Protein AF-A0A938K992-F1 (afdb_monomer)

pLDDT: mean 74.46, std 17.28, range [28.3, 97.62]

Mean predicted aligned error: 18.52 Å

Radius of gyration: 52.51 Å; Cα contacts (8 Å, |Δi|>4): 405; chains: 1; bounding box: 93×56×184 Å

Sequence (382 aa):
MLLSLVAVLSLQTHAAESTQAPVVVSSQEKTLDQCLAEALQNNRRRPASRFAVAMAEAQHRQALAAHWPQITLRAAVERLDERPNFIFPARAFPVPAQNFTIPFGGSLPITIPGIGTIPLSTFQIPEQTITVPAQEVILQDRDSAYGSLGATWLLYDGGMRKGYREQGKGLVDLRKEEARRTDLEIADSVKRFYYGSVLAAQVHHVGKETLARMEATLNLTETMYKEGSGRVKKTDWLETKVVVESLRSMVALLEKNEAMAQAALANTIGLSWNAVVKPADKFLLKEGIALQIKDAFLSLNTAQKGHDATREAMNAAIESRDLNTRAYQNDLVDTEKVIRAQIMEALMSATHYKTRYDHLALQSQITLLVGTELIKRIEGRR

Secondary structure (DSSP, 8-state):
--------------------------EEEE-HHHHHHHHHHH-THHHHHHHHHHHHHHHHHHHHHTTSPEEEEEEEEEE-SS--EEEE--EEEEE--EEEEPSSS--EEEEETTTEEEEE-EEEEPPEEEEEPPEEEE-S-SEEEEEEEEEE-----TTHHHHHHHHHHHHHHHHHHHHHHHHHHHHHHHHHHHHHHHHHHHHHHHHHHHHHHHHHHHHHHHHHHHTT-S-S-HHHHHHHHHHHHHHHHHHHHHHHHHHHHHHHHHHHTT--TT-EEEE-------SSSHHHHHHHHHHHHHHHHHHHHHHHHHHHHHHHHHHHHHHHTTT-S-HHHHHHHHHHHHHHHHHHHHHHHHHHHHHHHHHHHHHHHHHHHHHT--

Solvent-accessible surface area (backbone atoms only — not comparable to full-atom values): 21201 Å² total; per-residue (Å²): 142,80,88,81,86,81,84,80,82,80,82,80,81,79,84,75,77,79,76,78,65,81,81,74,61,56,72,42,75,40,44,70,68,56,47,44,54,43,19,75,70,52,29,73,67,55,62,54,32,50,50,51,27,52,50,30,48,50,52,29,49,54,47,55,52,68,74,49,67,46,75,45,82,46,75,51,76,48,74,51,94,66,58,55,64,48,74,44,74,58,48,71,46,76,42,75,58,46,76,48,63,54,81,82,88,53,53,55,69,50,74,45,94,94,75,53,70,48,73,47,56,64,53,73,46,73,64,44,69,51,68,45,72,58,45,80,42,78,78,47,67,38,72,42,75,52,72,50,80,46,78,51,66,77,87,81,67,93,58,52,64,59,53,50,40,54,52,27,48,53,47,28,54,51,31,47,52,50,33,49,46,51,58,9,56,50,45,11,51,42,50,49,30,45,54,46,23,37,50,28,46,51,52,27,51,54,40,49,52,50,39,54,54,42,50,53,50,37,52,51,42,46,46,37,49,76,75,60,72,77,81,50,53,74,64,61,39,52,52,45,45,54,52,41,56,51,42,50,55,51,33,56,52,30,50,51,48,21,56,50,26,17,34,52,31,20,44,60,30,45,46,56,88,68,32,36,42,43,63,64,64,74,96,72,95,77,86,84,60,65,68,65,49,48,56,41,50,54,55,47,52,54,37,49,53,52,36,52,57,32,47,50,54,24,51,54,29,48,50,51,25,53,51,40,50,56,35,34,75,70,73,72,47,61,71,68,59,35,52,53,26,50,53,47,24,55,51,33,46,49,53,30,54,53,44,46,51,53,37,54,48,50,53,53,47,39,56,47,53,54,50,52,49,53,27,51,63,40,49,66,74,122

Nearest PDB structures (foldseek):
  5azs-assembly1_C  TM=5.149E-01  e=1.918E-07  Pseudomonas aeruginosa PAO1
  5azs-assembly1_A  TM=5.015E-01  e=1.492E-07  Pseudomonas aeruginosa PAO1
  4k7r-assembly1_A  TM=5.186E-01  e=1.918E-07  Escherichia coli K-12
  4mt4-assembly1_C  TM=5.179E-01  e=1.940E-06  Campylobacter jejuni
  4mt0-assembly1_A  TM=5.187E-01  e=4.438E-04  Neisseria gonorrhoeae

Foldseek 3Di:
DDDDDDDDDDDDDDPPPPPPDPLPQPEAADALVRLLVLLCVQPPVQVVLVVQLVVLVVQLVVLVCLQDKDKDKDKDKAAAPDFDKDKAAKDKDKDAKDKDFDPDPAFDFDQDPPPGTDGDGIDIDHIDIDIDHIDIGGPDDRIDIDMDMDIDHDPDDPCVSVVSNVVSVVSSVVSVLVSLLSSLLLSLLLVLLLVQLLVLVVVLVVLVVVLVVLVVVLVVLVCCDPVPPVPHDPVNSVVSVVVSVVSVVVSVVSVVSNQVSQLSNCVSSNHDSSYGYHYPDNDDDDDDLPPLLVVLVVVLVVLVVVLVVLVVQLVVLVVQLVVQVVCVVVVNHDPVSNVVSVVSNVVSVVVSVVSVVVSVVSVVVSVVSSSVRSSVVSSPDD

Structure (mmCIF, N/CA/C/O backbone):
data_AF-A0A938K992-F1
#
_entry.id   AF-A0A938K992-F1
#
loop_
_atom_site.group_PDB
_atom_site.id
_atom_site.type_symbol
_atom_site.label_atom_id
_atom_site.label_alt_id
_atom_site.label_comp_id
_atom_site.label_asym_id
_atom_site.label_entity_id
_atom_site.label_seq_id
_atom_site.pdbx_PDB_ins_code
_atom_site.Cartn_x
_atom_site.Cartn_y
_atom_site.Cartn_z
_atom_site.occupancy
_atom_site.B_iso_or_equiv
_atom_site.auth_seq_id
_atom_site.auth_comp_id
_atom_site.auth_asym_id
_atom_site.auth_atom_id
_atom_site.pdbx_PDB_model_num
ATOM 1 N N . MET A 1 1 ? -12.453 23.833 -55.248 1.00 39.72 1 MET A N 1
ATOM 2 C CA . MET A 1 1 ? -13.726 23.238 -54.789 1.00 39.72 1 MET A CA 1
ATOM 3 C C . MET A 1 1 ? -13.456 21.763 -54.495 1.00 39.72 1 MET A C 1
ATOM 5 O O . MET A 1 1 ? -13.453 20.956 -55.409 1.00 39.72 1 MET A O 1
ATOM 9 N N . LEU A 1 2 ? -13.078 21.434 -53.258 1.00 29.77 2 LEU A N 1
ATOM 10 C CA . LEU A 1 2 ? -12.704 20.082 -52.823 1.00 29.77 2 LEU A CA 1
ATOM 11 C C . LEU A 1 2 ? -13.512 19.785 -51.557 1.00 29.77 2 LEU A C 1
ATOM 13 O O . LEU A 1 2 ? -13.345 20.465 -50.547 1.00 29.77 2 LEU A O 1
ATOM 17 N N . LEU A 1 3 ? -14.453 18.845 -51.669 1.00 30.14 3 LEU A N 1
ATOM 18 C CA . LEU A 1 3 ? -15.331 18.400 -50.589 1.00 30.14 3 LEU A CA 1
ATOM 19 C C . LEU A 1 3 ? -14.521 17.602 -49.558 1.00 30.14 3 LEU A C 1
ATOM 21 O O . LEU A 1 3 ? -13.994 16.538 -49.876 1.00 30.14 3 LEU A O 1
ATOM 25 N N . SER A 1 4 ? -14.476 18.079 -48.315 1.00 31.36 4 SER A N 1
ATOM 26 C CA . SER A 1 4 ? -14.093 17.277 -47.155 1.00 31.36 4 SER A CA 1
ATOM 27 C C . SER A 1 4 ? -15.324 16.523 -46.642 1.00 31.36 4 SER A C 1
ATOM 29 O O . SER A 1 4 ? -16.291 17.115 -46.164 1.00 31.36 4 SER A O 1
ATOM 31 N N . LEU A 1 5 ? -15.316 15.195 -46.768 1.00 29.52 5 LEU A N 1
ATOM 32 C CA . LEU A 1 5 ? -16.360 14.343 -46.206 1.00 29.52 5 LEU A CA 1
ATOM 33 C C . LEU A 1 5 ? -16.033 14.075 -44.730 1.00 29.52 5 LEU A C 1
ATOM 35 O O . LEU A 1 5 ? -15.147 13.291 -44.398 1.00 29.52 5 LEU A O 1
ATOM 39 N N . VAL A 1 6 ? -16.745 14.770 -43.848 1.00 31.17 6 VAL A N 1
ATOM 40 C CA . VAL A 1 6 ? -16.754 14.549 -42.401 1.00 31.17 6 VAL A CA 1
ATOM 41 C C . VAL A 1 6 ? -17.680 13.367 -42.105 1.00 31.17 6 VAL A C 1
ATOM 43 O O . VAL A 1 6 ? -18.888 13.466 -42.299 1.00 31.17 6 VAL A O 1
ATOM 46 N N . ALA A 1 7 ? -17.129 12.253 -41.621 1.00 29.62 7 ALA A N 1
ATOM 47 C CA . ALA A 1 7 ? -17.902 11.140 -41.073 1.00 29.62 7 ALA A CA 1
ATOM 48 C C . ALA A 1 7 ? -17.853 11.204 -39.539 1.00 29.62 7 ALA A C 1
ATOM 50 O O . ALA A 1 7 ? -16.981 10.621 -38.899 1.00 29.62 7 ALA A O 1
ATOM 51 N N . VAL A 1 8 ? -18.781 11.959 -38.946 1.00 29.72 8 VAL A N 1
ATOM 52 C CA . VAL A 1 8 ? -19.057 11.918 -37.504 1.00 29.72 8 VAL A CA 1
ATOM 53 C C . VAL A 1 8 ? -20.044 10.781 -37.272 1.00 29.72 8 VAL A C 1
ATOM 55 O O . VAL A 1 8 ? -21.217 10.883 -37.621 1.00 29.72 8 VAL A O 1
ATOM 58 N N . LEU A 1 9 ? -19.557 9.673 -36.715 1.00 28.30 9 LEU A N 1
ATOM 59 C CA . LEU A 1 9 ? -20.397 8.558 -36.297 1.00 28.30 9 LEU A CA 1
ATOM 60 C C . LEU A 1 9 ? -21.000 8.899 -34.925 1.00 28.30 9 LEU A C 1
ATOM 62 O O . LEU A 1 9 ? -20.341 8.806 -33.891 1.00 28.30 9 LEU A O 1
ATOM 66 N N . SER A 1 10 ? -22.250 9.351 -34.926 1.00 31.84 10 SER A N 1
ATOM 67 C CA . SER A 1 10 ? -23.038 9.620 -33.725 1.00 31.84 10 SER A CA 1
ATOM 68 C C . SER A 1 10 ? -23.500 8.308 -33.080 1.00 31.84 10 SER A C 1
ATOM 70 O O . SER A 1 10 ? -24.458 7.694 -33.550 1.00 31.84 10 SER A O 1
ATOM 72 N N . LEU A 1 11 ? -22.856 7.880 -31.990 1.00 30.36 11 LEU A N 1
ATOM 73 C CA . LEU A 1 11 ? -23.422 6.859 -31.101 1.00 30.36 11 LEU A CA 1
ATOM 74 C C . LEU A 1 11 ? -24.432 7.518 -30.151 1.00 30.36 11 LEU A C 1
ATOM 76 O O . LEU A 1 11 ? -24.055 8.163 -29.173 1.00 30.36 11 LEU A O 1
ATOM 80 N N . GLN A 1 12 ? -25.723 7.340 -30.430 1.00 34.97 12 GLN A N 1
ATOM 81 C CA . GLN A 1 12 ? -26.788 7.605 -29.465 1.00 34.97 12 GLN A CA 1
ATOM 82 C C . GLN A 1 12 ? -26.917 6.428 -28.486 1.00 34.97 12 GLN A C 1
ATOM 84 O O . GLN A 1 12 ? -27.306 5.322 -28.848 1.00 34.97 12 GLN A O 1
ATOM 89 N N . THR A 1 13 ? -26.539 6.708 -27.239 1.00 35.41 13 THR A N 1
ATOM 90 C CA . THR A 1 13 ? -27.212 6.334 -25.982 1.00 35.41 13 THR A CA 1
ATOM 91 C C . THR A 1 13 ? -28.094 5.078 -25.963 1.00 35.41 13 THR A C 1
ATOM 93 O O . THR A 1 13 ? -29.211 5.076 -26.472 1.00 35.41 13 THR A O 1
ATOM 96 N N . HIS A 1 14 ? -27.672 4.086 -25.178 1.00 36.06 14 HIS A N 1
ATOM 97 C CA . HIS A 1 14 ? -28.581 3.338 -24.307 1.00 36.06 14 HIS A CA 1
ATOM 98 C C . HIS A 1 14 ? -28.148 3.602 -22.864 1.00 36.06 14 HIS A C 1
ATOM 100 O O . HIS A 1 14 ? -27.124 3.095 -22.406 1.00 36.06 14 HIS A O 1
ATOM 106 N N . ALA A 1 15 ? -28.904 4.448 -22.164 1.00 32.50 15 ALA A N 1
ATOM 107 C CA . ALA A 1 15 ? -28.843 4.512 -20.715 1.00 32.50 15 ALA A CA 1
ATOM 108 C C . ALA A 1 15 ? -29.429 3.194 -20.197 1.00 32.50 15 ALA A C 1
ATOM 110 O O . ALA A 1 15 ? -30.638 2.987 -20.241 1.00 32.50 15 ALA A O 1
ATOM 111 N N . ALA A 1 16 ? -28.556 2.272 -19.795 1.00 30.95 16 ALA A N 1
ATOM 112 C CA . ALA A 1 16 ? -28.962 1.073 -19.087 1.00 30.95 16 ALA A CA 1
ATOM 113 C C . ALA A 1 16 ? -29.502 1.509 -17.723 1.00 30.95 16 ALA A C 1
ATOM 115 O O . ALA A 1 16 ? -28.753 1.900 -16.827 1.00 30.95 16 ALA A O 1
ATOM 116 N N . GLU A 1 17 ? -30.822 1.491 -17.609 1.00 33.56 17 GLU A N 1
ATOM 117 C CA . GLU A 1 17 ? -31.558 1.640 -16.369 1.00 33.56 17 GLU A CA 1
ATOM 118 C C . GLU A 1 17 ? -31.078 0.536 -15.418 1.00 33.56 17 GLU A C 1
ATOM 120 O O . GLU A 1 17 ? -31.303 -0.654 -15.644 1.00 33.56 17 GLU A O 1
ATOM 125 N N . SER A 1 18 ? -30.307 0.907 -14.394 1.00 32.03 18 SER A N 1
ATOM 126 C CA . SER A 1 18 ? -29.787 -0.048 -13.424 1.00 32.03 18 SER A CA 1
ATOM 127 C C . SER A 1 18 ? -30.934 -0.485 -12.519 1.00 32.03 18 SER A C 1
ATOM 129 O O . SER A 1 18 ? -31.172 0.113 -11.468 1.00 32.03 18 SER A O 1
ATOM 131 N N . THR A 1 19 ? -31.656 -1.526 -12.924 1.00 34.34 19 THR A N 1
ATOM 132 C CA . THR A 1 19 ? -32.504 -2.299 -12.022 1.00 34.34 19 THR A CA 1
ATOM 133 C C . THR A 1 19 ? -31.613 -2.806 -10.887 1.00 34.34 19 THR A C 1
ATOM 135 O O . THR A 1 19 ? -30.807 -3.718 -11.071 1.00 34.34 19 THR A O 1
ATOM 138 N N . GLN A 1 20 ? -31.695 -2.168 -9.717 1.00 35.00 20 GLN A N 1
ATOM 139 C CA . GLN A 1 20 ? -31.036 -2.645 -8.508 1.00 35.00 20 GLN A CA 1
ATOM 140 C C . GLN A 1 20 ? -31.676 -3.983 -8.134 1.00 35.00 20 GLN A C 1
ATOM 142 O O . GLN A 1 20 ? -32.746 -4.036 -7.532 1.00 35.00 20 GLN A O 1
ATOM 147 N N . ALA A 1 21 ? -31.024 -5.072 -8.543 1.00 34.69 21 ALA A N 1
ATOM 148 C CA . ALA A 1 21 ? -31.283 -6.398 -8.013 1.00 34.69 21 ALA A CA 1
ATOM 149 C C . ALA A 1 21 ? -31.209 -6.338 -6.475 1.00 34.69 21 ALA A C 1
ATOM 151 O O . ALA A 1 21 ? -30.398 -5.568 -5.943 1.00 34.69 21 ALA A O 1
ATOM 152 N N . PRO A 1 22 ? -32.033 -7.120 -5.751 1.00 36.19 22 PRO A N 1
ATOM 153 C CA . PRO A 1 22 ? -31.994 -7.149 -4.296 1.00 36.19 22 PRO A CA 1
ATOM 154 C C . PRO A 1 22 ? -30.551 -7.386 -3.857 1.00 36.19 22 PRO A C 1
ATOM 156 O O . PRO A 1 22 ? -29.901 -8.323 -4.323 1.00 36.19 22 PRO A O 1
ATOM 159 N N . VAL A 1 23 ? -30.031 -6.489 -3.019 1.00 42.75 23 VAL A N 1
ATOM 160 C CA . VAL A 1 23 ? -28.662 -6.556 -2.509 1.00 42.75 23 VAL A CA 1
ATOM 161 C C . VAL A 1 23 ? -28.572 -7.794 -1.625 1.00 42.75 23 VAL A C 1
ATOM 163 O O . VAL A 1 23 ? -28.857 -7.753 -0.431 1.00 42.75 23 VAL A O 1
ATOM 166 N N . VAL A 1 24 ? -28.223 -8.928 -2.229 1.00 42.91 24 VAL A N 1
ATOM 167 C CA . VAL A 1 24 ? -27.872 -10.138 -1.500 1.00 42.91 24 VAL A CA 1
ATOM 168 C C . VAL A 1 24 ? -26.558 -9.824 -0.803 1.00 42.91 24 VAL A C 1
ATOM 170 O O . VAL A 1 24 ? -25.493 -9.835 -1.418 1.00 42.91 24 VAL A O 1
ATOM 173 N N . VAL A 1 25 ? -26.642 -9.474 0.478 1.00 51.53 25 VAL A N 1
ATOM 174 C CA . VAL A 1 25 ? -25.474 -9.320 1.342 1.00 51.53 25 VAL A CA 1
ATOM 175 C C . VAL A 1 25 ? -24.865 -10.710 1.493 1.00 51.53 25 VAL A C 1
ATOM 177 O O . VAL A 1 25 ? -25.307 -11.516 2.311 1.00 51.53 25 VAL A O 1
ATOM 180 N N . SER A 1 26 ? -23.882 -11.033 0.654 1.00 59.25 26 SER A N 1
ATOM 181 C CA . SER A 1 26 ? -23.150 -12.289 0.756 1.00 59.25 26 SER A CA 1
ATOM 182 C C . SER A 1 26 ? -22.265 -12.221 1.999 1.00 59.25 26 SER A C 1
ATOM 184 O O . SER A 1 26 ? -21.173 -11.651 1.965 1.00 59.25 26 SER A O 1
ATOM 186 N N . SER A 1 27 ? -22.761 -12.755 3.114 1.00 65.94 27 SER A N 1
ATOM 187 C CA . SER A 1 27 ? -21.971 -12.922 4.330 1.00 65.94 27 SER A CA 1
ATOM 188 C C . SER A 1 27 ? -21.081 -14.150 4.166 1.00 65.94 27 SER A C 1
ATOM 190 O O . SER A 1 27 ? -21.586 -15.259 4.003 1.00 65.94 27 SER A O 1
ATOM 192 N N . GLN A 1 28 ? -19.764 -13.949 4.168 1.00 79.12 28 GLN A N 1
ATOM 193 C CA . GLN A 1 28 ? -18.788 -15.038 4.090 1.00 79.12 28 GLN A CA 1
ATOM 194 C C . GLN A 1 28 ? -17.875 -15.001 5.310 1.00 79.12 28 GLN A C 1
ATOM 196 O O . GLN A 1 28 ? -17.337 -13.945 5.652 1.00 79.12 28 GLN A O 1
ATOM 201 N N . GLU A 1 29 ? -17.692 -16.154 5.949 1.00 84.88 29 GLU A N 1
ATOM 202 C CA . GLU A 1 29 ? -16.663 -16.333 6.970 1.00 84.88 29 GLU A CA 1
ATOM 203 C C . GLU A 1 29 ? -15.315 -16.587 6.295 1.00 84.88 29 GLU A C 1
ATOM 205 O O . GLU A 1 29 ? -15.204 -17.465 5.436 1.00 84.88 29 GLU A O 1
ATOM 210 N N . LYS A 1 30 ? -14.295 -15.799 6.648 1.00 84.62 30 LYS A N 1
ATOM 211 C CA . LYS A 1 30 ? -12.945 -15.915 6.077 1.00 84.62 30 LYS A CA 1
ATOM 212 C C . LYS A 1 30 ? -11.876 -15.845 7.162 1.00 84.62 30 LYS A C 1
ATOM 214 O O . LYS A 1 30 ? -12.009 -15.102 8.135 1.00 84.62 30 LYS A O 1
ATOM 219 N N . THR A 1 31 ? -10.803 -16.607 6.973 1.00 86.38 31 THR A N 1
ATOM 220 C CA . THR A 1 31 ? -9.592 -16.551 7.813 1.00 86.38 31 THR A CA 1
ATOM 221 C C . THR A 1 31 ? -8.647 -15.445 7.343 1.00 86.38 31 THR A C 1
ATOM 223 O O . THR A 1 31 ? -8.762 -14.950 6.216 1.00 86.38 31 THR A O 1
ATOM 226 N N . LEU A 1 32 ? -7.673 -15.068 8.178 1.00 77.94 32 LEU A N 1
ATOM 227 C CA . LEU A 1 32 ? -6.708 -14.025 7.826 1.00 77.94 32 LEU A CA 1
ATOM 228 C C . LEU A 1 32 ? -5.946 -14.336 6.527 1.00 77.94 32 LEU A C 1
ATOM 230 O O . LEU A 1 32 ? -5.789 -13.458 5.677 1.00 77.94 32 LEU A O 1
ATOM 234 N N . ASP A 1 33 ? -5.495 -15.579 6.358 1.00 79.31 33 ASP A N 1
ATOM 235 C CA . ASP A 1 33 ? -4.709 -15.982 5.189 1.00 79.31 33 ASP A CA 1
ATOM 236 C C . ASP A 1 33 ? -5.539 -15.944 3.898 1.00 79.31 33 ASP A C 1
ATOM 238 O O . ASP A 1 33 ? -5.036 -15.542 2.847 1.00 79.31 33 ASP A O 1
ATOM 242 N N . GLN A 1 34 ? -6.830 -16.284 3.977 1.00 86.06 34 GLN A N 1
ATOM 243 C CA . GLN A 1 34 ? -7.759 -16.164 2.849 1.00 86.06 34 GLN A CA 1
ATOM 244 C C . GLN A 1 34 ? -7.976 -14.698 2.461 1.00 86.06 34 GLN A C 1
ATOM 246 O O . GLN A 1 34 ? -7.875 -14.357 1.283 1.00 86.06 34 GLN A O 1
ATOM 251 N N . CYS A 1 35 ? -8.199 -13.823 3.446 1.00 83.69 35 CYS A N 1
ATOM 252 C CA . CYS A 1 35 ? -8.321 -12.381 3.226 1.00 83.69 35 CYS A CA 1
ATOM 253 C C . CYS A 1 35 ? -7.051 -11.795 2.591 1.00 83.69 35 CYS A C 1
ATOM 255 O O . CYS A 1 35 ? -7.132 -10.976 1.677 1.00 83.69 35 CYS A O 1
ATOM 257 N N . LEU A 1 36 ? -5.872 -12.234 3.039 1.00 84.50 36 LEU A N 1
ATOM 258 C CA . LEU A 1 36 ? -4.585 -11.806 2.497 1.00 84.50 36 LEU A CA 1
ATOM 259 C C . LEU A 1 36 ? -4.395 -12.253 1.040 1.00 84.50 36 LEU A C 1
ATOM 261 O O . LEU A 1 36 ? -3.972 -11.459 0.196 1.00 84.50 36 LEU A O 1
ATOM 265 N N . ALA A 1 37 ? -4.709 -13.514 0.737 1.00 87.38 37 ALA A N 1
ATOM 266 C CA . ALA A 1 37 ? -4.596 -14.057 -0.612 1.00 87.38 37 ALA A CA 1
ATOM 267 C C . ALA A 1 37 ? -5.532 -13.334 -1.592 1.00 87.38 37 ALA A C 1
ATOM 269 O O . ALA A 1 37 ? -5.104 -12.940 -2.677 1.00 87.38 37 ALA A O 1
ATOM 270 N N . GLU A 1 38 ? -6.783 -13.111 -1.191 1.00 88.94 38 GLU A N 1
ATOM 271 C CA . GLU A 1 38 ? -7.792 -12.434 -2.005 1.00 88.94 38 GLU A CA 1
ATOM 272 C C . GLU A 1 38 ? -7.457 -10.953 -2.210 1.00 88.94 38 GLU A C 1
ATOM 274 O O . GLU A 1 38 ? -7.517 -10.463 -3.338 1.00 88.94 38 GLU A O 1
ATOM 279 N N . ALA A 1 39 ? -6.965 -10.267 -1.172 1.00 87.38 39 ALA A N 1
ATOM 280 C CA . ALA A 1 39 ? -6.471 -8.898 -1.295 1.00 87.38 39 ALA A CA 1
ATOM 281 C C . ALA A 1 39 ? -5.322 -8.791 -2.303 1.00 87.38 39 ALA A C 1
ATOM 283 O O . ALA A 1 39 ? -5.318 -7.912 -3.159 1.00 87.38 39 ALA A O 1
ATOM 284 N N . LEU A 1 40 ? -4.347 -9.700 -2.260 1.00 87.00 40 LEU A N 1
ATOM 285 C CA . LEU A 1 40 ? -3.234 -9.681 -3.211 1.00 87.00 40 LEU A CA 1
ATOM 286 C C . LEU A 1 40 ? -3.655 -10.041 -4.646 1.00 87.00 40 LEU A C 1
ATOM 288 O O . LEU A 1 40 ? -2.892 -9.768 -5.577 1.00 87.00 40 LEU A O 1
ATOM 292 N N . GLN A 1 41 ? -4.824 -10.648 -4.854 1.00 88.00 41 GLN A N 1
ATOM 293 C CA . GLN A 1 41 ? -5.361 -10.937 -6.186 1.00 88.00 41 GLN A CA 1
ATOM 294 C C . GLN A 1 41 ? -6.233 -9.795 -6.719 1.00 88.00 41 GLN A C 1
ATOM 296 O O . GLN A 1 41 ? -6.045 -9.373 -7.859 1.00 88.00 41 GLN A O 1
ATOM 301 N N . ASN A 1 42 ? -7.129 -9.257 -5.890 1.00 87.06 42 ASN A N 1
ATOM 302 C CA . ASN A 1 42 ? -8.172 -8.322 -6.316 1.00 87.06 42 ASN A CA 1
ATOM 303 C C . ASN A 1 42 ? -7.816 -6.843 -6.093 1.00 87.06 42 ASN A C 1
ATOM 305 O O . ASN A 1 42 ? -8.476 -5.957 -6.643 1.00 87.06 42 ASN A O 1
ATOM 309 N N . ASN A 1 43 ? -6.781 -6.529 -5.305 1.00 86.56 43 ASN A N 1
ATOM 310 C CA . ASN A 1 43 ? -6.458 -5.138 -4.995 1.00 86.56 43 ASN A CA 1
ATOM 311 C C . ASN A 1 43 ? -5.879 -4.395 -6.209 1.00 86.56 43 ASN A C 1
ATOM 313 O O . ASN A 1 43 ? -4.843 -4.756 -6.770 1.00 86.56 43 ASN A O 1
ATOM 317 N N . ARG A 1 44 ? -6.524 -3.277 -6.560 1.00 85.56 44 ARG A N 1
ATOM 318 C CA . ARG A 1 44 ? -6.192 -2.425 -7.713 1.00 85.56 44 ARG A CA 1
ATOM 319 C C . ARG A 1 44 ? -4.802 -1.783 -7.641 1.00 85.56 44 ARG A C 1
ATOM 321 O O . ARG A 1 44 ? -4.235 -1.462 -8.683 1.00 85.56 44 ARG A O 1
ATOM 328 N N . ARG A 1 45 ? -4.226 -1.605 -6.444 1.00 87.25 45 ARG A N 1
ATOM 329 C CA . ARG A 1 45 ? -2.894 -0.990 -6.267 1.00 87.25 45 ARG A CA 1
ATOM 330 C C . ARG A 1 45 ? -1.763 -1.892 -6.771 1.00 87.25 45 ARG A C 1
ATOM 332 O O . ARG A 1 45 ? -0.738 -1.396 -7.230 1.00 87.25 45 ARG A O 1
ATOM 339 N N . ARG A 1 46 ? -1.959 -3.212 -6.741 1.00 89.12 46 ARG A N 1
ATOM 340 C CA . ARG A 1 46 ? -0.942 -4.198 -7.115 1.00 89.12 46 ARG A CA 1
ATOM 341 C C . ARG A 1 46 ? -0.632 -4.286 -8.618 1.00 89.12 46 ARG A C 1
ATOM 343 O O . ARG A 1 46 ? 0.546 -4.291 -8.969 1.00 89.12 46 ARG A O 1
ATOM 350 N N . PRO A 1 47 ? -1.610 -4.355 -9.543 1.00 90.94 47 PRO A N 1
ATOM 351 C CA . PRO A 1 47 ? -1.295 -4.289 -10.968 1.00 90.94 47 PRO A CA 1
ATOM 352 C C . PRO A 1 47 ? -0.673 -2.938 -11.338 1.00 90.94 47 PRO A C 1
ATOM 354 O O . PRO A 1 47 ? 0.272 -2.911 -12.119 1.00 90.94 47 PRO A O 1
ATOM 357 N N . ALA A 1 48 ? -1.121 -1.836 -10.725 1.00 92.56 48 ALA A N 1
ATOM 358 C CA . ALA A 1 48 ? -0.542 -0.512 -10.953 1.00 92.56 48 ALA A CA 1
ATOM 359 C C . ALA A 1 48 ? 0.956 -0.457 -10.596 1.00 92.56 48 ALA A C 1
ATOM 361 O O . ALA A 1 48 ? 1.757 0.036 -11.392 1.00 92.56 48 ALA A O 1
ATOM 362 N N . SER A 1 49 ? 1.359 -1.021 -9.451 1.00 92.25 49 SER A N 1
ATOM 363 C CA . SER A 1 49 ? 2.776 -1.075 -9.068 1.00 92.25 49 SER A CA 1
ATOM 364 C C . SER A 1 49 ? 3.607 -1.972 -9.995 1.00 92.25 49 SER A C 1
ATOM 366 O O . SER A 1 49 ? 4.733 -1.628 -10.346 1.00 92.25 49 SER A O 1
ATOM 368 N N . ARG A 1 50 ? 3.042 -3.081 -10.490 1.00 93.75 50 ARG A N 1
ATOM 369 C CA . ARG A 1 50 ? 3.702 -3.937 -11.493 1.00 93.75 50 ARG A CA 1
ATOM 370 C C . ARG A 1 50 ? 3.875 -3.246 -12.844 1.00 93.75 50 ARG A C 1
ATOM 372 O O . ARG A 1 50 ? 4.936 -3.373 -13.450 1.00 93.75 50 ARG A O 1
ATOM 379 N N . PHE A 1 51 ? 2.876 -2.496 -13.308 1.00 96.19 51 PHE A N 1
ATOM 380 C CA . PHE A 1 51 ? 3.004 -1.706 -14.534 1.00 96.19 51 PHE A CA 1
ATOM 381 C C . PHE A 1 51 ? 4.071 -0.622 -14.396 1.00 96.19 51 PHE A C 1
ATOM 383 O O . PHE A 1 51 ? 4.839 -0.416 -15.329 1.00 96.19 51 PHE A O 1
ATOM 390 N N . ALA A 1 52 ? 4.194 0.006 -13.225 1.00 94.75 52 ALA A N 1
ATOM 391 C CA . ALA A 1 52 ? 5.283 0.936 -12.942 1.00 94.75 52 ALA A CA 1
ATOM 392 C C . ALA A 1 52 ? 6.676 0.284 -13.065 1.00 94.75 52 ALA A C 1
ATOM 394 O O . ALA A 1 52 ? 7.581 0.897 -13.633 1.00 94.75 52 ALA A O 1
ATOM 395 N N . VAL A 1 53 ? 6.844 -0.962 -12.602 1.00 97.50 53 VAL A N 1
ATOM 396 C CA . VAL A 1 53 ? 8.086 -1.734 -12.810 1.00 97.50 53 VAL A CA 1
ATOM 397 C C . VAL A 1 53 ? 8.312 -2.009 -14.296 1.00 97.50 53 VAL A C 1
ATOM 399 O O . VAL A 1 53 ? 9.385 -1.711 -14.811 1.00 97.50 53 VAL A O 1
ATOM 402 N N . ALA A 1 54 ? 7.295 -2.500 -15.011 1.00 97.06 54 ALA A N 1
ATOM 403 C CA . ALA A 1 54 ? 7.401 -2.792 -16.441 1.00 97.06 54 ALA A CA 1
ATOM 404 C C . ALA A 1 54 ? 7.733 -1.540 -17.277 1.00 97.06 54 ALA A C 1
ATOM 406 O O . ALA A 1 54 ? 8.518 -1.611 -18.222 1.00 97.06 54 ALA A O 1
ATOM 407 N N . MET A 1 55 ? 7.182 -0.378 -16.911 1.00 97.38 55 MET A N 1
ATOM 408 C CA . MET A 1 55 ? 7.516 0.910 -17.525 1.00 97.38 55 MET A CA 1
ATOM 409 C C . MET A 1 55 ? 8.981 1.285 -17.291 1.00 97.38 55 MET A C 1
ATOM 411 O O . MET A 1 55 ? 9.662 1.674 -18.238 1.00 97.38 55 MET A O 1
ATOM 415 N N . ALA A 1 56 ? 9.484 1.143 -16.060 1.00 96.69 56 ALA A N 1
ATOM 416 C CA . ALA A 1 56 ? 10.890 1.405 -15.756 1.00 96.69 56 ALA A CA 1
ATOM 417 C C . ALA A 1 56 ? 11.821 0.443 -16.515 1.00 96.69 56 ALA A C 1
ATOM 419 O O . ALA A 1 56 ? 12.838 0.865 -17.064 1.00 96.69 56 ALA A O 1
ATOM 420 N N . GLU A 1 57 ? 11.452 -0.835 -16.626 1.00 97.19 57 GLU A N 1
ATOM 421 C CA . GLU A 1 57 ? 12.205 -1.827 -17.401 1.00 97.19 57 GLU A CA 1
ATOM 422 C C . GLU A 1 57 ? 12.209 -1.503 -18.902 1.00 97.19 57 GLU A C 1
ATOM 424 O O . GLU A 1 57 ? 13.246 -1.627 -19.560 1.00 97.19 57 GLU A O 1
ATOM 429 N N . ALA A 1 58 ? 11.080 -1.043 -19.449 1.00 96.75 58 ALA A N 1
ATOM 430 C CA . ALA A 1 58 ? 10.984 -0.596 -20.836 1.00 96.75 58 ALA A CA 1
ATOM 431 C C . ALA A 1 58 ? 11.855 0.644 -21.097 1.00 96.75 58 ALA A C 1
ATOM 433 O O . ALA A 1 58 ? 12.577 0.679 -22.093 1.00 96.75 58 ALA A O 1
ATOM 434 N N . GLN A 1 59 ? 11.860 1.619 -20.182 1.00 93.44 59 GLN A N 1
ATOM 435 C CA . GLN A 1 59 ? 12.736 2.794 -20.257 1.00 93.44 59 GLN A CA 1
ATOM 436 C C . GLN A 1 59 ? 14.217 2.408 -20.171 1.00 93.44 59 GLN A C 1
ATOM 438 O O . GLN A 1 59 ? 15.034 2.895 -20.954 1.00 93.44 59 GLN A O 1
ATOM 443 N N . HIS A 1 60 ? 14.574 1.481 -19.279 1.00 96.31 60 HIS A N 1
ATOM 444 C CA . HIS A 1 60 ? 15.935 0.954 -19.205 1.00 96.31 60 HIS A CA 1
ATOM 445 C C . HIS A 1 60 ? 16.339 0.262 -20.516 1.00 96.31 60 HIS A C 1
ATOM 447 O O . HIS A 1 60 ? 17.426 0.505 -21.042 1.00 96.31 60 HIS A O 1
ATOM 453 N N . ARG A 1 61 ? 15.444 -0.539 -21.110 1.00 93.81 61 ARG A N 1
ATOM 454 C CA . ARG A 1 61 ? 15.671 -1.178 -22.415 1.00 93.81 61 ARG A CA 1
ATOM 455 C C . ARG A 1 61 ? 15.826 -0.154 -23.542 1.00 93.81 61 ARG A C 1
ATOM 457 O O . ARG A 1 61 ? 16.688 -0.329 -24.399 1.00 93.81 61 ARG A O 1
ATOM 464 N N . GLN A 1 62 ? 15.049 0.926 -23.520 1.00 91.88 62 GLN A N 1
ATOM 465 C CA . GLN A 1 62 ? 15.187 2.033 -24.465 1.00 91.88 62 GLN A CA 1
ATOM 466 C C . GLN A 1 62 ? 16.560 2.714 -24.338 1.00 91.88 62 GLN A C 1
ATOM 468 O O . GLN A 1 62 ? 17.199 2.993 -25.350 1.00 91.88 62 GLN A O 1
ATOM 473 N N . ALA A 1 63 ? 17.069 2.898 -23.115 1.00 91.25 63 ALA A N 1
ATOM 474 C CA . ALA A 1 63 ? 18.423 3.407 -22.890 1.00 91.25 63 ALA A CA 1
ATOM 475 C C . ALA A 1 63 ? 19.512 2.434 -23.391 1.00 91.25 63 ALA A C 1
ATOM 477 O O . ALA A 1 63 ? 20.537 2.860 -23.926 1.00 91.25 63 ALA A O 1
ATOM 478 N N . LEU A 1 64 ? 19.293 1.119 -23.276 1.00 92.06 64 LEU A N 1
ATOM 479 C CA . LEU A 1 64 ? 20.198 0.111 -23.839 1.00 92.06 64 LEU A CA 1
ATOM 480 C C . LEU A 1 64 ? 20.206 0.131 -25.374 1.00 92.06 64 LEU A C 1
ATOM 482 O O . LEU A 1 64 ? 21.277 -0.005 -25.966 1.00 92.06 64 LEU A O 1
ATOM 486 N N . ALA A 1 65 ? 19.060 0.375 -26.017 1.00 90.88 65 ALA A N 1
ATOM 487 C CA . ALA A 1 65 ? 18.946 0.452 -27.475 1.00 90.88 65 ALA A CA 1
ATOM 488 C C . ALA A 1 65 ? 19.834 1.549 -28.095 1.00 90.88 65 ALA A C 1
ATOM 490 O O . ALA A 1 65 ? 20.304 1.384 -29.216 1.00 90.88 65 ALA A O 1
ATOM 491 N N . ALA A 1 66 ? 20.159 2.613 -27.351 1.00 88.31 66 ALA A N 1
ATOM 492 C CA . ALA A 1 66 ? 21.064 3.681 -27.797 1.00 88.31 66 ALA A CA 1
ATOM 493 C C . ALA A 1 66 ? 22.526 3.231 -28.047 1.00 88.31 66 ALA A C 1
ATOM 495 O O . ALA A 1 66 ? 23.347 4.018 -28.526 1.00 88.31 66 ALA A O 1
ATOM 496 N N . HIS A 1 67 ? 22.882 1.987 -27.706 1.00 89.56 67 HIS A N 1
ATOM 497 C CA . HIS A 1 67 ? 24.195 1.400 -28.011 1.00 89.56 67 HIS A CA 1
ATOM 498 C C . HIS A 1 67 ? 24.264 0.784 -29.413 1.00 89.56 67 HIS A C 1
ATOM 500 O O . HIS A 1 67 ? 25.358 0.553 -29.928 1.00 89.56 67 HIS A O 1
ATOM 506 N N . TRP A 1 68 ? 23.110 0.533 -30.028 1.00 92.19 68 TRP A N 1
ATOM 507 C CA . TRP A 1 68 ? 22.992 -0.113 -31.328 1.00 92.19 68 TRP A CA 1
ATOM 508 C C . TRP A 1 68 ? 22.814 0.920 -32.449 1.00 92.19 68 TRP A C 1
ATOM 510 O O . TRP A 1 68 ? 22.333 2.029 -32.190 1.00 92.19 68 TRP A O 1
ATOM 520 N N . PRO A 1 69 ? 23.199 0.588 -33.697 1.00 95.12 69 PRO A N 1
ATOM 521 C CA . PRO A 1 69 ? 22.913 1.438 -34.844 1.00 95.12 69 PRO A CA 1
ATOM 522 C C . PRO A 1 69 ? 21.400 1.583 -35.026 1.00 95.12 69 PRO A C 1
ATOM 524 O O . PRO A 1 69 ? 20.656 0.602 -34.999 1.00 95.12 69 PRO A O 1
ATOM 527 N N . GLN A 1 70 ? 20.944 2.813 -35.236 1.00 92.88 70 GLN A N 1
ATOM 528 C CA . GLN A 1 70 ? 19.551 3.092 -35.558 1.00 92.88 70 GLN A CA 1
ATOM 529 C C . GLN A 1 70 ? 19.367 3.035 -37.069 1.00 92.88 70 GLN A C 1
ATOM 531 O O . GLN A 1 70 ? 20.015 3.777 -37.808 1.00 92.88 70 GLN A O 1
ATOM 536 N N . ILE A 1 71 ? 18.482 2.149 -37.517 1.00 95.62 71 ILE A N 1
ATOM 537 C CA . ILE A 1 71 ? 18.142 1.970 -38.927 1.00 95.62 71 ILE A CA 1
ATOM 538 C C . ILE A 1 71 ? 16.792 2.637 -39.166 1.00 95.62 71 ILE A C 1
ATOM 540 O O . ILE A 1 71 ? 15.803 2.296 -38.521 1.00 95.62 71 ILE A O 1
ATOM 544 N N . THR A 1 72 ? 16.751 3.597 -40.086 1.00 95.75 72 THR A N 1
ATOM 545 C CA . THR A 1 72 ? 15.526 4.296 -40.479 1.00 95.75 72 THR A CA 1
ATOM 546 C C . THR A 1 72 ? 15.241 4.021 -41.945 1.00 95.75 72 THR A C 1
ATOM 548 O O . THR A 1 72 ? 16.043 4.369 -42.811 1.00 95.75 72 THR A O 1
ATOM 551 N N . LEU A 1 73 ? 14.083 3.428 -42.221 1.00 96.69 73 LEU A N 1
ATOM 552 C CA . LEU A 1 73 ? 13.540 3.294 -43.566 1.00 96.69 73 LEU A CA 1
ATOM 553 C C . LEU A 1 73 ? 12.522 4.414 -43.788 1.00 96.69 73 LEU A C 1
ATOM 555 O O . LEU A 1 73 ? 11.579 4.554 -43.011 1.00 96.69 73 LEU A O 1
ATOM 559 N N . ARG A 1 74 ? 12.706 5.205 -44.843 1.00 96.25 74 ARG A N 1
ATOM 560 C CA . ARG A 1 74 ? 11.719 6.190 -45.295 1.00 96.25 74 ARG A CA 1
ATOM 561 C C . ARG A 1 74 ? 11.276 5.828 -46.697 1.00 96.25 74 ARG A C 1
ATOM 563 O O . ARG A 1 74 ? 12.118 5.619 -47.562 1.00 96.25 74 ARG A O 1
ATOM 570 N N . ALA A 1 75 ? 9.972 5.791 -46.913 1.00 95.81 75 ALA A N 1
ATOM 571 C CA . ALA A 1 75 ? 9.367 5.652 -48.225 1.00 95.81 75 ALA A CA 1
ATOM 572 C C . ALA A 1 75 ? 8.307 6.740 -48.362 1.00 95.81 75 ALA A C 1
ATOM 574 O O . ALA A 1 75 ? 7.490 6.917 -47.458 1.00 95.81 75 ALA A O 1
ATOM 575 N N . ALA A 1 76 ? 8.349 7.478 -49.462 1.00 93.56 76 ALA A N 1
ATOM 576 C CA . ALA A 1 76 ? 7.401 8.537 -49.749 1.00 93.56 76 ALA A CA 1
ATOM 577 C C . ALA A 1 76 ? 6.986 8.467 -51.216 1.00 93.56 76 ALA A C 1
ATOM 579 O O . ALA A 1 76 ? 7.793 8.172 -52.100 1.00 93.56 76 ALA A O 1
ATOM 580 N N . VAL A 1 77 ? 5.707 8.736 -51.448 1.00 94.25 77 VAL A N 1
ATOM 581 C CA . VAL A 1 77 ? 5.127 8.916 -52.773 1.00 94.25 77 VAL A CA 1
ATOM 582 C C . VAL A 1 77 ? 4.530 10.309 -52.776 1.00 94.25 77 VAL A C 1
ATOM 584 O O . VAL A 1 77 ? 3.711 10.633 -51.917 1.00 94.25 77 VAL A O 1
ATOM 587 N N . GLU A 1 78 ? 4.971 11.134 -53.709 1.00 90.19 78 GLU A N 1
ATOM 588 C CA . GLU A 1 78 ? 4.559 12.521 -53.832 1.00 90.19 78 GLU A CA 1
ATOM 589 C C . GLU A 1 78 ? 3.974 12.752 -55.221 1.00 90.19 78 GLU A C 1
ATOM 591 O O . GLU A 1 78 ? 4.549 12.339 -56.232 1.00 90.19 78 GLU A O 1
ATOM 596 N N . ARG A 1 79 ? 2.815 13.414 -55.251 1.00 90.88 79 ARG A N 1
ATOM 597 C CA . ARG A 1 79 ? 2.169 13.889 -56.470 1.00 90.88 79 ARG A CA 1
ATOM 598 C C . ARG A 1 79 ? 2.118 15.409 -56.434 1.00 90.88 79 ARG A C 1
ATOM 600 O O . ARG A 1 79 ? 1.454 15.980 -55.573 1.00 90.88 79 ARG A O 1
ATOM 607 N N . LEU A 1 80 ? 2.787 16.037 -57.387 1.00 87.12 80 LEU A N 1
ATOM 608 C CA . LEU A 1 80 ? 2.769 17.476 -57.601 1.00 87.12 80 LEU A CA 1
ATOM 609 C C . LEU A 1 80 ? 1.581 17.859 -58.498 1.00 87.12 80 LEU A C 1
ATOM 611 O O . LEU A 1 80 ? 1.108 17.057 -59.312 1.00 87.12 80 LEU A O 1
ATOM 615 N N . ASP A 1 81 ? 1.066 19.077 -58.333 1.00 86.44 81 ASP A N 1
ATOM 616 C CA . ASP A 1 81 ? -0.014 19.585 -59.188 1.00 86.44 81 ASP A CA 1
ATOM 617 C C . ASP A 1 81 ? 0.524 19.870 -60.600 1.00 86.44 81 ASP A C 1
ATOM 619 O O . ASP A 1 81 ? 0.053 19.294 -61.585 1.00 86.44 81 ASP A O 1
ATOM 623 N N . GLU A 1 82 ? 1.625 20.625 -60.665 1.00 81.25 82 GLU A N 1
ATOM 624 C CA . GLU A 1 82 ? 2.391 20.916 -61.878 1.00 81.25 82 GLU A CA 1
ATOM 625 C C . GLU A 1 82 ? 3.824 20.380 -61.778 1.00 81.25 82 GLU A C 1
ATOM 627 O O . GLU A 1 82 ? 4.409 20.293 -60.696 1.00 81.25 82 GLU A O 1
ATOM 632 N N . ARG A 1 83 ? 4.398 20.000 -62.925 1.00 81.69 83 ARG A N 1
ATOM 633 C CA . ARG A 1 83 ? 5.783 19.521 -63.014 1.00 81.69 83 ARG A CA 1
ATOM 634 C C . ARG A 1 83 ? 6.733 20.717 -62.919 1.00 81.69 83 ARG A C 1
ATOM 636 O O . ARG A 1 83 ? 6.659 21.574 -63.798 1.00 81.69 83 ARG A O 1
ATOM 643 N N . PRO A 1 84 ? 7.645 20.778 -61.931 1.00 82.25 84 PRO A N 1
ATOM 644 C CA . PRO A 1 84 ? 8.642 21.836 -61.878 1.00 82.25 84 PRO A CA 1
ATOM 645 C C . PRO A 1 84 ? 9.508 21.786 -63.139 1.00 82.25 84 PRO A C 1
ATOM 647 O O . PRO A 1 84 ? 10.177 20.782 -63.407 1.00 82.25 84 PRO A O 1
ATOM 650 N N . ASN A 1 85 ? 9.486 22.862 -63.919 1.00 83.38 85 ASN A N 1
ATOM 651 C CA . ASN A 1 85 ? 10.271 23.020 -65.134 1.00 83.38 85 ASN A CA 1
ATOM 652 C C . ASN A 1 85 ? 11.190 24.249 -65.028 1.00 83.38 85 ASN A C 1
ATOM 654 O O . ASN A 1 85 ? 10.950 25.191 -64.273 1.00 83.38 85 ASN A O 1
ATOM 658 N N . PHE A 1 86 ? 12.288 24.220 -65.775 1.00 83.62 86 PHE A N 1
ATOM 659 C CA . PHE A 1 86 ? 13.160 25.362 -65.999 1.00 83.62 86 PHE A CA 1
ATOM 660 C C . PHE A 1 86 ? 13.163 25.668 -67.489 1.00 83.62 86 PHE A C 1
ATOM 662 O O . PHE A 1 86 ? 13.527 24.823 -68.307 1.00 83.62 86 PHE A O 1
ATOM 669 N N . ILE A 1 87 ? 12.744 26.878 -67.847 1.00 80.62 87 ILE A N 1
ATOM 670 C CA . ILE A 1 87 ? 12.654 27.311 -69.239 1.00 80.62 87 ILE A CA 1
ATOM 671 C C . ILE A 1 87 ? 13.922 28.094 -69.571 1.00 80.62 87 ILE A C 1
ATOM 673 O O . ILE A 1 87 ? 14.138 29.192 -69.059 1.00 80.62 87 ILE A O 1
ATOM 677 N N . PHE A 1 88 ? 14.757 27.550 -70.453 1.00 79.88 88 PHE A N 1
ATOM 678 C CA . PHE A 1 88 ? 15.828 28.304 -71.092 1.00 79.88 88 PHE A CA 1
ATOM 679 C C . PHE A 1 88 ? 15.213 29.149 -72.208 1.00 79.88 88 PHE A C 1
ATOM 681 O O . PHE A 1 88 ? 14.734 28.578 -73.186 1.00 79.88 88 PHE A O 1
ATOM 688 N N . PRO A 1 89 ? 15.184 30.488 -72.095 1.00 76.88 89 PRO A N 1
ATOM 689 C CA . PRO A 1 89 ? 14.581 31.330 -73.119 1.00 76.88 89 PRO A CA 1
ATOM 690 C C . PRO A 1 89 ? 15.378 31.255 -74.424 1.00 76.88 89 PRO A C 1
ATOM 692 O O . PRO A 1 89 ? 16.600 31.079 -74.406 1.00 76.88 89 PRO A O 1
ATOM 695 N N . ALA A 1 90 ? 14.685 31.429 -75.550 1.00 78.19 90 ALA A N 1
ATOM 696 C CA . ALA A 1 90 ? 15.312 31.444 -76.865 1.00 78.19 90 ALA A CA 1
ATOM 697 C C . ALA A 1 90 ? 16.371 32.552 -76.935 1.00 78.19 90 ALA A C 1
ATOM 699 O O . ALA A 1 90 ? 16.135 33.679 -76.490 1.00 78.19 90 ALA A O 1
ATOM 700 N N . ARG A 1 91 ? 17.539 32.239 -77.500 1.00 77.00 91 ARG A N 1
ATOM 701 C CA . ARG A 1 91 ? 18.625 33.206 -77.691 1.00 77.00 91 ARG A CA 1
ATOM 702 C C . ARG A 1 91 ? 19.079 33.189 -79.137 1.00 77.00 91 ARG A C 1
ATOM 704 O O . ARG A 1 91 ? 19.402 32.145 -79.694 1.00 77.00 91 ARG A O 1
ATOM 711 N N . ALA A 1 92 ? 19.087 34.374 -79.725 1.00 78.56 92 ALA A N 1
ATOM 712 C CA . ALA A 1 92 ? 19.565 34.626 -81.067 1.00 78.56 92 ALA A CA 1
ATOM 713 C C . ALA A 1 92 ? 21.046 35.015 -81.011 1.00 78.56 92 ALA A C 1
ATOM 715 O O . ALA A 1 92 ? 21.407 35.988 -80.351 1.00 78.56 92 ALA A O 1
ATOM 716 N N . PHE A 1 93 ? 21.895 34.247 -81.689 1.00 78.75 93 PHE A N 1
ATOM 717 C CA . PHE A 1 93 ? 23.316 34.536 -81.838 1.00 78.75 93 PHE A CA 1
ATOM 718 C C . PHE A 1 93 ? 23.551 35.177 -83.208 1.00 78.75 93 PHE A C 1
ATOM 720 O O . PHE A 1 93 ? 23.437 34.479 -84.219 1.00 78.75 93 PHE A O 1
ATOM 727 N N . PRO A 1 94 ? 23.848 36.486 -83.283 1.00 77.06 94 PRO A N 1
ATOM 728 C CA . PRO A 1 94 ? 24.245 37.105 -84.538 1.00 77.06 94 PRO A CA 1
ATOM 729 C C . PRO A 1 94 ? 25.660 36.642 -84.901 1.00 77.06 94 PRO A C 1
ATOM 731 O O . PRO A 1 94 ? 26.614 36.864 -84.155 1.00 77.06 94 PRO A O 1
ATOM 734 N N . VAL A 1 95 ? 25.792 35.974 -86.043 1.00 75.75 95 VAL A N 1
ATOM 735 C CA . VAL A 1 95 ? 27.071 35.684 -86.691 1.00 75.75 95 VAL A CA 1
ATOM 736 C C . VAL A 1 95 ? 27.345 36.853 -87.640 1.00 75.75 95 VAL A C 1
ATOM 738 O O . VAL A 1 95 ? 26.643 36.974 -88.647 1.00 75.75 95 VAL A O 1
ATOM 741 N N . PRO A 1 96 ? 28.304 37.743 -87.322 1.00 75.44 96 PRO A N 1
ATOM 742 C CA . PRO A 1 96 ? 28.563 38.930 -88.127 1.00 75.44 96 PRO A CA 1
ATOM 743 C C . PRO A 1 96 ? 29.060 38.541 -89.520 1.00 75.44 96 PRO A C 1
ATOM 745 O O . PRO A 1 96 ? 29.729 37.519 -89.687 1.00 75.44 96 PRO A O 1
ATOM 748 N N . ALA A 1 97 ? 28.755 39.375 -90.514 1.00 75.19 97 ALA A N 1
ATOM 749 C CA . ALA A 1 97 ? 29.215 39.162 -91.880 1.00 75.19 97 ALA A CA 1
ATOM 750 C C . ALA A 1 97 ? 30.750 39.075 -91.933 1.00 75.19 97 ALA A C 1
ATOM 752 O O . ALA A 1 97 ? 31.444 39.918 -91.360 1.00 75.19 97 ALA A O 1
ATOM 753 N N . GLN A 1 98 ? 31.281 38.074 -92.636 1.00 74.69 98 GLN A N 1
ATOM 754 C CA . GLN A 1 98 ? 32.723 37.887 -92.806 1.00 74.69 98 GLN A CA 1
ATOM 755 C C . GLN A 1 98 ? 33.106 37.993 -94.277 1.00 74.69 98 GLN A C 1
ATOM 757 O O . GLN A 1 98 ? 32.545 37.331 -95.149 1.00 74.69 98 GLN A O 1
ATOM 762 N N . ASN A 1 99 ? 34.085 38.840 -94.551 1.00 71.00 99 ASN A N 1
ATOM 763 C CA . ASN A 1 99 ? 34.705 39.032 -95.849 1.00 71.00 99 ASN A CA 1
ATOM 764 C C . ASN A 1 99 ? 35.932 38.120 -95.926 1.00 71.00 99 ASN A C 1
ATOM 766 O O . ASN A 1 99 ? 36.939 38.364 -95.264 1.00 71.00 99 ASN A O 1
ATOM 770 N N . PHE A 1 100 ? 35.852 37.072 -96.742 1.00 66.81 100 PHE A N 1
ATOM 771 C CA . PHE A 1 100 ? 36.986 36.200 -97.012 1.00 66.81 100 PHE A CA 1
ATOM 772 C C . PHE A 1 100 ? 37.762 36.727 -98.219 1.00 66.81 100 PHE A C 1
ATOM 774 O O . PHE A 1 100 ? 37.254 36.756 -99.341 1.00 66.81 100 PHE A O 1
ATOM 781 N N . THR A 1 101 ? 39.006 37.138 -97.977 1.00 65.81 101 THR A N 1
ATOM 782 C CA . THR A 1 101 ? 39.990 37.464 -99.017 1.00 65.81 101 THR A CA 1
ATOM 783 C C . THR A 1 101 ? 40.805 36.214 -99.319 1.00 65.81 101 THR A C 1
ATOM 785 O O . THR A 1 101 ? 41.326 35.584 -98.399 1.00 65.81 101 THR A O 1
ATOM 788 N N . ILE A 1 102 ? 40.921 35.840 -100.592 1.00 68.19 102 ILE A N 1
ATOM 789 C CA . ILE A 1 102 ? 41.633 34.624 -101.006 1.00 68.19 102 ILE A CA 1
ATOM 790 C C . ILE A 1 102 ? 43.145 34.826 -100.756 1.00 68.19 102 ILE A C 1
ATOM 792 O O . ILE A 1 102 ? 43.739 35.723 -101.363 1.00 68.19 102 ILE A O 1
ATOM 796 N N . PRO A 1 103 ? 43.800 34.047 -99.869 1.00 60.28 103 PRO A N 1
ATOM 797 C CA . PRO A 1 103 ? 45.232 34.193 -99.626 1.00 60.28 103 PRO A CA 1
ATOM 798 C C . PRO A 1 103 ? 46.040 33.603 -100.794 1.00 60.28 103 PRO A C 1
ATOM 800 O O . PRO A 1 103 ? 45.626 32.609 -101.381 1.00 60.28 103 PRO A O 1
ATOM 803 N N . PHE A 1 104 ? 47.208 34.195 -101.084 1.00 57.59 104 PHE A N 1
ATOM 804 C CA . PHE A 1 104 ? 48.117 33.914 -102.220 1.00 57.59 104 PHE A CA 1
ATOM 805 C C . PHE A 1 104 ? 47.757 34.521 -103.588 1.00 57.59 104 PHE A C 1
ATOM 807 O O . PHE A 1 104 ? 48.007 33.904 -104.616 1.00 57.59 104 PHE A O 1
ATOM 814 N N . GLY A 1 105 ? 47.229 35.751 -103.643 1.00 58.81 105 GLY A N 1
ATOM 815 C CA . GLY A 1 105 ? 47.195 36.546 -104.890 1.00 58.81 105 GLY A CA 1
ATOM 816 C C . GLY A 1 105 ? 46.428 35.917 -106.067 1.00 58.81 105 GLY A C 1
ATOM 817 O O . GLY A 1 105 ? 46.496 36.423 -107.185 1.00 58.81 105 GLY A O 1
ATOM 818 N N . GLY A 1 106 ? 45.705 34.823 -105.825 1.00 60.00 106 GLY A N 1
ATOM 819 C CA . GLY A 1 106 ? 44.891 34.123 -106.801 1.00 60.00 106 GLY A CA 1
ATOM 820 C C . GLY A 1 106 ? 43.507 34.748 -106.843 1.00 60.00 106 GLY A C 1
ATOM 821 O O . GLY A 1 106 ? 42.804 34.782 -105.837 1.00 60.00 106 GLY A O 1
ATOM 822 N N . SER A 1 107 ? 43.111 35.242 -108.012 1.00 61.50 107 SER A N 1
ATOM 823 C CA . SER A 1 107 ? 41.707 35.536 -108.288 1.00 61.50 107 SER A CA 1
ATOM 824 C C . SER A 1 107 ? 41.049 34.269 -108.818 1.00 61.50 107 SER A C 1
ATOM 826 O O . SER A 1 107 ? 41.636 33.567 -109.641 1.00 61.50 107 SER A O 1
ATOM 828 N N . LEU A 1 108 ? 39.846 33.949 -108.341 1.00 60.06 108 LEU A N 1
ATOM 829 C CA . LEU A 1 108 ? 39.043 32.903 -108.966 1.00 60.06 108 LEU A CA 1
ATOM 830 C C . LEU A 1 108 ? 38.344 33.532 -110.180 1.00 60.06 108 LEU A C 1
ATOM 832 O O . LEU A 1 108 ? 37.547 34.457 -109.995 1.00 60.06 108 LEU A O 1
ATOM 836 N N . PRO A 1 109 ? 38.646 33.098 -111.419 1.00 61.91 109 PRO A N 1
ATOM 837 C CA . PRO A 1 109 ? 37.997 33.640 -112.600 1.00 61.91 109 PRO A CA 1
ATOM 838 C C . PRO A 1 109 ? 36.584 33.067 -112.685 1.00 61.91 109 PRO A C 1
ATOM 840 O O . PRO A 1 109 ? 36.380 31.908 -113.043 1.00 61.91 109 PRO A O 1
ATOM 843 N N . ILE A 1 110 ? 35.589 33.883 -112.354 1.00 60.38 110 ILE A N 1
ATOM 844 C CA . ILE A 1 110 ? 34.191 33.508 -112.550 1.00 60.38 110 ILE A CA 1
ATOM 845 C C . ILE A 1 110 ? 33.823 33.911 -113.979 1.00 60.38 110 ILE A C 1
ATOM 847 O O . ILE A 1 110 ? 33.893 35.086 -114.340 1.00 60.38 110 ILE A O 1
ATOM 851 N N . THR A 1 111 ? 33.482 32.926 -114.814 1.00 59.38 111 THR A N 1
ATOM 852 C CA . THR A 1 111 ? 33.054 33.158 -116.201 1.00 59.38 111 THR A CA 1
ATOM 853 C C . THR A 1 111 ? 31.542 33.319 -116.228 1.00 59.38 111 THR A C 1
ATOM 855 O O . THR A 1 111 ? 30.816 32.347 -116.026 1.00 59.38 111 THR A O 1
ATOM 858 N N . ILE A 1 112 ? 31.068 34.539 -116.482 1.00 65.56 112 ILE A N 1
ATOM 859 C CA . ILE A 1 112 ? 29.640 34.818 -116.653 1.00 65.56 112 ILE A CA 1
ATOM 860 C C . ILE A 1 112 ? 29.340 34.841 -118.159 1.00 65.56 112 ILE A C 1
ATOM 862 O O . ILE A 1 112 ? 29.971 35.619 -118.888 1.00 65.56 112 ILE A O 1
ATOM 866 N N . PRO A 1 113 ? 28.405 34.011 -118.657 1.00 48.75 113 PRO A N 1
ATOM 867 C CA . PRO A 1 113 ? 28.036 34.002 -120.068 1.00 48.75 113 PRO A CA 1
ATOM 868 C C . PRO A 1 113 ? 27.603 35.402 -120.528 1.00 48.75 113 PRO A C 1
ATOM 870 O O . PRO A 1 113 ? 26.647 35.963 -120.002 1.00 48.75 113 PRO A O 1
ATOM 873 N N . GLY A 1 114 ? 28.333 35.974 -121.490 1.00 67.94 114 GLY A N 1
ATOM 874 C CA . GLY A 1 114 ? 28.056 37.293 -122.075 1.00 67.94 114 GLY A CA 1
ATOM 875 C C . GLY A 1 114 ? 28.852 38.480 -121.510 1.00 67.94 114 GLY A C 1
ATOM 876 O O . GLY A 1 114 ? 28.795 39.546 -122.112 1.00 67.94 114 GLY A O 1
ATOM 877 N N . ILE A 1 115 ? 29.615 38.323 -120.418 1.00 55.09 115 ILE A N 1
ATOM 878 C CA . ILE A 1 115 ? 30.326 39.448 -119.756 1.00 55.09 115 ILE A CA 1
ATOM 879 C C . ILE A 1 115 ? 31.839 39.198 -119.563 1.00 55.09 115 ILE A C 1
ATOM 881 O O . ILE A 1 115 ? 32.572 40.091 -119.151 1.00 55.09 115 ILE A O 1
ATOM 885 N N . GLY A 1 116 ? 32.340 38.008 -119.911 1.00 64.38 116 GLY A N 1
ATOM 886 C CA . GLY A 1 116 ? 33.758 37.649 -119.767 1.00 64.38 116 GLY A CA 1
ATOM 887 C C . GLY A 1 116 ? 34.152 37.249 -118.338 1.00 64.38 116 GLY A C 1
ATOM 888 O O . GLY A 1 116 ? 33.325 37.210 -117.427 1.00 64.38 116 GLY A O 1
ATOM 889 N N . THR A 1 117 ? 35.418 36.873 -118.147 1.00 63.78 117 THR A N 1
ATOM 890 C CA . THR A 1 117 ? 35.974 36.452 -116.850 1.00 63.78 117 THR A CA 1
ATOM 891 C C . THR A 1 117 ? 36.334 37.654 -115.987 1.00 63.78 117 THR A C 1
ATOM 893 O O . THR A 1 117 ? 37.192 38.447 -116.375 1.00 63.78 117 THR A O 1
ATOM 896 N N . ILE A 1 118 ? 35.735 37.753 -114.800 1.00 62.66 118 ILE A N 1
ATOM 897 C CA . ILE A 1 118 ? 36.005 38.829 -113.837 1.00 62.66 118 ILE A CA 1
ATOM 898 C C . ILE A 1 118 ? 36.766 38.234 -112.639 1.00 62.66 118 ILE A C 1
ATOM 900 O O . ILE A 1 118 ? 36.308 37.232 -112.080 1.00 62.66 118 ILE A O 1
ATOM 904 N N . PRO A 1 119 ? 37.925 38.796 -112.242 1.00 64.12 119 PRO A N 1
ATOM 905 C CA . PRO A 1 119 ? 38.680 38.298 -111.099 1.00 64.12 119 PRO A CA 1
ATOM 906 C C . PRO A 1 119 ? 37.977 38.680 -109.791 1.00 64.12 119 PRO A C 1
ATOM 908 O O . PRO A 1 119 ? 37.961 39.851 -109.411 1.00 64.12 119 PRO A O 1
ATOM 911 N N . LEU A 1 120 ? 37.412 37.700 -109.083 1.00 63.47 120 LEU A N 1
ATOM 912 C CA . LEU A 1 120 ? 36.855 37.923 -107.748 1.00 63.47 120 LEU A CA 1
ATOM 913 C C . LEU A 1 120 ? 37.952 37.684 -106.700 1.00 63.47 120 LEU A C 1
ATOM 915 O O . LEU A 1 120 ? 38.497 36.583 -106.609 1.00 63.47 120 LEU A O 1
ATOM 919 N N . SER A 1 121 ? 38.308 38.724 -105.942 1.00 65.19 121 SER A N 1
ATOM 920 C CA . SER A 1 121 ? 39.370 38.679 -104.922 1.00 65.19 121 SER A CA 1
ATOM 921 C C . SER A 1 121 ? 38.840 38.541 -103.491 1.00 65.19 121 SER A C 1
ATOM 923 O O . SER A 1 121 ? 39.568 38.080 -102.608 1.00 65.19 121 SER A O 1
ATOM 925 N N . THR A 1 122 ? 37.572 38.890 -103.260 1.00 64.12 122 THR A N 1
ATOM 926 C CA . THR A 1 122 ? 36.894 38.743 -101.969 1.00 64.12 122 THR A CA 1
ATOM 927 C C . THR A 1 122 ? 35.467 38.237 -102.167 1.00 64.12 122 THR A C 1
ATOM 929 O O . THR A 1 122 ? 34.795 38.607 -103.130 1.00 64.12 122 THR A O 1
ATOM 932 N N . PHE A 1 123 ? 34.988 37.388 -101.259 1.00 69.44 123 PHE A N 1
ATOM 933 C CA . PHE A 1 123 ? 33.572 37.025 -101.184 1.00 69.44 123 PHE A CA 1
ATOM 934 C C . PHE A 1 123 ? 33.054 37.252 -99.762 1.00 69.44 123 PHE A C 1
ATOM 936 O O . PHE A 1 123 ? 33.748 36.989 -98.778 1.00 69.44 123 PHE A O 1
ATOM 943 N N . GLN A 1 124 ? 31.848 37.807 -99.654 1.00 65.69 124 GLN A N 1
ATOM 944 C CA . GLN A 1 124 ? 31.222 38.145 -98.377 1.00 65.69 124 GLN A CA 1
ATOM 945 C C . GLN A 1 124 ? 30.214 37.066 -97.987 1.00 65.69 124 GLN A C 1
ATOM 947 O O . GLN A 1 124 ? 29.307 36.749 -98.754 1.00 65.69 124 GLN A O 1
ATOM 952 N N . ILE A 1 125 ? 30.359 36.535 -96.777 1.00 72.38 125 ILE A N 1
ATOM 953 C CA . ILE A 1 125 ? 29.336 35.729 -96.116 1.00 72.38 125 ILE A CA 1
ATOM 954 C C . ILE A 1 125 ? 28.433 36.720 -95.363 1.00 72.38 125 ILE A C 1
ATOM 956 O O . ILE A 1 125 ? 28.954 37.464 -94.529 1.00 72.38 125 ILE A O 1
ATOM 960 N N . PRO A 1 126 ? 27.125 36.801 -95.670 1.00 71.75 126 PRO A N 1
ATOM 961 C CA . PRO A 1 126 ? 26.220 37.758 -95.036 1.00 71.75 126 PRO A CA 1
ATOM 962 C C . PRO A 1 126 ? 26.046 37.469 -93.541 1.00 71.75 126 PRO A C 1
ATOM 964 O O . PRO A 1 126 ? 26.276 36.349 -93.088 1.00 71.75 126 PRO A O 1
ATOM 967 N N . GLU A 1 127 ? 25.625 38.481 -92.782 1.00 76.69 127 GLU A N 1
ATOM 968 C CA . GLU A 1 127 ? 25.278 38.328 -91.368 1.00 76.69 127 GLU A CA 1
ATOM 969 C C . GLU A 1 127 ? 24.112 37.339 -91.222 1.00 76.69 127 GLU A C 1
ATOM 971 O O . GLU A 1 127 ? 23.106 37.442 -91.927 1.00 76.69 127 GLU A O 1
ATOM 976 N N . GLN A 1 128 ? 24.254 36.360 -90.329 1.00 74.31 128 GLN A N 1
ATOM 977 C CA . GLN A 1 128 ? 23.241 35.331 -90.090 1.00 74.31 128 GLN A CA 1
ATOM 978 C C . GLN A 1 128 ? 22.956 35.226 -88.600 1.00 74.31 128 GLN A C 1
ATOM 980 O O . GLN A 1 128 ? 23.865 35.051 -87.796 1.00 74.31 128 GLN A O 1
ATOM 985 N N . THR A 1 129 ? 21.689 35.295 -88.209 1.00 72.75 129 THR A N 1
ATOM 986 C CA . THR A 1 129 ? 21.295 35.108 -86.813 1.00 72.75 129 THR A CA 1
ATOM 987 C C . THR A 1 129 ? 20.866 33.663 -86.579 1.00 72.75 129 THR A C 1
ATOM 989 O O . THR A 1 129 ? 19.855 33.214 -87.117 1.00 72.75 129 THR A O 1
ATOM 992 N N . ILE A 1 130 ? 21.621 32.925 -85.763 1.00 73.12 130 ILE A N 1
ATOM 993 C CA . ILE A 1 130 ? 21.274 31.561 -85.352 1.00 73.12 130 ILE A CA 1
ATOM 994 C C . ILE A 1 130 ? 20.395 31.651 -84.103 1.00 73.12 130 ILE A C 1
ATOM 996 O O . ILE A 1 130 ? 20.877 31.957 -83.012 1.00 73.12 130 ILE A O 1
ATOM 1000 N N . THR A 1 131 ? 19.096 31.397 -84.252 1.00 70.94 131 THR A N 1
ATOM 1001 C CA . THR A 1 131 ? 18.150 31.383 -83.127 1.00 70.94 131 THR A CA 1
ATOM 1002 C C . THR A 1 131 ? 18.113 30.001 -82.493 1.00 70.94 131 THR A C 1
ATOM 1004 O O . THR A 1 131 ? 17.571 29.061 -83.071 1.00 70.94 131 THR A O 1
ATOM 1007 N N . VAL A 1 132 ? 18.665 29.877 -81.286 1.00 74.88 132 VAL A N 1
ATOM 1008 C CA . VAL A 1 132 ? 18.491 28.678 -80.461 1.00 74.88 132 VAL A CA 1
ATOM 1009 C C . VAL A 1 132 ? 17.107 28.764 -79.812 1.00 74.88 132 VAL A C 1
ATOM 1011 O O . VAL A 1 132 ? 16.849 29.738 -79.095 1.00 74.88 132 VAL A O 1
ATOM 1014 N N . PRO A 1 133 ? 16.196 27.810 -80.082 1.00 75.31 133 PRO A N 1
ATOM 1015 C CA . PRO A 1 133 ? 14.837 27.852 -79.557 1.00 75.31 133 PRO A CA 1
ATOM 1016 C C . PRO A 1 133 ? 14.828 27.720 -78.031 1.00 75.31 133 PRO A C 1
ATOM 1018 O O . PRO A 1 133 ? 15.769 27.203 -77.429 1.00 75.31 133 PRO A O 1
ATOM 1021 N N . ALA A 1 134 ? 13.753 28.205 -77.407 1.00 77.19 134 ALA A N 1
ATOM 1022 C CA . ALA A 1 134 ? 13.577 28.061 -75.971 1.00 77.19 134 ALA A CA 1
ATOM 1023 C C . ALA A 1 134 ? 13.465 26.572 -75.620 1.00 77.19 134 ALA A C 1
ATOM 1025 O O . ALA A 1 134 ? 12.690 25.851 -76.248 1.00 77.19 134 ALA A O 1
ATOM 1026 N N . GLN A 1 135 ? 14.234 26.122 -74.633 1.00 76.50 135 GLN A N 1
ATOM 1027 C CA . GLN A 1 135 ? 14.245 24.730 -74.199 1.00 76.50 135 GLN A CA 1
ATOM 1028 C C . GLN A 1 135 ? 13.625 24.626 -72.810 1.00 76.50 135 GLN A C 1
ATOM 1030 O O . GLN A 1 135 ? 14.132 25.199 -71.849 1.00 76.50 135 GLN A O 1
ATOM 1035 N N . GLU A 1 136 ? 12.546 23.863 -72.696 1.00 77.62 136 GLU A N 1
ATOM 1036 C CA . GLU A 1 136 ? 11.966 23.490 -71.410 1.00 77.62 136 GLU A CA 1
ATOM 1037 C C . GLU A 1 136 ? 12.685 22.250 -70.867 1.00 77.62 136 GLU A C 1
ATOM 1039 O O . GLU A 1 136 ? 12.845 21.253 -71.579 1.00 77.62 136 GLU A O 1
ATOM 1044 N N . VAL A 1 137 ? 13.154 22.323 -69.621 1.00 79.50 137 VAL A N 1
ATOM 1045 C CA . VAL A 1 137 ? 13.822 21.224 -68.917 1.00 79.50 137 VAL A CA 1
ATOM 1046 C C . VAL A 1 137 ? 13.016 20.866 -67.677 1.00 79.50 137 VAL A C 1
ATOM 1048 O O . VAL A 1 137 ? 12.819 21.692 -66.792 1.00 79.50 137 VAL A O 1
ATOM 1051 N N . ILE A 1 138 ? 12.549 19.624 -67.607 1.00 77.94 138 ILE A N 1
ATOM 1052 C CA . ILE A 1 138 ? 11.770 19.100 -66.480 1.00 77.94 138 ILE A CA 1
ATOM 1053 C C . ILE A 1 138 ? 12.743 18.730 -65.349 1.00 77.94 138 ILE A C 1
ATOM 1055 O O . ILE A 1 138 ? 13.674 17.963 -65.588 1.00 77.94 138 ILE A O 1
ATOM 1059 N N . LEU A 1 139 ? 12.546 19.260 -64.132 1.00 81.12 139 LEU A N 1
ATOM 1060 C CA . LEU A 1 139 ? 13.410 18.949 -62.977 1.00 81.12 139 LEU A CA 1
ATOM 1061 C C . LEU A 1 139 ? 12.921 17.737 -62.182 1.00 81.12 139 LEU A C 1
ATOM 1063 O O . LEU A 1 139 ? 13.733 16.974 -61.664 1.00 81.12 139 LEU A O 1
ATOM 1067 N N . GLN A 1 140 ? 11.603 17.580 -62.055 1.00 81.25 140 GLN A N 1
ATOM 1068 C CA . GLN A 1 140 ? 10.982 16.505 -61.288 1.00 81.25 140 GLN A CA 1
ATOM 1069 C C . GLN A 1 140 ? 9.661 16.098 -61.942 1.00 81.25 140 GLN A C 1
ATOM 1071 O O . GLN A 1 140 ? 8.882 16.937 -62.400 1.00 81.25 140 GLN A O 1
ATOM 1076 N N . ASP A 1 141 ? 9.408 14.794 -61.997 1.00 83.00 141 ASP A N 1
ATOM 1077 C CA . ASP A 1 141 ? 8.151 14.271 -62.512 1.00 83.00 141 ASP A CA 1
ATOM 1078 C C . ASP A 1 141 ? 6.987 14.543 -61.551 1.00 83.00 141 ASP A C 1
ATOM 1080 O O . ASP A 1 141 ? 7.149 14.623 -60.335 1.00 83.00 141 ASP A O 1
ATOM 1084 N N . ARG A 1 142 ? 5.784 14.654 -62.127 1.00 86.19 142 ARG A N 1
ATOM 1085 C CA . ARG A 1 142 ? 4.533 14.912 -61.396 1.00 86.19 142 ARG A CA 1
ATOM 1086 C C . ARG A 1 142 ? 4.282 13.870 -60.311 1.00 86.19 142 ARG A C 1
ATOM 1088 O O . ARG A 1 142 ? 3.889 14.229 -59.214 1.00 86.19 142 ARG A O 1
ATOM 1095 N N . ASP A 1 143 ? 4.505 12.606 -60.648 1.00 91.25 143 ASP A N 1
ATOM 1096 C CA . ASP A 1 143 ? 4.412 11.486 -59.724 1.00 91.25 143 ASP A CA 1
ATOM 1097 C C . ASP A 1 143 ? 5.840 11.029 -59.440 1.00 91.25 143 ASP A C 1
ATOM 1099 O O . ASP A 1 143 ? 6.546 10.584 -60.345 1.00 91.25 143 ASP A O 1
ATOM 1103 N N . SER A 1 144 ? 6.272 11.159 -58.190 1.00 88.62 144 SER A N 1
ATOM 1104 C CA . SER A 1 144 ? 7.601 10.742 -57.759 1.00 88.62 144 SER A CA 1
ATOM 1105 C C . SER A 1 144 ? 7.495 9.814 -56.557 1.00 88.62 144 SER A C 1
ATOM 1107 O O . SER A 1 144 ? 6.696 10.021 -55.645 1.00 88.62 144 SER A O 1
ATOM 1109 N N . ALA A 1 145 ? 8.288 8.749 -56.573 1.00 91.94 145 ALA A N 1
ATOM 1110 C CA . ALA A 1 145 ? 8.397 7.812 -55.469 1.00 91.94 145 ALA A CA 1
ATOM 1111 C C . ALA A 1 145 ? 9.868 7.689 -55.096 1.00 91.94 145 ALA A C 1
ATOM 1113 O O . ALA A 1 145 ? 10.714 7.458 -55.961 1.00 91.94 145 ALA A O 1
ATOM 1114 N N . TYR A 1 146 ? 10.175 7.835 -53.812 1.00 91.38 146 TYR A N 1
ATOM 1115 C CA . TYR A 1 146 ? 11.529 7.646 -53.318 1.00 91.38 146 TYR A CA 1
ATOM 1116 C C . TYR A 1 146 ? 11.537 6.834 -52.028 1.00 91.38 146 TYR A C 1
ATOM 1118 O O . TYR A 1 146 ? 10.678 6.964 -51.153 1.00 91.38 146 TYR A O 1
ATOM 1126 N N . GLY A 1 147 ? 12.544 5.973 -51.928 1.00 95.25 147 GLY A N 1
ATOM 1127 C CA . GLY A 1 147 ? 12.861 5.201 -50.739 1.00 95.25 147 GLY A CA 1
ATOM 1128 C C . GLY A 1 147 ? 14.288 5.508 -50.310 1.00 95.25 147 GLY A C 1
ATOM 1129 O O . GLY A 1 147 ? 15.184 5.588 -51.146 1.00 95.25 147 GLY A O 1
ATOM 1130 N N . SER A 1 148 ? 14.515 5.678 -49.013 1.00 95.44 148 SER A N 1
ATOM 1131 C CA . SER A 1 148 ? 15.856 5.821 -48.447 1.00 95.44 148 SER A CA 1
ATOM 1132 C C . SER A 1 148 ? 16.007 4.945 -47.211 1.00 95.44 148 SER A C 1
ATOM 1134 O O . SER A 1 148 ? 15.108 4.856 -46.371 1.00 95.44 148 SER A O 1
ATOM 1136 N N . LEU A 1 149 ? 17.165 4.299 -47.106 1.00 96.38 149 LEU A N 1
ATOM 1137 C CA . LEU A 1 149 ? 17.589 3.555 -45.930 1.00 96.38 149 LEU A CA 1
ATOM 1138 C C . LEU A 1 149 ? 18.774 4.299 -45.313 1.00 96.38 149 LEU A C 1
ATOM 1140 O O . LEU A 1 149 ? 19.815 4.444 -45.948 1.00 96.38 149 LEU A O 1
ATOM 1144 N N . GLY A 1 150 ? 18.604 4.797 -44.092 1.00 95.00 150 GLY A N 1
ATOM 1145 C CA . GLY A 1 150 ? 19.653 5.479 -43.339 1.00 95.00 150 GLY A CA 1
ATOM 1146 C C . GLY A 1 150 ? 20.057 4.669 -42.115 1.00 95.00 150 GLY A C 1
ATOM 1147 O O . GLY A 1 150 ? 19.192 4.165 -41.401 1.00 95.00 150 GLY A O 1
ATOM 1148 N N . ALA A 1 151 ? 21.358 4.575 -41.851 1.00 95.69 151 ALA A N 1
ATOM 1149 C CA . ALA A 1 151 ? 21.891 4.009 -40.619 1.00 95.69 151 ALA A CA 1
ATOM 1150 C C . ALA A 1 151 ? 22.705 5.074 -39.879 1.00 95.69 151 ALA A C 1
ATOM 1152 O O . ALA A 1 151 ? 23.573 5.721 -40.462 1.00 95.69 151 ALA A O 1
ATOM 1153 N N . THR A 1 152 ? 22.430 5.262 -38.591 1.00 95.19 152 THR A N 1
ATOM 1154 C CA . THR A 1 152 ? 23.190 6.178 -37.733 1.00 95.19 152 THR A CA 1
ATOM 1155 C C . THR A 1 152 ? 23.701 5.419 -36.525 1.00 95.19 152 THR A C 1
ATOM 1157 O O . THR A 1 152 ? 22.920 4.824 -35.782 1.00 95.19 152 THR A O 1
ATOM 1160 N N . TRP A 1 153 ? 25.017 5.443 -36.316 1.00 94.75 153 TRP A N 1
ATOM 1161 C CA . TRP A 1 153 ? 25.640 4.799 -35.167 1.00 94.75 153 TRP A CA 1
ATOM 1162 C C . TRP A 1 153 ? 26.530 5.776 -34.413 1.00 94.75 153 TRP A C 1
ATOM 1164 O O . TRP A 1 153 ? 27.524 6.278 -34.936 1.00 94.75 153 TRP A O 1
ATOM 1174 N N . LEU A 1 154 ? 26.161 6.041 -33.162 1.00 92.25 154 LEU A N 1
ATOM 1175 C CA . LEU A 1 154 ? 26.962 6.858 -32.266 1.00 92.25 154 LEU A CA 1
ATOM 1176 C C . LEU A 1 154 ? 28.114 6.018 -31.710 1.00 92.25 154 LEU A C 1
ATOM 1178 O O . LEU A 1 154 ? 27.904 5.161 -30.852 1.00 92.25 154 LEU A O 1
ATOM 1182 N N . LEU A 1 155 ? 29.332 6.277 -32.179 1.00 91.81 155 LEU A N 1
ATOM 1183 C CA . LEU A 1 155 ? 30.511 5.535 -31.730 1.00 91.81 155 LEU A CA 1
ATOM 1184 C C . LEU A 1 155 ? 30.896 5.920 -30.295 1.00 91.81 155 LEU A C 1
ATOM 1186 O O . LEU A 1 155 ? 31.064 5.050 -29.442 1.00 91.81 155 LEU A O 1
ATOM 1190 N N . TYR A 1 156 ? 30.946 7.219 -29.992 1.00 93.44 156 TYR A N 1
ATOM 1191 C CA . TYR A 1 156 ? 31.368 7.720 -28.686 1.00 93.44 156 TYR A CA 1
ATOM 1192 C C . TYR A 1 156 ? 30.623 8.994 -28.286 1.00 93.44 156 TYR A C 1
ATOM 1194 O O . TYR A 1 156 ? 30.392 9.875 -29.105 1.00 93.44 156 TYR A O 1
ATOM 1202 N N . ASP A 1 157 ? 30.258 9.074 -27.011 1.00 92.12 157 ASP A N 1
ATOM 1203 C CA . ASP A 1 157 ? 29.402 10.115 -26.436 1.00 92.12 157 ASP A CA 1
ATOM 1204 C C . ASP A 1 157 ? 29.911 10.604 -25.070 1.00 92.12 157 ASP A C 1
ATOM 1206 O O . ASP A 1 157 ? 29.134 11.048 -24.228 1.00 92.12 157 ASP A O 1
ATOM 1210 N N . GLY A 1 158 ? 31.215 10.459 -24.800 1.00 94.06 158 GLY A N 1
ATOM 1211 C CA . GLY A 1 158 ? 31.822 10.943 -23.552 1.00 94.06 158 GLY A CA 1
ATOM 1212 C C . GLY A 1 158 ? 31.377 10.201 -22.285 1.00 94.06 158 GLY A C 1
ATOM 1213 O O . GLY A 1 158 ? 31.623 10.678 -21.184 1.00 94.06 158 GLY A O 1
ATOM 1214 N N . GLY A 1 159 ? 30.712 9.047 -22.418 1.00 93.19 159 GLY A N 1
ATOM 1215 C CA . GLY A 1 159 ? 30.203 8.258 -21.291 1.00 93.19 159 GLY A CA 1
ATOM 1216 C C . GLY A 1 159 ? 28.754 8.554 -20.885 1.00 93.19 159 GLY A C 1
ATOM 1217 O O . GLY A 1 159 ? 28.254 7.922 -19.952 1.00 93.19 159 GLY A O 1
ATOM 1218 N N . MET A 1 160 ? 28.045 9.437 -21.594 1.00 92.81 160 MET A N 1
ATOM 1219 C CA . MET A 1 160 ? 26.652 9.803 -21.290 1.00 92.81 160 MET A CA 1
ATOM 1220 C C . MET A 1 160 ? 25.699 8.593 -21.255 1.00 92.81 160 MET A C 1
ATOM 1222 O O . MET A 1 160 ? 24.941 8.419 -20.300 1.00 92.81 160 MET A O 1
ATOM 1226 N N . ARG A 1 161 ? 25.785 7.679 -22.230 1.00 93.25 161 ARG A N 1
ATOM 1227 C CA . ARG A 1 161 ? 25.001 6.430 -22.289 1.00 93.25 161 ARG A CA 1
ATOM 1228 C C . ARG A 1 161 ? 25.245 5.502 -21.108 1.00 93.25 161 ARG A C 1
ATOM 1230 O O . ARG A 1 161 ? 24.316 4.826 -20.667 1.00 93.25 161 ARG A O 1
ATOM 1237 N N . LYS A 1 162 ? 26.474 5.462 -20.579 1.00 92.31 162 LYS A N 1
ATOM 1238 C CA . LYS A 1 162 ? 26.778 4.698 -19.362 1.00 92.31 162 LYS A CA 1
ATOM 1239 C C . LYS A 1 162 ? 26.013 5.293 -18.179 1.00 92.31 162 LYS A C 1
ATOM 1241 O O . LYS A 1 162 ? 25.368 4.545 -17.454 1.00 92.31 162 LYS A O 1
ATOM 1246 N N . GLY A 1 163 ? 26.011 6.620 -18.043 1.00 93.62 163 GLY A N 1
ATOM 1247 C CA . GLY A 1 163 ? 25.239 7.326 -17.017 1.00 93.62 163 GLY A CA 1
ATOM 1248 C C . GLY A 1 163 ? 23.739 7.027 -17.092 1.00 93.62 163 GLY A C 1
ATOM 1249 O O . GLY A 1 163 ? 23.148 6.615 -16.096 1.00 93.62 163 GLY A O 1
ATOM 1250 N N . TYR A 1 164 ? 23.131 7.148 -18.276 1.00 92.75 164 TYR A N 1
ATOM 1251 C CA . TYR A 1 164 ? 21.704 6.847 -18.458 1.00 92.75 164 TYR A CA 1
ATOM 1252 C C . TYR A 1 164 ? 21.353 5.380 -18.201 1.00 92.75 164 TYR A C 1
ATOM 1254 O O . TYR A 1 164 ? 20.284 5.089 -17.665 1.00 92.75 164 TYR A O 1
ATOM 1262 N N . ARG A 1 165 ? 22.248 4.447 -18.541 1.00 94.38 165 ARG A N 1
ATOM 1263 C CA . ARG A 1 165 ? 22.059 3.026 -18.238 1.00 94.38 165 ARG A CA 1
ATOM 1264 C C . ARG A 1 165 ? 21.999 2.780 -16.732 1.00 94.38 165 ARG A C 1
ATOM 1266 O O . ARG A 1 165 ? 21.076 2.106 -16.282 1.00 94.38 165 ARG A O 1
ATOM 1273 N N . GLU A 1 166 ? 22.959 3.314 -15.980 1.00 94.06 166 GLU A N 1
ATOM 1274 C CA . GLU A 1 166 ? 23.008 3.149 -14.522 1.00 94.06 166 GLU A CA 1
ATOM 1275 C C . GLU A 1 166 ? 21.807 3.820 -13.843 1.00 94.06 166 GLU A C 1
ATOM 1277 O O . GLU A 1 166 ? 21.177 3.213 -12.981 1.00 94.06 166 GLU A O 1
ATOM 1282 N N . GLN A 1 167 ? 21.408 5.017 -14.291 1.00 94.19 167 GLN A N 1
ATOM 1283 C CA . GLN A 1 167 ? 20.192 5.681 -13.802 1.00 94.19 167 GLN A CA 1
ATOM 1284 C C . GLN A 1 167 ? 18.933 4.856 -14.088 1.00 94.19 167 GLN A C 1
ATOM 1286 O O . GLN A 1 167 ? 18.114 4.646 -13.197 1.00 94.19 167 GLN A O 1
ATOM 1291 N N . GLY A 1 168 ? 18.791 4.346 -15.316 1.00 94.25 168 GLY A N 1
ATOM 1292 C CA . GLY A 1 168 ? 17.662 3.497 -15.688 1.00 94.25 168 GLY A CA 1
ATOM 1293 C C . GLY A 1 168 ? 17.616 2.206 -14.871 1.00 94.25 168 GLY A C 1
ATOM 1294 O O . GLY A 1 168 ? 16.540 1.784 -14.460 1.00 94.25 168 GLY A O 1
ATOM 1295 N N . LYS A 1 169 ? 18.776 1.605 -14.581 1.00 96.19 169 LYS A N 1
ATOM 1296 C CA . LYS A 1 169 ? 18.873 0.417 -13.726 1.00 96.19 169 LYS A CA 1
ATOM 1297 C C . LYS A 1 169 ? 18.467 0.731 -12.284 1.00 96.19 169 LYS A C 1
ATOM 1299 O O . LYS A 1 169 ? 17.616 0.039 -11.738 1.00 96.19 169 LYS A O 1
ATOM 1304 N N . GLY A 1 170 ? 19.001 1.809 -11.707 1.00 97.31 170 GLY A N 1
ATOM 1305 C CA . GLY A 1 170 ? 18.624 2.256 -10.365 1.00 97.31 170 GLY A CA 1
ATOM 1306 C C . GLY A 1 170 ? 17.127 2.557 -10.245 1.00 97.31 170 GLY A C 1
ATOM 1307 O O . GLY A 1 170 ? 16.511 2.219 -9.238 1.00 97.31 170 GLY A O 1
ATOM 1308 N N . LEU A 1 171 ? 16.512 3.115 -11.294 1.00 96.81 171 LEU A N 1
ATOM 1309 C CA . LEU A 1 171 ? 15.069 3.348 -11.335 1.00 96.81 171 LEU A CA 1
ATOM 1310 C C . LEU A 1 171 ? 14.270 2.036 -11.344 1.00 96.81 171 LEU A C 1
ATOM 1312 O O . LEU A 1 171 ? 13.259 1.944 -10.655 1.00 96.81 171 LEU A O 1
ATOM 1316 N N . VAL A 1 172 ? 14.717 1.017 -12.087 1.00 97.62 172 VAL A N 1
ATOM 1317 C CA . VAL A 1 172 ? 14.094 -0.320 -12.070 1.00 97.62 172 VAL A CA 1
ATOM 1318 C C . VAL A 1 172 ? 14.149 -0.928 -10.671 1.00 97.62 172 VAL A C 1
ATOM 1320 O O . VAL A 1 172 ? 13.129 -1.414 -10.183 1.00 97.62 172 VAL A O 1
ATOM 1323 N N . ASP A 1 173 ? 15.310 -0.878 -10.020 1.00 97.06 173 ASP A N 1
ATOM 1324 C CA . ASP A 1 173 ? 15.494 -1.437 -8.678 1.00 97.06 173 ASP A CA 1
ATOM 1325 C C . ASP A 1 173 ? 14.625 -0.694 -7.646 1.00 97.06 173 ASP A C 1
ATOM 1327 O O . ASP A 1 173 ? 13.911 -1.328 -6.869 1.00 97.06 173 ASP A O 1
ATOM 1331 N N . LEU A 1 174 ? 14.558 0.640 -7.722 1.00 97.25 174 LEU A N 1
ATOM 1332 C CA . LEU A 1 174 ? 13.645 1.448 -6.909 1.00 97.25 174 LEU A CA 1
ATOM 1333 C C . LEU A 1 174 ? 12.179 1.046 -7.121 1.00 97.25 174 LEU A C 1
ATOM 1335 O O . LEU A 1 174 ? 11.465 0.802 -6.151 1.00 97.25 174 LEU A O 1
ATOM 1339 N N . ARG A 1 175 ? 11.713 0.950 -8.376 1.00 96.94 175 ARG A N 1
ATOM 1340 C CA . ARG A 1 175 ? 10.316 0.575 -8.656 1.00 96.94 175 ARG A CA 1
ATOM 1341 C C . ARG A 1 175 ? 9.996 -0.834 -8.164 1.00 96.94 175 ARG A C 1
ATOM 1343 O O . ARG A 1 175 ? 8.866 -1.078 -7.747 1.00 96.94 175 ARG A O 1
ATOM 1350 N N . LYS A 1 176 ? 10.959 -1.762 -8.191 1.00 96.00 176 LYS A N 1
ATOM 1351 C CA . LYS A 1 176 ? 10.791 -3.104 -7.612 1.00 96.00 176 LYS A CA 1
ATOM 1352 C C . LYS A 1 176 ? 10.582 -3.034 -6.103 1.00 96.00 176 LYS A C 1
ATOM 1354 O O . LYS A 1 176 ? 9.655 -3.676 -5.609 1.00 96.00 176 LYS A O 1
ATOM 1359 N N . GLU A 1 177 ? 11.361 -2.219 -5.395 1.00 96.75 177 GLU A N 1
ATOM 1360 C CA . GLU A 1 177 ? 11.182 -1.998 -3.956 1.00 96.75 177 GLU A CA 1
ATOM 1361 C C . GLU A 1 177 ? 9.885 -1.239 -3.627 1.00 96.75 177 GLU A C 1
ATOM 1363 O O . GLU A 1 177 ? 9.209 -1.559 -2.654 1.00 96.75 177 GLU A O 1
ATOM 1368 N N . GLU A 1 178 ? 9.442 -0.299 -4.461 1.00 93.81 178 GLU A N 1
ATOM 1369 C CA . GLU A 1 178 ? 8.127 0.344 -4.307 1.00 93.81 178 GLU A CA 1
ATOM 1370 C C . GLU A 1 178 ? 6.969 -0.638 -4.544 1.00 93.81 178 GLU A C 1
ATOM 1372 O O . GLU A 1 178 ? 5.960 -0.616 -3.831 1.00 93.81 178 GLU A O 1
ATOM 1377 N N . ALA A 1 179 ? 7.099 -1.530 -5.531 1.00 92.62 179 ALA A N 1
ATOM 1378 C CA . ALA A 1 179 ? 6.107 -2.568 -5.798 1.00 92.62 179 ALA A CA 1
ATOM 1379 C C . ALA A 1 179 ? 6.058 -3.600 -4.675 1.00 92.62 179 ALA A C 1
ATOM 1381 O O . ALA A 1 179 ? 4.977 -4.052 -4.293 1.00 92.62 179 ALA A O 1
ATOM 1382 N N . ARG A 1 180 ? 7.228 -3.931 -4.123 1.00 92.31 180 ARG A N 1
ATOM 1383 C CA . ARG A 1 180 ? 7.362 -4.673 -2.883 1.00 92.31 180 ARG A CA 1
ATOM 1384 C C . ARG A 1 180 ? 6.597 -3.939 -1.788 1.00 92.31 180 ARG A C 1
ATOM 1386 O O . ARG A 1 180 ? 5.595 -4.480 -1.349 1.00 92.31 180 ARG A O 1
ATOM 1393 N N . ARG A 1 181 ? 6.981 -2.715 -1.411 1.00 90.25 181 ARG A N 1
ATOM 1394 C CA . ARG A 1 181 ? 6.325 -1.902 -0.368 1.00 90.25 181 ARG A CA 1
ATOM 1395 C C . ARG A 1 181 ? 4.802 -1.855 -0.530 1.00 90.25 181 ARG A C 1
ATOM 1397 O O . ARG A 1 181 ? 4.072 -2.087 0.420 1.00 90.25 181 ARG A O 1
ATOM 1404 N N . THR A 1 182 ? 4.308 -1.679 -1.752 1.00 89.56 182 THR A N 1
ATOM 1405 C CA . THR A 1 182 ? 2.865 -1.682 -2.040 1.00 89.56 182 THR A CA 1
ATOM 1406 C C . THR A 1 182 ? 2.175 -2.992 -1.647 1.00 89.56 182 THR A C 1
ATOM 1408 O O . THR A 1 182 ? 1.121 -2.947 -1.019 1.00 89.56 182 THR A O 1
ATOM 1411 N N . ASP A 1 183 ? 2.747 -4.158 -1.982 1.00 87.38 183 ASP A N 1
ATOM 1412 C CA . ASP A 1 183 ? 2.173 -5.471 -1.611 1.00 87.38 183 ASP A CA 1
ATOM 1413 C C . ASP A 1 183 ? 1.996 -5.605 -0.098 1.00 87.38 183 ASP A C 1
ATOM 1415 O O . ASP A 1 183 ? 1.130 -6.321 0.404 1.00 87.38 183 ASP A O 1
ATOM 1419 N N . LEU A 1 184 ? 2.832 -4.893 0.627 1.00 85.50 184 LEU A N 1
ATOM 1420 C CA . LEU A 1 184 ? 2.989 -5.056 2.033 1.00 85.50 184 LEU A CA 1
ATOM 1421 C C . LEU A 1 184 ? 2.160 -4.038 2.835 1.00 85.50 184 LEU A C 1
ATOM 1423 O O . LEU A 1 184 ? 1.530 -4.422 3.814 1.00 85.50 184 LEU A O 1
ATOM 1427 N N . GLU A 1 185 ? 2.045 -2.794 2.356 1.00 85.69 185 GLU A N 1
ATOM 1428 C CA . GLU A 1 185 ? 1.021 -1.832 2.796 1.00 85.69 185 GLU A CA 1
ATOM 1429 C C . GLU A 1 185 ? -0.397 -2.408 2.615 1.00 85.69 185 GLU A C 1
ATOM 1431 O O . GLU A 1 185 ? -1.286 -2.191 3.443 1.00 85.69 185 GLU A O 1
ATOM 1436 N N . ILE A 1 186 ? -0.628 -3.155 1.524 1.00 87.00 186 ILE A N 1
ATOM 1437 C CA . ILE A 1 186 ? -1.904 -3.848 1.286 1.00 87.00 186 ILE A CA 1
ATOM 1438 C C . ILE A 1 186 ? -2.131 -4.885 2.376 1.00 87.00 186 ILE A C 1
ATOM 1440 O O . ILE A 1 186 ? -3.166 -4.884 3.040 1.00 87.00 186 ILE A O 1
ATOM 1444 N N . ALA A 1 187 ? -1.166 -5.781 2.542 1.00 82.62 187 ALA A N 1
ATOM 1445 C CA . ALA A 1 187 ? -1.305 -6.896 3.450 1.00 82.62 187 ALA A CA 1
ATOM 1446 C C . ALA A 1 187 ? -1.399 -6.426 4.911 1.00 82.62 187 ALA A C 1
ATOM 1448 O O . ALA A 1 187 ? -2.082 -7.055 5.720 1.00 82.62 187 ALA A O 1
ATOM 1449 N N . ASP A 1 188 ? -0.828 -5.266 5.223 1.00 81.12 188 ASP A N 1
ATOM 1450 C CA . ASP A 1 188 ? -1.076 -4.599 6.485 1.00 81.12 188 ASP A CA 1
ATOM 1451 C C . ASP A 1 188 ? -2.511 -4.200 6.689 1.00 81.12 188 ASP A C 1
ATOM 1453 O O . ASP A 1 188 ? -3.120 -4.562 7.695 1.00 81.12 188 ASP A O 1
ATOM 1457 N N . SER A 1 189 ? -3.005 -3.399 5.752 1.00 81.56 189 SER A N 1
ATOM 1458 C CA . SER A 1 189 ? -4.318 -2.809 5.877 1.00 81.56 189 SER A CA 1
ATOM 1459 C C . SER A 1 189 ? -5.308 -3.943 6.140 1.00 81.56 189 SER A C 1
ATOM 1461 O O . SER A 1 189 ? -6.097 -3.872 7.078 1.00 81.56 189 SER A O 1
ATOM 1463 N N . VAL A 1 190 ? -5.143 -5.064 5.425 1.00 85.19 190 VAL A N 1
ATOM 1464 C CA . VAL A 1 190 ? -5.879 -6.310 5.660 1.00 85.19 190 VAL A CA 1
ATOM 1465 C C . VAL A 1 190 ? -5.730 -6.822 7.095 1.00 85.19 190 VAL A C 1
ATOM 1467 O O . VAL A 1 190 ? -6.749 -7.051 7.736 1.00 85.19 190 VAL A O 1
ATOM 1470 N N . LYS A 1 191 ? -4.516 -6.984 7.644 1.00 80.00 191 LYS A N 1
ATOM 1471 C CA . LYS A 1 191 ? -4.337 -7.432 9.041 1.00 80.00 191 LYS A CA 1
ATOM 1472 C C . LYS A 1 191 ? -4.977 -6.485 10.051 1.00 80.00 191 LYS A C 1
ATOM 1474 O O . LYS A 1 191 ? -5.660 -6.947 10.965 1.00 80.00 191 LYS A O 1
ATOM 1479 N N . ARG A 1 192 ? -4.780 -5.176 9.898 1.00 79.44 192 ARG A N 1
ATOM 1480 C CA . ARG A 1 192 ? -5.328 -4.166 10.807 1.00 79.44 192 ARG A CA 1
ATOM 1481 C C . ARG A 1 192 ? -6.858 -4.157 10.780 1.00 79.44 192 ARG A C 1
ATOM 1483 O O . ARG A 1 192 ? -7.472 -4.154 11.846 1.00 79.44 192 ARG A O 1
ATOM 1490 N N . PHE A 1 193 ? -7.477 -4.208 9.599 1.00 79.31 193 PHE A N 1
ATOM 1491 C CA . PHE A 1 193 ? -8.938 -4.276 9.471 1.00 79.31 193 PHE A CA 1
ATOM 1492 C C . PHE A 1 193 ? -9.501 -5.637 9.886 1.00 79.31 193 PHE A C 1
ATOM 1494 O O . PHE A 1 193 ? -10.558 -5.682 10.511 1.00 79.31 193 PHE A O 1
ATOM 1501 N N . TYR A 1 194 ? -8.780 -6.732 9.636 1.00 82.06 194 TYR A N 1
ATOM 1502 C CA . TYR A 1 194 ? -9.174 -8.069 10.075 1.00 82.06 194 TYR A CA 1
ATOM 1503 C C . TYR A 1 194 ? -9.245 -8.145 11.600 1.00 82.06 194 TYR A C 1
ATOM 1505 O O . TYR A 1 194 ? -10.315 -8.397 12.153 1.00 82.06 194 TYR A O 1
ATOM 1513 N N . TYR A 1 195 ? -8.152 -7.824 12.299 1.00 79.81 195 TYR A N 1
ATOM 1514 C CA . TYR A 1 195 ? -8.151 -7.825 13.764 1.00 79.81 195 TYR A CA 1
ATOM 1515 C C . TYR A 1 195 ? -9.053 -6.734 14.357 1.00 79.81 195 TYR A C 1
ATOM 1517 O O . TYR A 1 195 ? -9.644 -6.948 15.414 1.00 79.81 195 TYR A O 1
ATOM 1525 N N . GLY A 1 196 ? -9.238 -5.608 13.660 1.00 78.31 196 GLY A N 1
ATOM 1526 C CA . GLY A 1 196 ? -10.244 -4.605 14.009 1.00 78.31 196 GLY A CA 1
ATOM 1527 C C . GLY A 1 196 ? -11.674 -5.157 13.968 1.00 78.31 196 GLY A C 1
ATOM 1528 O O . GLY A 1 196 ? -12.450 -4.896 14.885 1.00 78.31 196 GLY A O 1
ATOM 1529 N N . SER A 1 197 ? -12.011 -5.970 12.960 1.00 81.12 197 SER A N 1
ATOM 1530 C CA . SER A 1 197 ? -13.325 -6.621 12.842 1.00 81.12 197 SER A CA 1
ATOM 1531 C C . SER A 1 197 ? -13.545 -7.717 13.889 1.00 81.12 197 SER A C 1
ATOM 1533 O O . SER A 1 197 ? -14.630 -7.791 14.462 1.00 81.12 197 SER A O 1
ATOM 1535 N N . VAL A 1 198 ? -12.503 -8.494 14.221 1.00 82.44 198 VAL A N 1
ATOM 1536 C CA . VAL A 1 198 ? -12.537 -9.483 15.316 1.00 82.44 198 VAL A CA 1
ATOM 1537 C C . VAL A 1 198 ? -12.803 -8.788 16.651 1.00 82.44 198 VAL A C 1
ATOM 1539 O O . VAL A 1 198 ? -13.671 -9.211 17.414 1.00 82.44 198 VAL A O 1
ATOM 1542 N N . LEU A 1 199 ? -12.081 -7.696 16.929 1.00 78.00 199 LEU A N 1
ATOM 1543 C CA . LEU A 1 199 ? -12.260 -6.919 18.153 1.00 78.00 199 LEU A CA 1
ATOM 1544 C C . LEU A 1 199 ? -13.666 -6.311 18.230 1.00 78.00 199 LEU A C 1
ATOM 1546 O O . LEU A 1 199 ? -14.309 -6.410 19.271 1.00 78.00 199 LEU A O 1
ATOM 1550 N N . ALA A 1 200 ? -14.155 -5.713 17.141 1.00 73.44 200 ALA A N 1
ATOM 1551 C CA . ALA A 1 200 ? -15.478 -5.097 17.107 1.00 73.44 200 ALA A CA 1
ATOM 1552 C C . ALA A 1 200 ? -16.596 -6.119 17.371 1.00 73.44 200 ALA A C 1
ATOM 1554 O O . ALA A 1 200 ? -17.471 -5.857 18.198 1.00 73.44 200 ALA A O 1
ATOM 1555 N N . ALA A 1 201 ? -16.516 -7.305 16.758 1.00 81.06 201 ALA A N 1
ATOM 1556 C CA . ALA A 1 201 ? -17.452 -8.399 17.011 1.00 81.06 201 ALA A CA 1
ATOM 1557 C C . ALA A 1 201 ? -17.413 -8.861 18.480 1.00 81.06 201 ALA A C 1
ATOM 1559 O O . ALA A 1 201 ? -18.458 -9.056 19.104 1.00 81.06 201 ALA A O 1
ATOM 1560 N N . GLN A 1 202 ? -16.219 -8.973 19.074 1.00 77.94 202 GLN A N 1
ATOM 1561 C CA . GLN A 1 202 ? -16.076 -9.382 20.473 1.00 77.94 202 GLN A CA 1
ATOM 1562 C C . GLN A 1 202 ? -16.641 -8.337 21.446 1.00 77.94 202 GLN A C 1
ATOM 1564 O O . GLN A 1 202 ? -17.326 -8.692 22.404 1.00 77.94 202 GLN A O 1
ATOM 1569 N N . VAL A 1 203 ? -16.382 -7.048 21.209 1.00 74.62 203 VAL A N 1
ATOM 1570 C CA . VAL A 1 203 ? -16.899 -5.966 22.059 1.00 74.62 203 VAL A CA 1
ATOM 1571 C C . VAL A 1 203 ? -18.420 -5.865 21.937 1.00 74.62 203 VAL A C 1
ATOM 1573 O O . VAL A 1 203 ? -19.095 -5.735 22.957 1.00 74.62 203 VAL A O 1
ATOM 1576 N N . HIS A 1 204 ? -18.976 -5.993 20.727 1.00 82.69 204 HIS A N 1
ATOM 1577 C CA . HIS A 1 204 ? -20.426 -6.048 20.537 1.00 82.69 204 HIS A CA 1
ATOM 1578 C C . HIS A 1 204 ? -21.046 -7.242 21.276 1.00 82.69 204 HIS A C 1
ATOM 1580 O O . HIS A 1 204 ? -22.041 -7.069 21.983 1.00 82.69 204 HIS A O 1
ATOM 1586 N N . HIS A 1 205 ? -20.424 -8.423 21.214 1.00 78.00 205 HIS A N 1
ATOM 1587 C CA . HIS A 1 205 ? -20.883 -9.600 21.952 1.00 78.00 205 HIS A CA 1
ATOM 1588 C C . HIS A 1 205 ? -20.915 -9.370 23.473 1.00 78.00 205 HIS A C 1
ATOM 1590 O O . HIS A 1 205 ? -21.935 -9.633 24.110 1.00 78.00 205 HIS A O 1
ATOM 1596 N N . VAL A 1 206 ? -19.844 -8.807 24.046 1.00 77.06 206 VAL A N 1
ATOM 1597 C CA . VAL A 1 206 ? -19.771 -8.469 25.482 1.00 77.06 206 VAL A CA 1
ATOM 1598 C C . VAL A 1 206 ? -20.814 -7.414 25.865 1.00 77.06 206 VAL A C 1
ATOM 1600 O O . VAL A 1 206 ? -21.460 -7.525 26.910 1.00 77.06 206 VAL A O 1
ATOM 1603 N N . GLY A 1 207 ? -21.021 -6.403 25.017 1.00 70.75 207 GLY A N 1
ATOM 1604 C CA . GLY A 1 207 ? -22.058 -5.390 25.211 1.00 70.75 207 GLY A CA 1
ATOM 1605 C C . GLY A 1 207 ? -23.461 -6.000 25.236 1.00 70.75 207 GLY A C 1
ATOM 1606 O O . GLY A 1 207 ? -24.242 -5.709 26.140 1.00 70.75 207 GLY A O 1
ATOM 1607 N N . LYS A 1 208 ? -23.758 -6.903 24.294 1.00 85.81 208 LYS A N 1
ATOM 1608 C CA . LYS A 1 208 ? -25.037 -7.618 24.208 1.00 85.81 208 LYS A CA 1
ATOM 1609 C C . LYS A 1 208 ? -25.288 -8.503 25.431 1.00 85.81 208 LYS A C 1
ATOM 1611 O O . LYS A 1 208 ? -26.396 -8.508 25.961 1.00 85.81 208 LYS A O 1
ATOM 1616 N N . GLU A 1 209 ? -24.268 -9.213 25.911 1.00 69.06 209 GLU A N 1
ATOM 1617 C CA . GLU A 1 209 ? -24.366 -10.019 27.134 1.00 69.06 209 GLU A CA 1
ATOM 1618 C C . GLU A 1 209 ? -24.605 -9.145 28.375 1.00 69.06 209 GLU A C 1
ATOM 1620 O O . GLU A 1 209 ? -25.448 -9.459 29.217 1.00 69.06 209 GLU A O 1
ATOM 1625 N N . THR A 1 210 ? -23.899 -8.018 28.472 1.00 70.94 210 THR A N 1
ATOM 1626 C CA . THR A 1 210 ? -24.061 -7.064 29.577 1.00 70.94 210 THR A CA 1
ATOM 1627 C C . THR A 1 210 ? -25.458 -6.453 29.578 1.00 70.94 210 THR A C 1
ATOM 1629 O O . THR A 1 210 ? -26.087 -6.379 30.634 1.00 70.94 210 THR A O 1
ATOM 1632 N N . LEU A 1 211 ? -25.974 -6.070 28.406 1.00 77.81 211 LEU A N 1
ATOM 1633 C CA . LEU A 1 211 ? -27.341 -5.580 28.257 1.00 77.81 211 LEU A CA 1
ATOM 1634 C C . LEU A 1 211 ? -28.351 -6.637 28.706 1.00 77.81 211 LEU A C 1
ATOM 1636 O O . LEU A 1 211 ? -29.195 -6.321 29.533 1.00 77.81 211 LEU A O 1
ATOM 1640 N N . ALA A 1 212 ? -28.214 -7.891 28.269 1.00 82.50 212 ALA A N 1
ATOM 1641 C CA . ALA A 1 212 ? -29.115 -8.969 28.681 1.00 82.50 212 ALA A CA 1
ATOM 1642 C C . ALA A 1 212 ? -29.124 -9.179 30.211 1.00 82.50 212 ALA A C 1
ATOM 1644 O O . ALA A 1 212 ? -30.183 -9.347 30.819 1.00 82.50 212 ALA A O 1
ATOM 1645 N N . ARG A 1 213 ? -27.953 -9.117 30.866 1.00 68.81 213 ARG A N 1
ATOM 1646 C CA . ARG A 1 213 ? -27.839 -9.205 32.337 1.00 68.81 213 ARG A CA 1
ATOM 1647 C C . ARG A 1 213 ? -28.494 -8.012 33.045 1.00 68.81 213 ARG A C 1
ATOM 1649 O O . ARG A 1 213 ? -29.139 -8.179 34.081 1.00 68.81 213 ARG A O 1
ATOM 1656 N N . MET A 1 214 ? -28.339 -6.810 32.496 1.00 71.56 214 MET A N 1
ATOM 1657 C CA . MET A 1 214 ? -28.918 -5.589 33.062 1.00 71.56 214 MET A CA 1
ATOM 1658 C C . MET A 1 214 ? -30.426 -5.507 32.819 1.00 71.56 214 MET A C 1
ATOM 1660 O O . MET A 1 214 ? -31.154 -5.103 33.718 1.00 71.56 214 MET A O 1
ATOM 1664 N N . GLU A 1 215 ? -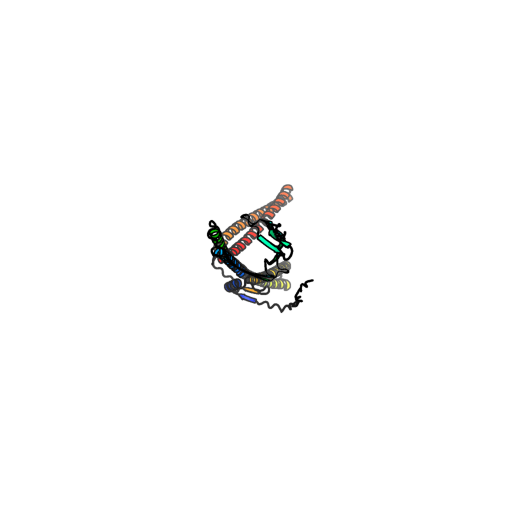30.919 -5.984 31.676 1.00 87.38 215 GLU A N 1
ATOM 1665 C CA . GLU A 1 215 ? -32.350 -6.147 31.397 1.00 87.38 215 GLU A CA 1
ATOM 1666 C C . GLU A 1 215 ? -32.998 -7.142 32.371 1.00 87.38 215 GLU A C 1
ATOM 1668 O O . GLU A 1 215 ? -34.071 -6.866 32.907 1.00 87.38 215 GLU A O 1
ATOM 1673 N N . ALA A 1 216 ? -32.325 -8.251 32.697 1.00 79.75 216 ALA A N 1
ATOM 1674 C CA . ALA A 1 216 ? -32.793 -9.174 33.734 1.00 79.75 216 ALA A CA 1
ATOM 1675 C C . ALA A 1 216 ? -32.838 -8.516 35.130 1.00 79.75 216 ALA A C 1
ATOM 1677 O O . ALA A 1 216 ? -33.788 -8.722 35.887 1.00 79.75 216 ALA A O 1
ATOM 1678 N N . THR A 1 217 ? -31.846 -7.682 35.456 1.00 78.62 217 THR A N 1
ATOM 1679 C CA . THR A 1 217 ? -31.796 -6.926 36.722 1.00 78.62 217 THR A CA 1
ATOM 1680 C C . THR A 1 217 ? -32.892 -5.856 36.786 1.00 78.62 217 THR A C 1
ATOM 1682 O O . THR A 1 217 ? -33.526 -5.668 37.827 1.00 78.62 217 THR A O 1
ATOM 1685 N N . LEU A 1 218 ? -33.171 -5.190 35.663 1.00 80.81 218 LEU A N 1
ATOM 1686 C CA . LEU A 1 218 ? -34.278 -4.248 35.521 1.00 80.81 218 LEU A CA 1
ATOM 1687 C C . LEU A 1 218 ? -35.624 -4.944 35.724 1.00 80.81 218 LEU A C 1
ATOM 1689 O O . LEU A 1 218 ? -36.461 -4.441 36.464 1.00 80.81 218 LEU A O 1
ATOM 1693 N N . ASN A 1 219 ? -35.813 -6.117 35.122 1.00 87.06 219 ASN A N 1
ATOM 1694 C CA . ASN A 1 219 ? -37.048 -6.880 35.269 1.00 87.06 219 ASN A CA 1
ATOM 1695 C C . ASN A 1 219 ? -37.269 -7.316 36.732 1.00 87.06 219 ASN A C 1
ATOM 1697 O O . ASN A 1 219 ? 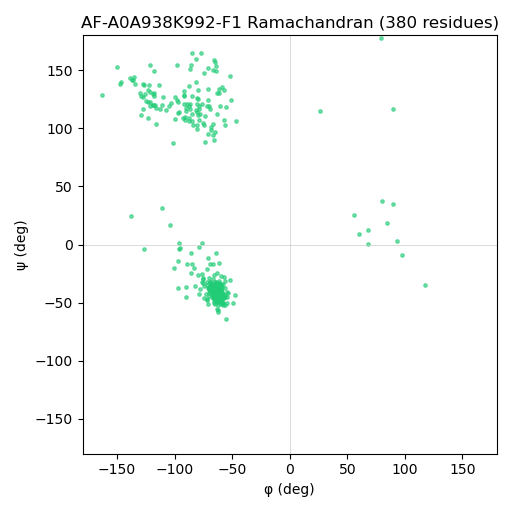-38.359 -7.159 37.284 1.00 87.06 219 ASN A O 1
ATOM 1701 N N . LEU A 1 220 ? -36.213 -7.778 37.412 1.00 81.88 220 LEU A N 1
ATOM 1702 C CA . LEU A 1 220 ? -36.272 -8.132 38.834 1.00 81.88 220 LEU A CA 1
ATOM 1703 C C . LEU A 1 220 ? -36.585 -6.919 39.729 1.00 81.88 220 LEU A C 1
ATOM 1705 O O . LEU A 1 220 ? -37.415 -7.019 40.631 1.00 81.88 220 LEU A O 1
ATOM 1709 N N . THR A 1 221 ? -35.943 -5.773 39.492 1.00 81.12 221 THR A N 1
ATOM 1710 C CA . THR A 1 221 ? -36.188 -4.541 40.268 1.00 81.12 221 THR A CA 1
ATOM 1711 C C . THR A 1 221 ? -37.571 -3.953 39.997 1.00 81.12 221 THR A C 1
ATOM 1713 O O . THR A 1 221 ? -38.220 -3.483 40.930 1.00 81.12 221 THR A O 1
ATOM 1716 N N . GLU A 1 222 ? -38.063 -4.038 38.760 1.00 85.50 222 GLU A N 1
ATOM 1717 C CA . GLU A 1 222 ? -39.431 -3.670 38.390 1.00 85.50 222 GLU A CA 1
ATOM 1718 C C . GLU A 1 222 ? -40.461 -4.544 39.111 1.00 85.50 222 GLU A C 1
ATOM 1720 O O . GLU A 1 222 ? -41.413 -4.015 39.686 1.00 85.50 222 GLU A O 1
ATOM 1725 N N . THR A 1 223 ? -40.236 -5.860 39.141 1.00 85.62 223 THR A N 1
ATOM 1726 C CA . THR A 1 223 ? -41.086 -6.822 39.858 1.00 85.62 223 THR A CA 1
ATOM 1727 C C . THR A 1 223 ? -41.090 -6.518 41.359 1.00 85.62 223 THR A C 1
ATOM 1729 O O . THR A 1 223 ? -42.147 -6.337 41.951 1.00 85.62 223 THR A O 1
ATOM 1732 N N . MET A 1 224 ? -39.918 -6.333 41.980 1.00 81.00 224 MET A N 1
ATOM 1733 C CA . MET A 1 224 ? -39.792 -5.994 43.407 1.00 81.00 224 MET A CA 1
ATOM 1734 C C . MET A 1 224 ? -40.456 -4.657 43.783 1.00 81.00 224 MET A C 1
ATOM 1736 O O . MET A 1 224 ? -40.961 -4.520 44.900 1.00 81.00 224 MET A O 1
ATOM 1740 N N . TYR A 1 225 ? -40.454 -3.683 42.866 1.00 82.12 225 TYR A N 1
ATOM 1741 C CA . TYR A 1 225 ? -41.121 -2.391 43.032 1.00 82.12 225 TYR A CA 1
ATOM 1742 C C . TYR A 1 225 ? -42.649 -2.498 42.889 1.00 82.12 225 TYR A C 1
ATOM 1744 O O . TYR A 1 225 ? -43.373 -1.944 43.715 1.00 82.12 225 TYR A O 1
ATOM 1752 N N . LYS A 1 226 ? -43.144 -3.205 41.861 1.00 83.19 226 LYS A N 1
ATOM 1753 C CA . LYS A 1 226 ? -44.582 -3.336 41.563 1.00 83.19 226 LYS A CA 1
ATOM 1754 C C . LYS A 1 226 ? -45.304 -4.335 42.472 1.00 83.19 226 LYS A C 1
ATOM 1756 O O . LYS A 1 226 ? -46.438 -4.075 42.859 1.00 83.19 226 LYS A O 1
ATOM 1761 N N . GLU A 1 227 ? -44.660 -5.449 42.815 1.00 80.44 227 GLU A N 1
ATOM 1762 C CA . GLU A 1 227 ? -45.249 -6.571 43.569 1.00 80.44 227 GLU A CA 1
ATOM 1763 C C . GLU A 1 227 ? -44.955 -6.516 45.081 1.00 80.44 227 GLU A C 1
ATOM 1765 O O . GLU A 1 227 ? -45.425 -7.359 45.839 1.00 80.44 227 GLU A O 1
ATOM 1770 N N . GLY A 1 228 ? -44.253 -5.479 45.556 1.00 57.81 228 GLY A N 1
ATOM 1771 C CA . GLY A 1 228 ? -44.388 -5.032 46.945 1.00 57.81 228 GLY A CA 1
ATOM 1772 C C . GLY A 1 228 ? -43.468 -5.673 47.987 1.00 57.81 228 GLY A C 1
ATOM 1773 O O . GLY A 1 228 ? -43.867 -5.783 49.143 1.00 57.81 228 GLY A O 1
ATOM 1774 N N . SER A 1 229 ? -42.212 -6.011 47.665 1.00 59.94 229 SER A N 1
ATOM 1775 C CA . SER A 1 229 ? -41.261 -6.423 48.722 1.00 59.94 229 SER A CA 1
ATOM 1776 C C . SER A 1 229 ? -40.814 -5.262 49.627 1.00 59.94 229 SER A C 1
ATOM 1778 O O . SER A 1 229 ? -40.179 -5.489 50.655 1.00 59.94 229 SER A O 1
ATOM 1780 N N . GLY A 1 230 ? -41.108 -4.008 49.250 1.00 60.34 230 GLY A N 1
ATOM 1781 C CA . GLY A 1 230 ? -40.760 -2.797 50.009 1.00 60.34 230 GLY A CA 1
ATOM 1782 C C . GLY A 1 230 ? -39.258 -2.493 50.080 1.00 60.34 230 GLY A C 1
ATOM 1783 O O . GLY A 1 230 ? -38.860 -1.507 50.695 1.00 60.34 230 GLY A O 1
ATOM 1784 N N . ARG A 1 231 ? -38.410 -3.319 49.452 1.00 64.31 231 ARG A N 1
ATOM 1785 C CA . ARG A 1 231 ? -36.944 -3.209 49.526 1.00 64.31 231 ARG A CA 1
ATOM 1786 C C . ARG A 1 231 ? -36.329 -2.316 48.448 1.00 64.31 231 ARG A C 1
ATOM 1788 O O . ARG A 1 231 ? -35.178 -1.928 48.604 1.00 64.31 231 ARG A O 1
ATOM 1795 N N . VAL A 1 232 ? -37.063 -2.001 47.379 1.00 68.19 232 VAL A N 1
ATOM 1796 C CA . VAL A 1 232 ? -36.560 -1.234 46.225 1.00 68.19 232 VAL A CA 1
ATOM 1797 C C . VAL A 1 232 ? -37.430 0.002 46.019 1.00 68.19 232 VAL A C 1
ATOM 1799 O O . VAL A 1 232 ? -38.648 -0.109 45.864 1.00 68.19 232 VAL A O 1
ATOM 1802 N N . LYS A 1 233 ? -36.820 1.191 46.041 1.00 81.81 233 LYS A N 1
ATOM 1803 C CA . LYS A 1 233 ? -37.540 2.457 45.852 1.00 81.81 233 LYS A CA 1
ATOM 1804 C C . LYS A 1 233 ? -37.779 2.725 44.363 1.00 81.81 233 LYS A C 1
ATOM 1806 O O . LYS A 1 233 ? -37.057 2.234 43.498 1.00 81.81 233 LYS A O 1
ATOM 1811 N N . LYS A 1 234 ? -38.761 3.585 44.051 1.00 78.19 234 LYS A N 1
ATOM 1812 C CA . LYS A 1 234 ? -39.010 4.058 42.672 1.00 78.19 234 LYS A CA 1
ATOM 1813 C C . LYS A 1 234 ? -37.779 4.748 42.071 1.00 78.19 234 LYS A C 1
ATOM 1815 O O . LYS A 1 234 ? -37.562 4.648 40.869 1.00 78.19 234 LYS A O 1
ATOM 1820 N N . THR A 1 235 ? -36.998 5.437 42.904 1.00 80.94 235 THR A N 1
ATOM 1821 C CA . THR A 1 235 ? -35.721 6.059 42.525 1.00 80.94 235 THR A CA 1
ATOM 1822 C C . THR A 1 235 ? -34.748 5.013 41.998 1.00 80.94 235 THR A C 1
ATOM 1824 O O . THR A 1 235 ? -34.282 5.138 40.874 1.00 80.94 235 THR A O 1
ATOM 1827 N N . ASP A 1 236 ? -34.565 3.924 42.739 1.00 78.12 236 ASP A N 1
ATOM 1828 C CA . ASP A 1 236 ? -33.589 2.875 42.437 1.00 78.12 236 ASP A CA 1
ATOM 1829 C C . ASP A 1 236 ? -33.983 2.094 41.164 1.00 78.12 236 ASP A C 1
ATOM 1831 O O . ASP A 1 236 ? -33.138 1.739 40.339 1.00 78.12 236 ASP A O 1
ATOM 1835 N N . TRP A 1 237 ? -35.289 1.875 40.947 1.00 83.81 237 TRP A N 1
ATOM 1836 C CA . TRP A 1 237 ? -35.806 1.298 39.698 1.00 83.81 237 TRP A CA 1
ATOM 1837 C C . TRP A 1 237 ? -35.613 2.233 38.496 1.00 83.81 237 TRP A C 1
ATOM 1839 O O . TRP A 1 237 ? -35.157 1.789 37.442 1.00 83.81 237 TRP A O 1
ATOM 1849 N N . LEU A 1 238 ? -35.940 3.525 38.632 1.00 80.50 238 LEU A N 1
ATOM 1850 C CA . LEU A 1 238 ? -35.750 4.502 37.554 1.00 80.50 238 LEU A CA 1
ATOM 1851 C C . LEU A 1 238 ? -34.269 4.666 37.200 1.00 80.50 238 LEU A C 1
ATOM 1853 O O . LEU A 1 238 ? -33.942 4.734 36.018 1.00 80.50 238 LEU A O 1
ATOM 1857 N N . GLU A 1 239 ? -33.381 4.668 38.193 1.00 75.69 239 GLU A N 1
ATOM 1858 C CA . GLU A 1 239 ? -31.930 4.670 37.986 1.00 75.69 239 GLU A CA 1
ATOM 1859 C C . GLU A 1 239 ? -31.480 3.430 37.207 1.00 75.69 239 GLU A C 1
ATOM 1861 O O . GLU A 1 239 ? -30.803 3.556 36.186 1.00 75.69 239 GLU A O 1
ATOM 1866 N N . THR A 1 240 ? -31.938 2.241 37.613 1.00 73.69 240 THR A N 1
ATOM 1867 C CA . THR A 1 240 ? -31.650 0.986 36.897 1.00 73.69 240 THR A CA 1
ATOM 1868 C C . THR A 1 240 ? -32.154 1.048 35.452 1.00 73.69 240 THR A C 1
ATOM 1870 O O . THR A 1 240 ? -31.438 0.674 34.523 1.00 73.69 240 THR A O 1
ATOM 1873 N N . LYS A 1 241 ? -33.358 1.590 35.231 1.00 84.00 241 LYS A N 1
ATOM 1874 C CA . LYS A 1 241 ? -33.938 1.765 33.895 1.00 84.00 241 LYS A CA 1
ATOM 1875 C C . LYS A 1 241 ? -33.101 2.699 33.023 1.00 84.00 241 LYS A C 1
ATOM 1877 O O . LYS A 1 241 ? -32.835 2.369 31.872 1.00 84.00 241 LYS A O 1
ATOM 1882 N N . VAL A 1 242 ? -32.660 3.836 33.558 1.00 86.88 242 VAL A N 1
ATOM 1883 C CA . VAL A 1 242 ? -31.794 4.781 32.834 1.00 86.88 242 VAL A CA 1
ATOM 1884 C C . VAL A 1 242 ? -30.477 4.112 32.431 1.00 86.88 242 VAL A C 1
ATOM 1886 O O . VAL A 1 242 ? -30.029 4.284 31.297 1.00 86.88 242 VAL A O 1
ATOM 1889 N N . VAL A 1 243 ? -29.884 3.302 33.314 1.00 75.62 243 VAL A N 1
ATOM 1890 C CA . VAL A 1 243 ? -28.659 2.543 33.011 1.00 75.62 243 VAL A CA 1
ATOM 1891 C C . VAL A 1 243 ? -28.888 1.535 31.881 1.00 75.62 243 VAL A C 1
ATOM 1893 O O . VAL A 1 243 ? -28.073 1.466 30.962 1.00 75.62 243 VAL A O 1
ATOM 1896 N N . VAL A 1 244 ? -29.998 0.790 31.901 1.00 78.31 244 VAL A N 1
ATOM 1897 C CA . VAL A 1 244 ? -30.334 -0.181 30.843 1.00 78.31 244 VAL A CA 1
ATOM 1898 C C . VAL A 1 244 ? -30.566 0.502 29.497 1.00 78.31 244 VAL A C 1
ATOM 1900 O O . VAL A 1 244 ? -30.023 0.053 28.490 1.00 78.31 244 VAL A O 1
ATOM 1903 N N . GLU A 1 245 ? -31.312 1.607 29.458 1.00 82.81 245 GLU A N 1
ATOM 1904 C CA . GLU A 1 245 ? -31.546 2.337 28.204 1.00 82.81 245 GLU A CA 1
ATOM 1905 C C . GLU A 1 245 ? -30.253 2.977 27.662 1.00 82.81 245 GLU A C 1
ATOM 1907 O O . GLU A 1 245 ? -30.011 2.972 26.453 1.00 82.81 245 GLU A O 1
ATOM 1912 N N . SER A 1 246 ? -29.360 3.442 28.545 1.00 73.81 246 SER A N 1
ATOM 1913 C CA . SER A 1 246 ? -28.016 3.897 28.162 1.00 73.81 246 SER A CA 1
ATOM 1914 C C . SER A 1 246 ? -27.170 2.755 27.578 1.00 73.81 246 SER A C 1
ATOM 1916 O O . SER A 1 246 ? -26.555 2.906 26.519 1.00 73.81 246 SER A O 1
ATOM 1918 N N . LEU A 1 247 ? -27.196 1.571 28.204 1.00 73.06 247 LEU A N 1
ATOM 1919 C CA . LEU A 1 247 ? -26.534 0.367 27.688 1.00 73.06 247 LEU A CA 1
ATOM 1920 C C . LEU A 1 247 ? -27.086 -0.057 26.330 1.00 73.06 247 LEU A C 1
ATOM 1922 O O . LEU A 1 247 ? -26.302 -0.380 25.441 1.00 73.06 247 LEU A O 1
ATOM 1926 N N . ARG A 1 248 ? -28.406 -0.002 26.133 1.00 85.25 248 ARG A N 1
ATOM 1927 C CA . ARG A 1 248 ? -29.039 -0.308 24.845 1.00 85.25 248 ARG A CA 1
ATOM 1928 C C . ARG A 1 248 ? -28.529 0.624 23.746 1.00 85.25 248 ARG A C 1
ATOM 1930 O O . ARG A 1 248 ? -28.159 0.152 22.672 1.00 85.25 248 ARG A O 1
ATOM 1937 N N . SER A 1 249 ? -28.425 1.924 24.031 1.00 82.62 249 SER A N 1
ATOM 1938 C CA . SER A 1 249 ? -27.838 2.892 23.097 1.00 82.62 249 SER A CA 1
ATOM 1939 C C . SER A 1 249 ? -26.364 2.597 22.796 1.00 82.62 249 SER A C 1
ATOM 1941 O O . SER A 1 249 ? -25.937 2.735 21.649 1.00 82.62 249 SER A O 1
ATOM 1943 N N . MET A 1 250 ? -25.574 2.195 23.797 1.00 75.06 250 MET A N 1
ATOM 1944 C CA . MET A 1 250 ? -24.174 1.816 23.583 1.00 75.06 250 MET A CA 1
ATOM 1945 C C . MET A 1 250 ? -24.053 0.548 22.731 1.00 75.06 250 MET A C 1
ATOM 1947 O O . MET A 1 250 ? -23.233 0.516 21.818 1.00 75.06 250 MET A O 1
ATOM 1951 N N . VAL A 1 251 ? -24.888 -0.470 22.963 1.00 79.88 251 VAL A N 1
ATOM 1952 C CA . VAL A 1 251 ? -24.897 -1.708 22.163 1.00 79.88 251 VAL A CA 1
ATOM 1953 C C . VAL A 1 251 ? -25.238 -1.428 20.701 1.00 79.88 251 VAL A C 1
ATOM 1955 O O . VAL A 1 251 ? -24.548 -1.943 19.827 1.00 79.88 251 VAL A O 1
ATOM 1958 N N . ALA A 1 252 ? -26.204 -0.550 20.419 1.00 80.94 252 ALA A N 1
ATOM 1959 C CA . ALA A 1 252 ? -26.517 -0.144 19.045 1.00 80.94 252 ALA A CA 1
ATOM 1960 C C . ALA A 1 252 ? -25.314 0.512 18.331 1.00 80.94 252 ALA A C 1
ATOM 1962 O O . ALA A 1 252 ? -25.080 0.288 17.141 1.00 80.94 252 ALA A O 1
ATOM 1963 N N . LEU A 1 253 ? -24.502 1.295 19.056 1.00 77.94 253 LEU A N 1
ATOM 1964 C CA . LEU A 1 253 ? -23.256 1.847 18.515 1.00 77.94 253 LEU A CA 1
ATOM 1965 C C . LEU A 1 253 ? -22.212 0.750 18.248 1.00 77.94 253 LEU A C 1
ATOM 1967 O O . LEU A 1 253 ? -21.505 0.815 17.242 1.00 77.94 253 LEU A O 1
ATOM 1971 N N . LEU A 1 254 ? -22.111 -0.255 19.122 1.00 75.56 254 LEU A N 1
ATOM 1972 C CA . LEU A 1 254 ? -21.200 -1.388 18.940 1.00 75.56 254 LEU A CA 1
ATOM 1973 C C . LEU A 1 254 ? -21.588 -2.255 17.736 1.00 75.56 254 LEU A C 1
ATOM 1975 O O . LEU A 1 254 ? -20.706 -2.624 16.964 1.00 75.56 254 LEU A O 1
ATOM 1979 N N . GLU A 1 255 ? -22.882 -2.506 17.529 1.00 88.44 255 GLU A N 1
ATOM 1980 C CA . GLU A 1 255 ? -23.407 -3.208 16.351 1.00 88.44 255 GLU A CA 1
ATOM 1981 C C . GLU A 1 255 ? -23.032 -2.476 15.056 1.00 88.44 255 GLU A C 1
ATOM 1983 O O . GLU A 1 255 ? -22.480 -3.067 14.124 1.00 88.44 255 GLU A O 1
ATOM 1988 N N . LYS A 1 256 ? -23.245 -1.153 15.023 1.00 85.19 256 LYS A N 1
ATOM 1989 C CA . LYS A 1 256 ? -22.811 -0.310 13.904 1.00 85.19 256 LYS A CA 1
ATOM 1990 C C . LYS A 1 256 ? -21.301 -0.423 13.670 1.00 85.19 256 LYS A C 1
ATOM 1992 O O . LYS A 1 256 ? -20.870 -0.555 12.525 1.00 85.19 256 LYS A O 1
ATOM 1997 N N . ASN A 1 257 ? -20.495 -0.354 14.730 1.00 80.81 257 ASN A N 1
ATOM 1998 C CA . ASN A 1 257 ? -19.037 -0.426 14.624 1.00 80.81 257 ASN A CA 1
ATOM 1999 C C . ASN A 1 257 ? -18.558 -1.796 14.112 1.00 80.81 257 ASN A C 1
ATOM 2001 O O . ASN A 1 257 ? -17.611 -1.840 13.327 1.00 80.81 257 ASN A O 1
ATOM 2005 N N . GLU A 1 258 ? -19.218 -2.897 14.492 1.00 85.19 258 GLU A N 1
ATOM 2006 C CA . GLU A 1 258 ? -18.952 -4.233 13.940 1.00 85.19 258 GLU A CA 1
ATOM 2007 C C . GLU A 1 258 ? -19.231 -4.274 12.434 1.00 85.19 258 GLU A C 1
ATOM 2009 O O . GLU A 1 258 ? -18.349 -4.648 11.656 1.00 85.19 258 GLU A O 1
ATOM 2014 N N . ALA A 1 259 ? -20.417 -3.828 12.010 1.00 87.69 259 ALA A N 1
ATOM 2015 C CA . ALA A 1 259 ? -20.789 -3.798 10.597 1.00 87.69 259 ALA A CA 1
ATOM 2016 C C . ALA A 1 259 ? -19.821 -2.932 9.769 1.00 87.69 259 ALA A C 1
ATOM 2018 O O . ALA A 1 259 ? -19.385 -3.332 8.688 1.00 87.69 259 ALA A O 1
ATOM 2019 N N . MET A 1 260 ? -19.416 -1.771 10.298 1.00 85.44 260 MET A N 1
ATOM 2020 C CA . MET A 1 260 ? -18.422 -0.901 9.662 1.00 85.44 260 MET A CA 1
ATOM 2021 C C . MET A 1 260 ? -17.047 -1.566 9.550 1.00 85.44 260 MET A C 1
ATOM 2023 O O . MET A 1 260 ? -16.395 -1.433 8.515 1.00 85.44 260 MET A O 1
ATOM 2027 N N . ALA A 1 261 ? -16.599 -2.291 10.578 1.00 83.94 261 ALA A N 1
ATOM 2028 C CA . ALA A 1 261 ? -15.313 -2.982 10.548 1.00 83.94 261 ALA A CA 1
ATOM 2029 C C . ALA A 1 261 ? -15.301 -4.132 9.522 1.00 83.94 261 ALA A C 1
ATOM 2031 O O . ALA A 1 261 ? -14.324 -4.285 8.788 1.00 83.94 261 ALA A O 1
ATOM 2032 N N . GLN A 1 262 ? -16.400 -4.889 9.412 1.00 88.38 262 GLN A N 1
ATOM 2033 C CA . GLN A 1 262 ? -16.563 -5.953 8.410 1.00 88.38 262 GLN A CA 1
ATOM 2034 C C . GLN A 1 262 ? -16.638 -5.394 6.978 1.00 88.38 262 GLN A C 1
ATOM 2036 O O . GLN A 1 262 ? -16.041 -5.959 6.059 1.00 88.38 262 GLN A O 1
ATOM 2041 N N . ALA A 1 263 ? -17.309 -4.253 6.783 1.00 87.12 263 ALA A N 1
ATOM 2042 C CA . ALA A 1 263 ? -17.361 -3.563 5.493 1.00 87.12 263 ALA A CA 1
ATOM 2043 C C . ALA A 1 263 ? -16.002 -2.948 5.100 1.00 87.12 263 ALA A C 1
ATOM 2045 O O . ALA A 1 263 ? -15.595 -3.022 3.940 1.00 87.12 263 ALA A O 1
ATOM 2046 N N . ALA A 1 264 ? -15.261 -2.379 6.059 1.00 86.69 264 ALA A N 1
ATOM 2047 C CA . ALA A 1 264 ? -13.908 -1.874 5.825 1.00 86.69 264 ALA A CA 1
ATOM 2048 C C . ALA A 1 264 ? -12.957 -3.004 5.405 1.00 86.69 264 ALA A C 1
ATOM 2050 O O . ALA A 1 264 ? -12.208 -2.846 4.437 1.00 86.69 264 ALA A O 1
ATOM 2051 N N . LEU A 1 265 ? -13.042 -4.166 6.065 1.00 86.94 265 LEU A N 1
ATOM 2052 C CA . LEU A 1 265 ? -12.310 -5.365 5.662 1.00 86.94 265 LEU A CA 1
ATOM 2053 C C . LEU A 1 265 ? -12.669 -5.770 4.226 1.00 86.94 265 LEU A C 1
ATOM 2055 O O . LEU A 1 265 ? -11.762 -5.884 3.404 1.00 86.94 265 LEU A O 1
ATOM 2059 N N . ALA A 1 266 ? -13.961 -5.900 3.901 1.00 88.88 266 ALA A N 1
ATOM 2060 C CA . ALA A 1 266 ? -14.428 -6.259 2.559 1.00 88.88 266 ALA A CA 1
ATOM 2061 C C . ALA A 1 266 ? -13.882 -5.312 1.473 1.00 88.88 266 ALA A C 1
ATOM 2063 O O . ALA A 1 266 ? -13.354 -5.764 0.455 1.00 88.88 266 ALA A O 1
ATOM 2064 N N . ASN A 1 267 ? -13.914 -4.002 1.724 1.00 88.19 267 ASN A N 1
ATOM 2065 C CA . ASN A 1 267 ? -13.360 -3.007 0.809 1.00 88.19 267 ASN A CA 1
ATOM 2066 C C . ASN A 1 267 ? -11.836 -3.162 0.629 1.00 88.19 267 ASN A C 1
ATOM 2068 O O . ASN A 1 267 ? -11.327 -3.087 -0.488 1.00 88.19 267 ASN A O 1
ATOM 2072 N N . THR A 1 268 ? -11.086 -3.413 1.709 1.00 87.06 268 THR A N 1
ATOM 2073 C CA . THR A 1 268 ? -9.616 -3.540 1.624 1.00 87.06 268 THR A CA 1
ATOM 2074 C C . THR A 1 268 ? -9.129 -4.790 0.900 1.00 87.06 268 THR A C 1
ATOM 2076 O O . THR A 1 268 ? -8.109 -4.726 0.207 1.00 87.06 268 THR A O 1
ATOM 2079 N N . ILE A 1 269 ? -9.871 -5.898 0.986 1.00 88.25 269 ILE A N 1
ATOM 2080 C CA . ILE A 1 269 ? -9.586 -7.114 0.211 1.00 88.25 269 ILE A CA 1
ATOM 2081 C C . ILE A 1 269 ? -10.077 -7.022 -1.247 1.00 88.25 269 ILE A C 1
ATOM 2083 O O . ILE A 1 269 ? -9.836 -7.928 -2.040 1.00 88.25 269 ILE A O 1
ATOM 2087 N N . GLY A 1 270 ? -10.722 -5.912 -1.623 1.00 86.19 270 GLY A N 1
ATOM 2088 C CA . GLY A 1 270 ? -11.173 -5.641 -2.987 1.00 86.19 270 GLY A CA 1
ATOM 2089 C C . GLY A 1 270 ? -12.528 -6.256 -3.345 1.00 86.19 270 GLY A C 1
ATOM 2090 O O . GLY A 1 270 ? -12.828 -6.372 -4.533 1.00 86.19 270 GLY A O 1
ATOM 2091 N N . LEU A 1 271 ? -13.340 -6.640 -2.354 1.00 85.94 271 LEU A N 1
ATOM 2092 C CA . LEU A 1 271 ? -14.738 -7.012 -2.576 1.00 85.94 271 LEU A CA 1
ATOM 2093 C C . LEU A 1 271 ? -15.614 -5.766 -2.774 1.00 85.94 271 LEU A C 1
ATOM 2095 O O . LEU A 1 271 ? -15.221 -4.634 -2.487 1.00 85.94 271 LEU A O 1
ATOM 2099 N N . SER A 1 272 ? -16.819 -5.976 -3.296 1.00 80.38 272 SER A N 1
ATOM 2100 C CA . SER A 1 2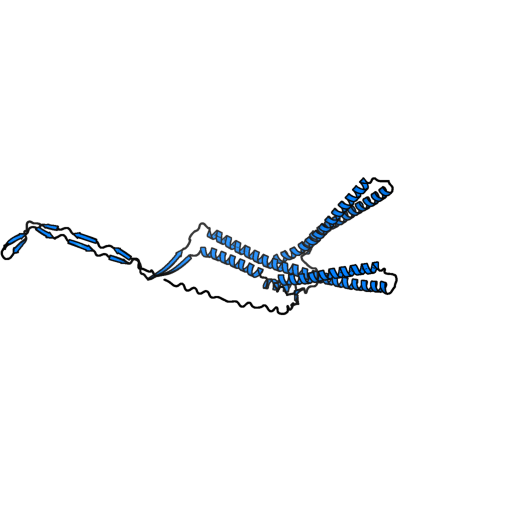72 ? -17.798 -4.911 -3.500 1.00 80.38 272 SER A CA 1
ATOM 2101 C C . SER A 1 272 ? -18.260 -4.293 -2.175 1.00 80.38 272 SER A C 1
ATOM 2103 O O . SER A 1 272 ? -18.264 -4.935 -1.128 1.00 80.38 272 SER A O 1
ATOM 2105 N N . TRP A 1 273 ? -18.697 -3.032 -2.226 1.00 71.00 273 TRP A N 1
ATOM 2106 C CA . TRP A 1 273 ? -19.107 -2.243 -1.053 1.00 71.00 273 TRP A CA 1
ATOM 2107 C C . TRP A 1 273 ? -20.299 -2.825 -0.270 1.00 71.00 273 TRP A C 1
ATOM 2109 O O . TRP A 1 273 ? -20.551 -2.419 0.859 1.00 71.00 273 TRP A O 1
ATOM 2119 N N . ASN A 1 274 ? -21.036 -3.758 -0.872 1.00 74.19 274 ASN A N 1
ATOM 2120 C CA . ASN A 1 274 ? -22.167 -4.472 -0.282 1.00 74.19 274 ASN A CA 1
ATOM 2121 C C . ASN A 1 274 ? -21.790 -5.845 0.311 1.00 74.19 274 ASN A C 1
ATOM 2123 O O . ASN A 1 274 ? -22.655 -6.524 0.866 1.00 74.19 274 ASN A O 1
ATOM 2127 N N . ALA A 1 275 ? -20.534 -6.278 0.174 1.00 80.31 275 ALA A N 1
ATOM 2128 C CA . ALA A 1 275 ? -20.058 -7.527 0.746 1.00 80.31 275 ALA A CA 1
ATOM 2129 C C . ALA A 1 275 ? -19.715 -7.341 2.229 1.00 80.31 275 ALA A C 1
ATOM 2131 O O . ALA A 1 275 ? -19.129 -6.335 2.630 1.00 80.31 275 ALA A O 1
ATOM 2132 N N . VAL A 1 276 ? -20.056 -8.339 3.043 1.00 81.06 276 VAL A N 1
ATOM 2133 C CA . VAL A 1 276 ? -19.760 -8.354 4.478 1.00 81.06 276 VAL A CA 1
ATOM 2134 C C . VAL A 1 276 ? -18.919 -9.585 4.775 1.00 81.06 276 VAL A C 1
ATOM 2136 O O . VAL A 1 276 ? -19.352 -10.717 4.551 1.00 81.06 276 VAL A O 1
ATOM 2139 N N . VAL A 1 277 ? -17.710 -9.366 5.287 1.00 83.94 277 VAL A N 1
ATOM 2140 C CA . VAL A 1 277 ? -16.786 -10.447 5.638 1.00 83.94 277 VAL A CA 1
ATOM 2141 C C . VAL A 1 277 ? -16.751 -10.601 7.144 1.00 83.94 277 VAL A C 1
ATOM 2143 O O . VAL A 1 277 ? -16.362 -9.676 7.856 1.00 83.94 277 VAL A O 1
ATOM 2146 N N . LYS A 1 278 ? -17.142 -11.781 7.621 1.00 86.62 278 LYS A N 1
ATOM 2147 C CA . LYS A 1 278 ? -17.043 -12.138 9.034 1.00 86.62 278 LYS A CA 1
ATOM 2148 C C . LYS A 1 278 ? -15.700 -12.832 9.275 1.00 86.62 278 LYS A C 1
ATOM 2150 O O . LYS A 1 278 ? -15.372 -13.769 8.545 1.00 86.62 278 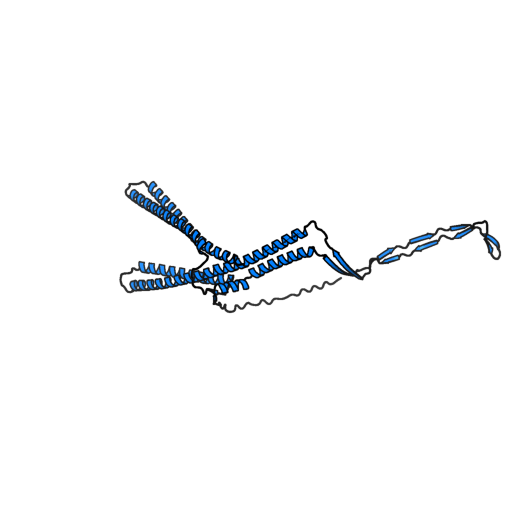LYS A O 1
ATOM 2155 N N . PRO A 1 279 ? -14.894 -12.393 10.251 1.00 81.56 279 PRO A N 1
ATOM 2156 C CA . PRO A 1 279 ? -13.651 -13.079 10.564 1.00 81.56 279 PRO A CA 1
ATOM 2157 C C . PRO A 1 279 ? -13.946 -14.428 11.232 1.00 81.56 279 PRO A C 1
ATOM 2159 O O . PRO A 1 279 ? -14.765 -14.506 12.147 1.00 81.56 279 PRO A O 1
ATOM 2162 N N . ALA A 1 280 ? -13.273 -15.486 10.779 1.00 79.81 280 ALA A N 1
ATOM 2163 C CA . ALA A 1 280 ? -13.418 -16.826 11.354 1.00 79.81 280 ALA A CA 1
ATOM 2164 C C . ALA A 1 280 ? -12.676 -16.978 12.698 1.00 79.81 280 ALA A C 1
ATOM 2166 O O . ALA A 1 280 ? -13.041 -17.814 13.528 1.00 79.81 280 ALA A O 1
ATOM 2167 N N . ASP A 1 281 ? -11.636 -16.168 12.929 1.00 68.06 281 ASP A N 1
ATOM 2168 C CA . ASP A 1 281 ? -10.805 -16.282 14.126 1.00 68.06 281 ASP A CA 1
ATOM 2169 C C . ASP A 1 281 ? -11.465 -15.640 15.349 1.00 68.06 281 ASP A C 1
ATOM 2171 O O . ASP A 1 281 ? -11.887 -14.482 15.337 1.00 68.06 281 ASP A O 1
ATOM 2175 N N . LYS A 1 282 ? -11.452 -16.378 16.460 1.00 61.94 282 LYS A N 1
ATOM 2176 C CA . LYS A 1 282 ? -11.704 -15.837 17.799 1.00 61.94 282 LYS A CA 1
ATOM 2177 C C . LYS A 1 282 ? -10.362 -15.437 18.405 1.00 61.94 282 LYS A C 1
ATOM 2179 O O . LYS A 1 282 ? -9.401 -16.197 18.335 1.00 61.94 282 LYS A O 1
ATOM 2184 N N . PHE A 1 283 ? -10.289 -14.235 18.968 1.00 53.78 283 PHE A N 1
ATOM 2185 C CA . PHE A 1 283 ? -9.065 -13.608 19.475 1.00 53.78 283 PHE A CA 1
ATOM 2186 C C . PHE A 1 283 ? -8.217 -14.556 20.356 1.00 53.78 283 PHE A C 1
ATOM 2188 O O . PHE A 1 283 ? -8.564 -14.822 21.505 1.00 53.78 283 PHE A O 1
ATOM 2195 N N . LEU A 1 284 ? -7.087 -15.044 19.830 1.00 47.16 284 LEU A N 1
ATOM 2196 C CA . LEU A 1 284 ? -6.053 -15.765 20.580 1.00 47.16 284 LEU A CA 1
ATOM 2197 C C . LEU A 1 284 ? -4.711 -15.044 20.397 1.00 47.16 284 LEU A C 1
ATOM 2199 O O . LEU A 1 284 ? -4.121 -15.037 19.319 1.00 47.16 284 LEU A O 1
ATOM 2203 N N . LEU A 1 285 ? -4.247 -14.402 21.473 1.00 49.91 285 LEU A N 1
ATOM 2204 C CA . LEU A 1 285 ? -2.962 -13.706 21.563 1.00 49.91 285 LEU A CA 1
ATOM 2205 C C . LEU A 1 285 ? -1.794 -14.690 21.398 1.00 49.91 285 LEU A C 1
ATOM 2207 O O . LEU A 1 285 ? -1.551 -15.464 22.322 1.00 49.91 285 LEU A O 1
ATOM 2211 N N . LYS A 1 286 ? -1.015 -14.609 20.310 1.00 45.66 286 LYS A N 1
ATOM 2212 C CA . LYS A 1 286 ? 0.410 -14.999 20.302 1.00 45.66 286 LYS A CA 1
ATOM 2213 C C . LYS A 1 286 ? 1.166 -14.439 19.082 1.00 45.66 286 LYS A C 1
ATOM 2215 O O . LYS A 1 286 ? 0.766 -14.640 17.947 1.00 45.66 286 LYS A O 1
ATOM 2220 N N . GLU A 1 287 ? 2.291 -13.786 19.400 1.00 52.56 287 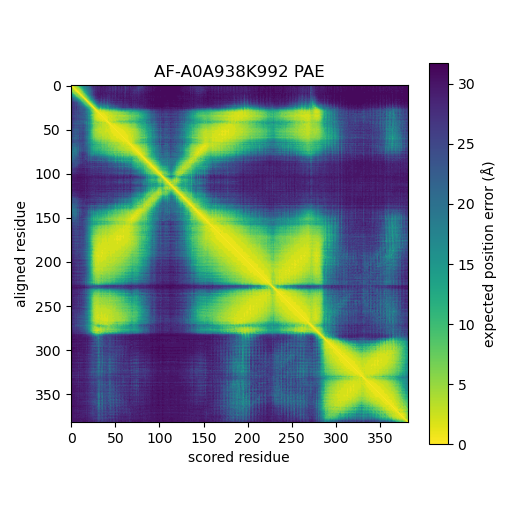GLU A N 1
ATOM 2221 C CA . GLU A 1 287 ? 3.471 -13.476 18.568 1.00 52.56 287 GLU A CA 1
ATOM 2222 C C . GLU A 1 287 ? 3.531 -12.161 17.758 1.00 52.56 287 GLU A C 1
ATOM 2224 O O . GLU A 1 287 ? 2.812 -11.907 16.800 1.00 52.56 287 GLU A O 1
ATOM 2229 N N . GLY A 1 288 ? 4.512 -11.323 18.129 1.00 48.25 288 GLY A N 1
ATOM 2230 C CA . GLY A 1 288 ? 5.082 -10.269 17.283 1.00 48.25 288 GLY A CA 1
ATOM 2231 C C . GLY A 1 288 ? 4.901 -8.830 17.774 1.00 48.25 288 GLY A C 1
ATOM 2232 O O . GLY A 1 288 ? 5.816 -8.022 17.647 1.00 48.25 288 GLY A O 1
ATOM 2233 N N . ILE A 1 289 ? 3.780 -8.529 18.417 1.00 49.44 289 ILE A N 1
ATOM 2234 C CA . ILE A 1 289 ? 3.383 -7.177 18.850 1.00 49.44 289 ILE A CA 1
ATOM 2235 C C . ILE A 1 289 ? 3.987 -6.808 20.237 1.00 49.44 289 ILE A C 1
ATOM 2237 O O . ILE A 1 289 ? 3.945 -5.670 20.699 1.00 49.44 289 ILE A O 1
ATOM 2241 N N . ALA A 1 290 ? 4.630 -7.769 20.903 1.00 49.44 290 ALA A N 1
ATOM 2242 C CA . ALA A 1 290 ? 4.963 -7.700 22.327 1.00 49.44 290 ALA A CA 1
ATOM 2243 C C . ALA A 1 290 ? 5.969 -6.602 22.750 1.00 49.44 290 ALA A C 1
ATOM 2245 O O . ALA A 1 290 ? 5.854 -6.091 23.861 1.00 49.44 290 ALA A O 1
ATOM 2246 N N . LEU A 1 291 ? 6.943 -6.214 21.914 1.00 53.06 291 LEU A N 1
ATOM 2247 C CA . LEU A 1 291 ? 7.979 -5.234 22.300 1.00 53.06 291 LEU A CA 1
ATOM 2248 C C . LEU A 1 291 ? 7.508 -3.778 22.159 1.00 53.06 291 LEU A C 1
ATOM 2250 O O . LEU A 1 291 ? 7.831 -2.949 23.002 1.00 53.06 291 LEU A O 1
ATOM 2254 N N . GLN A 1 292 ? 6.692 -3.477 21.149 1.00 51.97 292 GLN A N 1
ATOM 2255 C CA . GLN A 1 292 ? 6.120 -2.140 20.978 1.00 51.97 292 GLN A CA 1
ATOM 2256 C C . GLN A 1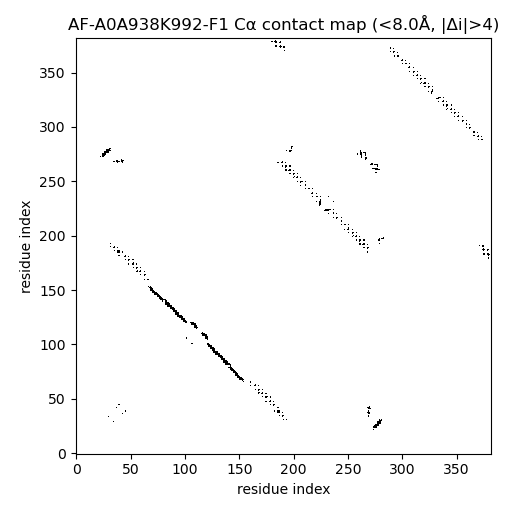 292 ? 4.913 -1.883 21.883 1.00 51.97 292 GLN A C 1
ATOM 2258 O O . GLN A 1 292 ? 4.710 -0.755 22.320 1.00 51.97 292 GLN A O 1
ATOM 2263 N N . ILE A 1 293 ? 4.192 -2.939 22.278 1.00 52.47 293 ILE A N 1
ATOM 2264 C CA . ILE A 1 293 ? 3.259 -2.891 23.413 1.00 52.47 293 ILE A CA 1
ATOM 2265 C C . ILE A 1 293 ? 3.994 -2.508 24.700 1.00 52.47 293 ILE A C 1
ATOM 2267 O O . ILE A 1 293 ? 3.414 -1.819 25.526 1.00 52.47 293 ILE A O 1
ATOM 2271 N N . LYS A 1 294 ? 5.259 -2.907 24.891 1.00 59.41 294 LYS A N 1
ATOM 2272 C CA . LYS A 1 294 ? 5.966 -2.693 26.163 1.00 59.41 294 LYS A CA 1
ATOM 2273 C C . LYS A 1 294 ? 6.310 -1.221 26.434 1.00 59.41 294 LYS A C 1
ATOM 2275 O O . LYS A 1 294 ? 6.101 -0.763 27.550 1.00 59.41 294 LYS A O 1
ATOM 2280 N N . ASP A 1 295 ? 6.804 -0.486 25.442 1.00 58.09 295 ASP A N 1
ATOM 2281 C CA . ASP A 1 295 ? 7.165 0.938 25.580 1.00 58.09 295 ASP A CA 1
ATOM 2282 C C . ASP A 1 295 ? 5.927 1.848 25.684 1.00 58.09 295 ASP A C 1
ATOM 2284 O O . ASP A 1 295 ? 5.795 2.690 26.577 1.00 58.09 295 ASP A O 1
ATOM 2288 N N . ALA A 1 296 ? 4.930 1.556 24.852 1.00 60.09 296 ALA A N 1
ATOM 2289 C CA . ALA A 1 296 ? 3.577 2.056 24.998 1.00 60.09 296 ALA A CA 1
ATOM 2290 C C . ALA A 1 296 ? 3.026 1.859 26.426 1.00 60.09 296 ALA A C 1
ATOM 2292 O O . ALA A 1 296 ? 2.559 2.786 27.082 1.00 60.09 296 ALA A O 1
ATOM 2293 N N . PHE A 1 297 ? 3.132 0.650 26.963 1.00 59.47 297 PHE A N 1
ATOM 2294 C CA . PHE A 1 297 ? 2.627 0.333 28.294 1.00 59.47 297 PHE A CA 1
ATOM 2295 C C . PHE A 1 297 ? 3.347 1.111 29.414 1.00 59.47 297 PHE A C 1
ATOM 2297 O O . PHE A 1 297 ? 2.718 1.483 30.406 1.00 59.47 297 PHE A O 1
ATOM 2304 N N . LEU A 1 298 ? 4.641 1.418 29.256 1.00 64.31 298 LEU A N 1
ATOM 2305 C CA . LEU A 1 298 ? 5.403 2.226 30.217 1.00 64.31 298 LEU A CA 1
ATOM 2306 C C . LEU A 1 298 ? 4.988 3.708 30.204 1.00 64.31 298 LEU A C 1
ATOM 2308 O O . LEU A 1 298 ? 4.891 4.306 31.276 1.00 64.31 298 LEU A O 1
ATOM 2312 N N . SER A 1 299 ? 4.668 4.276 29.037 1.00 67.38 299 SER A N 1
ATOM 2313 C CA . SER A 1 299 ? 4.158 5.655 28.920 1.00 67.38 299 SER A CA 1
ATOM 2314 C C . SER A 1 299 ? 2.689 5.799 29.345 1.00 67.38 299 SER A C 1
ATOM 2316 O O . SER A 1 299 ? 2.308 6.820 29.919 1.00 67.38 299 SER A O 1
ATOM 2318 N N . LEU A 1 300 ? 1.869 4.751 29.188 1.00 67.69 300 LEU A N 1
ATOM 2319 C CA . LEU A 1 300 ? 0.537 4.709 29.798 1.00 67.69 300 LEU A CA 1
ATOM 2320 C C . LEU A 1 300 ? 0.616 4.769 31.326 1.00 67.69 300 LEU A C 1
ATOM 2322 O O . LEU A 1 300 ? -0.163 5.462 31.981 1.00 67.69 300 LEU A O 1
ATOM 2326 N N . ASN A 1 301 ? 1.569 4.040 31.898 1.00 75.06 301 ASN A N 1
ATOM 2327 C CA . ASN A 1 301 ? 1.723 3.961 33.341 1.00 75.06 301 ASN A CA 1
ATOM 2328 C C . ASN A 1 301 ? 2.180 5.302 33.952 1.00 75.06 301 ASN A C 1
ATOM 2330 O O . ASN A 1 301 ? 1.714 5.682 35.024 1.00 75.06 301 ASN A O 1
ATOM 2334 N N . THR A 1 302 ? 3.048 6.066 33.277 1.00 72.81 302 THR A N 1
ATOM 2335 C CA . THR A 1 302 ? 3.450 7.410 33.738 1.00 72.81 302 THR A CA 1
ATOM 2336 C C . THR A 1 302 ? 2.310 8.423 33.630 1.00 72.81 302 THR A C 1
ATOM 2338 O O . THR A 1 302 ? 2.100 9.201 34.562 1.00 72.81 302 THR A O 1
ATOM 2341 N N . ALA A 1 303 ? 1.521 8.374 32.554 1.00 74.69 303 ALA A N 1
ATOM 2342 C CA . ALA A 1 303 ? 0.347 9.227 32.396 1.00 74.69 303 ALA A CA 1
ATOM 2343 C C . ALA A 1 303 ? -0.785 8.861 33.389 1.00 74.69 303 ALA A C 1
ATOM 2345 O O . ALA A 1 303 ? -1.459 9.756 33.898 1.00 74.69 303 ALA A O 1
ATOM 2346 N N . GLN A 1 304 ? -0.935 7.579 33.756 1.00 76.44 304 GLN A N 1
ATOM 2347 C CA . GLN A 1 304 ? -1.859 7.129 34.809 1.00 76.44 304 GLN A CA 1
ATOM 2348 C C . GLN A 1 304 ? -1.478 7.722 36.173 1.00 76.44 304 GLN A C 1
ATOM 2350 O O . GLN A 1 304 ? -2.323 8.285 36.864 1.00 76.44 304 GLN A O 1
ATOM 2355 N N . LYS A 1 305 ? -0.189 7.683 36.535 1.00 79.81 305 LYS A N 1
ATOM 2356 C CA . LYS A 1 305 ? 0.297 8.271 37.795 1.00 79.81 305 LYS A CA 1
ATOM 2357 C C . LYS A 1 305 ? 0.111 9.793 37.849 1.00 79.81 305 LYS A C 1
ATOM 2359 O O . LYS A 1 305 ? -0.191 10.332 38.909 1.00 79.81 305 LYS A O 1
ATOM 2364 N N . GLY A 1 306 ? 0.245 10.483 36.713 1.00 77.62 306 GLY A N 1
ATOM 2365 C CA . GLY A 1 306 ? -0.048 11.919 36.604 1.00 77.62 306 GLY A CA 1
ATOM 2366 C C . GLY A 1 306 ? -1.538 12.254 36.765 1.00 77.62 306 GLY A C 1
ATOM 2367 O O . GLY A 1 306 ? -1.890 13.243 37.412 1.00 77.62 306 GLY A O 1
ATOM 2368 N N . HIS A 1 307 ? -2.432 11.414 36.237 1.00 81.94 307 HIS A N 1
ATOM 2369 C CA . HIS A 1 307 ? -3.871 11.546 36.473 1.00 81.94 307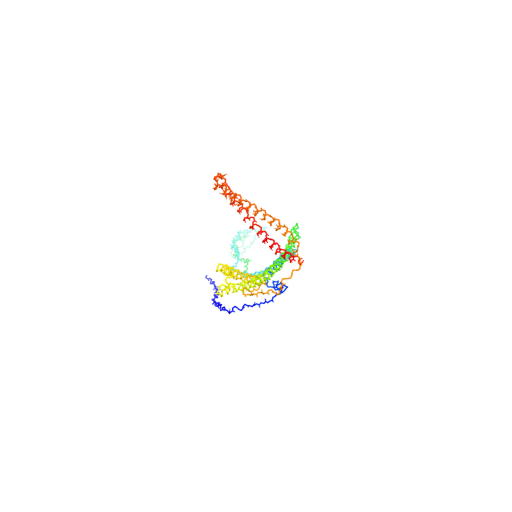 HIS A CA 1
ATOM 2370 C C . HIS A 1 307 ? -4.224 11.376 37.959 1.00 81.94 307 HIS A C 1
ATOM 2372 O O . HIS A 1 307 ? -5.029 12.142 38.491 1.00 81.94 307 HIS A O 1
ATOM 2378 N N . ASP A 1 308 ? -3.590 10.425 38.641 1.00 82.44 308 ASP A N 1
ATOM 2379 C CA . ASP A 1 308 ? -3.884 10.156 40.048 1.00 82.44 308 ASP A CA 1
ATOM 2380 C C . ASP A 1 308 ? -3.381 11.301 40.960 1.00 82.44 308 ASP A C 1
ATOM 2382 O O . ASP A 1 308 ? -4.143 11.798 41.787 1.00 82.44 308 ASP A O 1
ATOM 2386 N N . ALA A 1 309 ? -2.181 11.848 40.716 1.00 76.50 309 ALA A N 1
ATOM 2387 C CA . ALA A 1 309 ? -1.652 13.005 41.458 1.00 76.50 309 ALA A CA 1
ATOM 2388 C C . ALA A 1 309 ? -2.463 14.304 41.244 1.00 76.50 309 ALA A C 1
ATOM 2390 O O . ALA A 1 309 ? -2.641 15.100 42.168 1.00 76.50 309 ALA A O 1
ATOM 2391 N N . THR A 1 310 ? -2.992 14.529 40.034 1.00 78.62 310 THR A N 1
ATOM 2392 C CA . THR A 1 310 ? -3.850 15.701 39.755 1.00 78.62 310 THR A CA 1
ATOM 2393 C C . THR A 1 310 ? -5.258 15.552 40.329 1.00 78.62 310 THR A C 1
ATOM 2395 O O . THR A 1 310 ? -5.866 16.554 40.703 1.00 78.62 310 THR A O 1
ATOM 2398 N N . ARG A 1 311 ? -5.767 14.319 40.465 1.00 79.25 311 ARG A N 1
ATOM 2399 C CA . ARG A 1 311 ? -7.028 14.037 41.165 1.00 79.25 311 ARG A CA 1
ATOM 2400 C C . ARG A 1 311 ? -6.923 14.363 42.654 1.00 79.25 311 ARG A C 1
ATOM 2402 O O . ARG A 1 311 ? -7.835 14.965 43.212 1.00 79.25 311 ARG A O 1
ATOM 2409 N N . GLU A 1 312 ? -5.813 14.000 43.290 1.00 86.00 312 GLU A N 1
ATOM 2410 C CA . GLU A 1 312 ? -5.583 14.316 44.704 1.00 86.00 312 GLU A CA 1
ATOM 2411 C C . GLU A 1 312 ? -5.435 15.827 44.937 1.00 86.00 312 GLU A C 1
ATOM 2413 O O . GLU A 1 312 ? -6.070 16.369 45.841 1.00 86.00 312 GLU A O 1
ATOM 2418 N N . ALA A 1 313 ? -4.697 16.535 44.073 1.00 78.38 313 ALA A N 1
ATOM 2419 C CA . ALA A 1 313 ? -4.575 17.994 44.135 1.00 78.38 313 ALA A CA 1
ATOM 2420 C C . ALA A 1 313 ? -5.922 18.725 43.937 1.00 78.38 313 ALA A C 1
ATOM 2422 O O . ALA A 1 313 ? -6.183 19.724 44.610 1.00 78.38 313 ALA A O 1
ATOM 2423 N N . MET A 1 314 ? -6.800 18.219 43.060 1.00 87.50 314 MET A N 1
ATOM 2424 C CA . MET A 1 314 ? -8.172 18.725 42.905 1.00 87.50 314 MET A CA 1
ATOM 2425 C C . MET A 1 314 ? -8.990 18.515 44.185 1.00 87.50 314 MET A C 1
ATOM 2427 O O . MET A 1 314 ? -9.618 19.453 44.672 1.00 87.50 314 MET A O 1
ATOM 2431 N N . ASN A 1 315 ? -8.950 17.312 44.759 1.00 82.00 315 ASN A N 1
ATOM 2432 C CA . ASN A 1 315 ? -9.706 16.994 45.970 1.00 82.00 315 ASN A CA 1
ATOM 2433 C C . ASN A 1 315 ? -9.251 17.840 47.173 1.00 82.00 315 ASN A C 1
ATOM 2435 O O . ASN A 1 315 ? -10.095 18.371 47.891 1.00 82.00 315 ASN A O 1
ATOM 2439 N N . ALA A 1 316 ? -7.943 18.060 47.337 1.00 82.38 316 ALA A N 1
ATOM 2440 C CA . ALA A 1 316 ? -7.410 18.934 48.384 1.00 82.38 316 ALA A CA 1
ATOM 2441 C C . ALA A 1 316 ? -7.820 20.408 48.189 1.00 82.38 316 ALA A C 1
ATOM 2443 O O . ALA A 1 316 ? -8.075 21.120 49.162 1.00 82.38 316 ALA A O 1
ATOM 2444 N N . ALA A 1 317 ? -7.940 20.875 46.941 1.00 73.50 317 ALA A N 1
ATOM 2445 C CA . ALA A 1 317 ? -8.446 22.215 46.642 1.00 73.50 317 ALA A CA 1
ATOM 2446 C C . ALA A 1 317 ? -9.956 22.356 46.939 1.00 73.50 317 ALA A C 1
ATOM 2448 O O . ALA A 1 317 ? -10.373 23.393 47.460 1.00 73.50 317 ALA A O 1
ATOM 2449 N N . ILE A 1 318 ? -10.764 21.315 46.682 1.00 72.44 318 ILE A N 1
ATOM 2450 C CA . ILE A 1 318 ? -12.199 21.274 47.036 1.00 72.44 318 ILE A CA 1
ATOM 2451 C C . ILE A 1 318 ? -12.380 21.323 48.556 1.00 72.44 318 ILE A C 1
ATOM 2453 O O . ILE A 1 318 ? -13.211 22.078 49.063 1.00 72.44 318 ILE A O 1
ATOM 2457 N N . GLU A 1 319 ? -11.581 20.551 49.287 1.00 85.31 319 GLU A N 1
ATOM 2458 C CA . GLU A 1 319 ? -11.645 20.502 50.746 1.00 85.31 319 GLU A CA 1
ATOM 2459 C C . GLU A 1 319 ? -11.164 21.819 51.376 1.00 85.31 319 GLU A C 1
ATOM 2461 O O . GLU A 1 319 ? -11.805 22.350 52.284 1.00 85.31 319 GLU A O 1
ATOM 2466 N N . SER A 1 320 ? -10.107 22.427 50.824 1.00 74.62 320 SER A N 1
ATOM 2467 C CA . SER A 1 320 ? -9.647 23.764 51.219 1.00 74.62 320 SER A CA 1
ATOM 2468 C C . SER A 1 320 ? -10.725 24.836 51.009 1.00 74.62 320 SER A C 1
ATOM 2470 O O . SER A 1 320 ? -10.890 25.714 51.860 1.00 74.62 320 SER A O 1
ATOM 2472 N N . ARG A 1 321 ? -11.512 24.759 49.927 1.00 85.12 321 ARG A N 1
ATOM 2473 C CA . ARG A 1 321 ? -12.669 25.642 49.723 1.00 85.12 321 ARG A CA 1
ATOM 2474 C C . ARG A 1 321 ? -13.753 25.394 50.769 1.00 85.12 321 ARG A C 1
ATOM 2476 O O . ARG A 1 321 ? -14.203 26.358 51.380 1.00 85.12 321 ARG A O 1
ATOM 2483 N N . ASP A 1 322 ? -14.157 24.142 50.984 1.00 73.62 322 ASP A N 1
ATOM 2484 C CA . ASP A 1 322 ? -15.219 23.797 51.941 1.00 73.62 322 ASP A CA 1
ATOM 2485 C C . ASP A 1 322 ? -14.886 24.268 53.366 1.00 73.62 322 ASP A C 1
ATOM 2487 O O . ASP A 1 322 ? -15.708 24.898 54.035 1.00 73.62 322 ASP A O 1
ATOM 2491 N N . LEU A 1 323 ? -13.636 24.079 53.798 1.00 85.50 323 LEU A N 1
ATOM 2492 C CA . LEU A 1 323 ? -13.182 24.510 55.117 1.00 85.50 323 LEU A CA 1
ATOM 2493 C C . LEU A 1 323 ? -13.174 26.040 55.257 1.00 85.50 323 LEU A C 1
ATOM 2495 O O . LEU A 1 323 ? -13.649 26.567 56.263 1.00 85.50 323 LEU A O 1
ATOM 2499 N N . ASN A 1 324 ? -12.691 26.766 54.242 1.00 67.75 324 ASN A N 1
ATOM 2500 C CA . ASN A 1 324 ? -12.705 28.231 54.250 1.00 67.75 324 ASN A CA 1
ATOM 2501 C C . ASN A 1 324 ? -14.136 28.793 54.182 1.00 67.75 324 ASN A C 1
ATOM 2503 O O . ASN A 1 324 ? -14.425 29.786 54.843 1.00 67.75 324 ASN A O 1
ATOM 2507 N N . THR A 1 325 ? -15.061 28.149 53.463 1.00 70.62 325 THR A N 1
ATOM 2508 C CA . THR A 1 325 ? -16.481 28.544 53.444 1.00 70.62 325 THR A CA 1
ATOM 2509 C C . THR A 1 325 ? -17.148 28.336 54.805 1.00 70.62 325 THR A C 1
ATOM 2511 O O . THR A 1 325 ? -17.920 29.181 55.249 1.00 70.62 325 THR A O 1
ATOM 2514 N N . ARG A 1 326 ? -16.818 27.255 55.513 1.00 77.38 326 ARG A N 1
ATOM 2515 C CA . ARG A 1 326 ? -17.356 26.984 56.854 1.00 77.38 326 ARG A CA 1
ATOM 2516 C C . ARG A 1 326 ? -16.716 27.850 57.945 1.00 77.38 326 ARG A C 1
ATOM 2518 O O . ARG A 1 326 ? -17.398 28.231 58.892 1.00 77.38 326 ARG A O 1
ATOM 2525 N N . ALA A 1 327 ? -15.434 28.197 57.819 1.00 70.81 327 ALA A N 1
ATOM 2526 C CA . ALA A 1 327 ? -14.764 29.150 58.708 1.00 70.81 327 ALA A CA 1
ATOM 2527 C C . ALA A 1 327 ? -15.304 30.579 58.515 1.00 70.81 327 ALA A C 1
ATOM 2529 O O . ALA A 1 327 ? -15.516 31.284 59.496 1.00 70.81 327 ALA A O 1
ATOM 2530 N N . TYR A 1 328 ? -15.626 30.963 57.275 1.00 75.88 328 TYR A N 1
ATOM 2531 C CA . TYR A 1 328 ? -16.311 32.220 56.956 1.00 75.88 328 TYR A CA 1
ATOM 2532 C C . TYR A 1 328 ? -17.685 32.326 57.637 1.00 75.88 328 TYR A C 1
ATOM 2534 O O . TYR A 1 328 ? -18.018 33.357 58.200 1.00 75.88 328 TYR A O 1
ATOM 2542 N N . GLN A 1 329 ? -18.466 31.238 57.652 1.00 67.69 329 GLN A N 1
ATOM 2543 C CA . GLN A 1 329 ? -19.804 31.196 58.271 1.00 67.69 329 GLN A CA 1
ATOM 2544 C C . GLN A 1 329 ? -19.806 31.340 59.799 1.00 67.69 329 GLN A C 1
ATOM 2546 O O . GLN A 1 329 ? -20.851 31.614 60.379 1.00 67.69 329 GLN A O 1
ATOM 2551 N N . ASN A 1 330 ? -18.656 31.146 60.445 1.00 79.75 330 ASN A N 1
ATOM 2552 C CA . ASN A 1 330 ? -18.475 31.390 61.875 1.00 79.75 330 ASN A CA 1
ATOM 2553 C C . ASN A 1 330 ? -17.706 32.705 62.137 1.00 79.75 330 ASN A C 1
ATOM 2555 O O . ASN A 1 330 ? -17.167 32.873 63.226 1.00 79.75 330 ASN A O 1
ATOM 2559 N N . ASP A 1 331 ? -17.613 33.595 61.136 1.00 76.75 331 ASP A N 1
ATOM 2560 C CA . ASP A 1 331 ? -16.845 34.854 61.132 1.00 76.75 331 ASP A CA 1
ATOM 2561 C C . ASP A 1 331 ? -15.337 34.694 61.443 1.00 76.75 331 ASP A C 1
ATOM 2563 O O . ASP A 1 331 ? -14.670 35.618 61.905 1.00 76.75 331 ASP A O 1
ATOM 2567 N N . LEU A 1 332 ? -14.760 33.514 61.172 1.00 75.56 332 LEU A N 1
ATOM 2568 C CA . LEU A 1 332 ? -13.351 33.186 61.452 1.00 75.56 332 LEU A CA 1
ATOM 2569 C C . LEU A 1 332 ? -12.407 33.390 60.249 1.00 75.56 332 LEU A C 1
ATOM 2571 O O . LEU A 1 332 ? -11.203 33.154 60.369 1.00 75.56 332 LEU A O 1
ATOM 2575 N N . VAL A 1 333 ? -12.914 33.774 59.073 1.00 73.31 333 VAL A N 1
ATOM 2576 C CA . VAL A 1 333 ? -12.106 33.976 57.855 1.00 73.31 333 VAL A CA 1
ATOM 2577 C C . VAL A 1 333 ? -12.729 35.055 56.966 1.00 73.31 333 VAL A C 1
ATOM 2579 O O . VAL A 1 333 ? -13.938 35.232 56.997 1.00 73.31 333 VAL A O 1
ATOM 2582 N N . ASP A 1 334 ? -11.923 35.748 56.153 1.00 80.88 334 ASP A N 1
ATOM 2583 C CA . ASP A 1 334 ? -12.388 36.818 55.252 1.00 80.88 334 ASP A CA 1
ATOM 2584 C C . ASP A 1 334 ? -12.896 36.310 53.889 1.00 80.88 334 ASP A C 1
ATOM 2586 O O . ASP A 1 334 ? -12.426 35.296 53.360 1.00 80.88 334 ASP A O 1
ATOM 2590 N N . THR A 1 335 ? -13.780 37.086 53.246 1.00 69.94 335 THR A N 1
ATOM 2591 C CA . THR A 1 335 ? -14.417 36.741 51.958 1.00 69.94 335 THR A CA 1
ATOM 2592 C C . THR A 1 335 ? -13.403 36.524 50.831 1.00 69.94 335 THR A C 1
ATOM 2594 O O . THR A 1 335 ? -13.585 35.650 49.985 1.00 69.94 335 THR A O 1
ATOM 2597 N N . GLU A 1 336 ? -12.299 37.279 50.818 1.00 73.44 336 GLU A N 1
ATOM 2598 C CA . GLU A 1 336 ? -11.250 37.148 49.797 1.00 73.44 336 GLU A CA 1
ATOM 2599 C C . GLU A 1 336 ? -10.640 35.739 49.787 1.00 73.44 336 GLU A C 1
ATOM 2601 O O . GLU A 1 336 ? -10.390 35.168 48.722 1.00 73.44 336 GLU A O 1
ATOM 2606 N N . LYS A 1 337 ? -10.437 35.142 50.968 1.00 68.94 337 LYS A N 1
ATOM 2607 C CA . LYS A 1 337 ? -9.870 33.793 51.082 1.00 68.94 337 LYS A CA 1
ATOM 2608 C C . LYS A 1 337 ? -10.831 32.737 50.542 1.00 68.94 337 LYS A C 1
ATOM 2610 O O . LYS A 1 337 ? -10.377 31.789 49.904 1.00 68.94 337 LYS A O 1
ATOM 2615 N N . VAL A 1 338 ? -12.139 32.941 50.707 1.00 65.69 338 VAL A N 1
ATOM 2616 C CA . VAL A 1 338 ? -13.173 32.080 50.112 1.00 65.69 338 VAL A CA 1
ATOM 2617 C C . VAL A 1 338 ? -13.139 32.169 48.585 1.00 65.69 338 VAL A C 1
ATOM 2619 O O . VAL A 1 338 ? -13.099 31.140 47.914 1.00 65.69 338 VAL A O 1
ATOM 2622 N N . ILE A 1 339 ? -13.065 33.379 48.026 1.00 64.44 339 ILE A N 1
ATOM 2623 C CA . ILE A 1 339 ? -13.012 33.587 46.568 1.00 64.44 339 ILE A CA 1
ATOM 2624 C C . ILE A 1 339 ? -11.739 32.971 45.976 1.00 64.44 339 ILE A C 1
ATOM 2626 O O . ILE A 1 339 ? -11.784 32.267 44.967 1.00 64.44 339 ILE A O 1
ATOM 2630 N N . ARG A 1 340 ? -10.588 33.185 46.622 1.00 70.25 340 ARG A N 1
ATOM 2631 C CA . ARG A 1 340 ? -9.310 32.605 46.195 1.00 70.25 340 ARG A CA 1
ATOM 2632 C C . ARG A 1 340 ? -9.353 31.077 46.201 1.00 70.25 340 ARG A C 1
ATOM 2634 O O . ARG A 1 340 ? -8.875 30.462 45.250 1.00 70.25 340 ARG A O 1
ATOM 2641 N N . ALA A 1 341 ? -9.944 30.472 47.230 1.00 70.19 341 ALA A N 1
ATOM 2642 C CA . ALA A 1 341 ? -10.109 29.023 47.300 1.00 70.19 341 ALA A CA 1
ATOM 2643 C C . ALA A 1 341 ? -11.038 28.491 46.189 1.00 70.19 341 ALA A C 1
ATOM 2645 O O . ALA A 1 341 ? -10.731 27.468 45.583 1.00 70.19 341 ALA A O 1
ATOM 2646 N N . GLN A 1 342 ? -12.111 29.214 45.851 1.00 66.81 342 GLN A N 1
ATOM 2647 C CA . GLN A 1 342 ? -13.017 28.863 44.746 1.00 66.81 342 GLN A CA 1
ATOM 2648 C C . GLN A 1 342 ? -12.339 28.938 43.367 1.00 66.81 342 GLN A C 1
ATOM 2650 O O . GLN A 1 342 ? -12.526 28.055 42.532 1.00 66.81 342 GLN A O 1
ATOM 2655 N N . ILE A 1 343 ? -11.507 29.954 43.118 1.00 72.56 343 ILE A N 1
ATOM 2656 C CA . ILE A 1 343 ? -10.748 30.047 41.858 1.00 72.56 343 ILE A CA 1
ATOM 2657 C C . ILE A 1 343 ? -9.721 28.913 41.766 1.00 72.56 343 ILE A C 1
ATOM 2659 O O . ILE A 1 343 ? -9.540 28.319 40.701 1.00 72.56 343 ILE A O 1
ATOM 2663 N N . MET A 1 344 ? -9.060 28.591 42.879 1.00 75.81 344 MET A N 1
ATOM 2664 C CA . MET A 1 344 ? -8.067 27.521 42.911 1.00 75.81 344 MET A CA 1
ATOM 2665 C C . MET A 1 344 ? -8.703 26.141 42.690 1.00 75.81 344 MET A C 1
ATOM 2667 O O . MET A 1 344 ? -8.150 25.342 41.935 1.00 75.81 344 MET A O 1
ATOM 2671 N N . GLU A 1 345 ? -9.887 25.881 43.259 1.00 72.06 345 GLU A N 1
ATOM 2672 C CA . GLU A 1 345 ? -10.697 24.694 42.944 1.00 72.06 345 GLU A CA 1
ATOM 2673 C C . GLU A 1 345 ? -10.966 24.598 41.437 1.00 72.06 345 GLU A C 1
ATOM 2675 O O . GLU A 1 345 ? -10.718 23.557 40.822 1.00 72.06 345 GLU A O 1
ATOM 2680 N N . ALA A 1 346 ? -11.439 25.687 40.825 1.00 68.62 346 ALA A N 1
ATOM 2681 C CA . ALA A 1 346 ? -11.785 25.703 39.409 1.00 68.62 346 ALA A CA 1
ATOM 2682 C C . ALA A 1 346 ? -10.562 25.427 38.516 1.00 68.62 346 ALA A C 1
ATOM 2684 O O . ALA A 1 346 ? -10.645 24.632 37.575 1.00 68.62 346 ALA A O 1
ATOM 2685 N N . LEU A 1 347 ? -9.408 26.026 38.834 1.00 69.62 347 LEU A N 1
ATOM 2686 C CA . LEU A 1 347 ? -8.174 25.822 38.075 1.00 69.62 347 LEU A CA 1
ATOM 2687 C C . LEU A 1 347 ? -7.649 24.387 38.214 1.00 69.62 347 LEU A C 1
ATOM 2689 O O . LEU A 1 347 ? -7.298 23.773 37.208 1.00 69.62 347 LEU A O 1
ATOM 2693 N N . MET A 1 348 ? -7.621 23.832 39.430 1.00 81.69 348 MET A N 1
ATOM 2694 C CA . MET A 1 348 ? -7.149 22.459 39.654 1.00 81.69 348 MET A CA 1
ATOM 2695 C C . MET A 1 348 ? -8.105 21.412 39.067 1.00 81.69 348 MET A C 1
ATOM 2697 O O . MET A 1 348 ? -7.661 20.389 38.547 1.00 81.69 348 MET A O 1
ATOM 2701 N N . SER A 1 349 ? -9.408 21.696 39.044 1.00 62.84 349 SER A N 1
ATOM 2702 C CA . SER A 1 349 ? -10.386 20.861 38.338 1.00 62.84 349 SER A CA 1
ATOM 2703 C C . SER A 1 349 ? -10.130 20.860 36.827 1.00 62.84 349 SER A C 1
ATOM 2705 O O . SER A 1 349 ? -10.130 19.807 36.188 1.00 62.84 349 SER A O 1
ATOM 2707 N N . ALA A 1 350 ? -9.833 22.026 36.242 1.00 69.06 350 ALA A N 1
ATOM 2708 C CA . ALA A 1 350 ? -9.533 22.142 34.817 1.00 69.06 350 ALA A CA 1
ATOM 2709 C C . ALA A 1 350 ? -8.235 21.413 34.421 1.00 69.06 350 ALA A C 1
ATOM 2711 O O . ALA A 1 350 ? -8.210 20.709 33.405 1.00 69.06 350 ALA A O 1
ATOM 2712 N N . THR A 1 351 ? -7.167 21.533 35.219 1.00 66.00 351 THR A N 1
ATOM 2713 C CA . THR A 1 351 ? -5.907 20.818 34.953 1.00 66.00 351 THR A CA 1
ATOM 2714 C C . THR A 1 351 ? -6.061 19.304 35.108 1.00 66.00 351 THR A C 1
ATOM 2716 O O . THR A 1 351 ? -5.509 18.557 34.293 1.00 66.00 351 THR A O 1
ATOM 2719 N N . HIS A 1 352 ? -6.863 18.836 36.071 1.00 83.75 352 HIS A N 1
ATOM 2720 C CA . HIS A 1 352 ? -7.196 17.418 36.205 1.00 83.75 352 HIS A CA 1
ATOM 2721 C C . HIS A 1 352 ? -7.954 16.890 34.978 1.00 83.75 352 HIS A C 1
ATOM 2723 O O . HIS A 1 352 ? -7.557 15.876 34.400 1.00 83.75 352 HIS A O 1
ATOM 2729 N N . TYR A 1 353 ? -8.999 17.587 34.517 1.00 69.25 353 TYR A N 1
ATOM 2730 C CA . TYR A 1 353 ? -9.751 17.145 33.341 1.00 69.25 353 TYR A CA 1
ATOM 2731 C C . TYR A 1 353 ? -8.893 17.108 32.081 1.00 69.25 353 TYR A C 1
ATOM 2733 O O . TYR A 1 353 ? -8.964 16.129 31.341 1.00 69.25 353 TYR A O 1
ATOM 2741 N N . LYS A 1 354 ? -8.031 18.104 31.856 1.00 75.12 354 LYS A N 1
ATOM 2742 C CA . LYS A 1 354 ? -7.113 18.068 30.712 1.00 75.12 354 LYS A CA 1
ATOM 2743 C C . LYS A 1 354 ? -6.187 16.850 30.777 1.00 75.12 354 LYS A C 1
ATOM 2745 O O . LYS A 1 354 ? -6.128 16.077 29.827 1.00 75.12 354 LYS A O 1
ATOM 2750 N N . THR A 1 355 ? -5.526 16.644 31.914 1.00 73.06 355 THR A N 1
ATOM 2751 C CA . THR A 1 355 ? -4.579 15.532 32.104 1.00 73.06 355 THR A CA 1
ATOM 2752 C C . THR A 1 355 ? -5.267 14.171 31.953 1.00 73.06 355 THR A C 1
ATOM 2754 O O . THR A 1 355 ? -4.700 13.245 31.376 1.00 73.06 355 THR A O 1
ATOM 2757 N N . ARG A 1 356 ? -6.529 14.056 32.388 1.00 72.44 356 ARG A N 1
ATOM 2758 C CA . ARG A 1 356 ? -7.367 12.873 32.153 1.00 72.44 356 ARG A CA 1
ATOM 2759 C C . ARG A 1 356 ? -7.583 12.599 30.660 1.00 72.44 356 ARG A C 1
ATOM 2761 O O . ARG A 1 356 ? -7.526 11.445 30.243 1.00 72.44 356 ARG A O 1
ATOM 2768 N N . TYR A 1 357 ? -7.846 13.624 29.854 1.00 70.00 357 TYR A N 1
ATOM 2769 C CA . TYR A 1 357 ? -8.077 13.443 28.419 1.00 70.00 357 TYR A CA 1
ATOM 2770 C C . TYR A 1 357 ? -6.783 13.203 27.632 1.00 70.00 357 TYR A C 1
ATOM 2772 O O . TYR A 1 357 ? -6.797 12.404 26.697 1.00 70.00 357 TYR A O 1
ATOM 2780 N N . ASP A 1 358 ? -5.659 13.789 28.049 1.00 60.81 358 ASP A N 1
ATOM 2781 C CA . ASP A 1 358 ? -4.348 13.512 27.449 1.00 60.81 358 ASP A CA 1
ATOM 2782 C C . ASP A 1 358 ? -3.886 12.066 27.744 1.00 60.81 358 ASP A C 1
ATOM 2784 O O . ASP A 1 358 ? -3.341 11.391 26.868 1.00 60.81 358 ASP A O 1
ATOM 2788 N N . HIS A 1 359 ? -4.188 11.528 28.933 1.00 72.25 359 HIS A N 1
ATOM 2789 C CA . HIS A 1 359 ? -3.980 10.108 29.261 1.00 72.25 359 HIS A CA 1
ATOM 2790 C C . HIS A 1 359 ? -4.835 9.169 28.393 1.00 72.25 359 HIS A C 1
ATOM 2792 O O . HIS A 1 359 ? -4.315 8.188 27.855 1.00 72.25 359 HIS A O 1
ATOM 2798 N N . LEU A 1 360 ? -6.110 9.505 28.165 1.00 57.75 360 LEU A N 1
ATOM 2799 C CA . LEU A 1 360 ? -6.977 8.784 27.221 1.00 57.75 360 LEU A CA 1
ATOM 2800 C C . LEU A 1 360 ? -6.455 8.865 25.769 1.00 57.75 360 LEU A C 1
ATOM 2802 O O . LEU A 1 360 ? -6.519 7.882 25.029 1.00 57.75 360 LEU A O 1
ATOM 2806 N N . ALA A 1 361 ? -5.895 10.002 25.349 1.00 64.12 361 ALA A N 1
ATOM 2807 C CA . ALA A 1 361 ? -5.318 10.163 24.012 1.00 64.12 361 ALA A CA 1
ATOM 2808 C C . ALA A 1 361 ? -4.041 9.321 23.818 1.00 64.12 361 ALA A C 1
ATOM 2810 O O . ALA A 1 361 ? -3.872 8.688 22.772 1.00 64.12 361 ALA A O 1
ATOM 2811 N N . LEU A 1 362 ? -3.178 9.242 24.838 1.00 58.25 362 LEU A N 1
ATOM 2812 C CA . LEU A 1 362 ? -2.015 8.348 24.848 1.00 58.25 362 LEU A CA 1
ATOM 2813 C C . LEU A 1 362 ? -2.425 6.864 24.816 1.00 58.25 362 LEU A C 1
ATOM 2815 O O . LEU A 1 362 ? -1.846 6.104 24.039 1.00 58.25 362 LEU A O 1
ATOM 2819 N N . GLN A 1 363 ? -3.472 6.448 25.547 1.00 61.22 363 GLN A N 1
ATOM 2820 C CA . GLN A 1 363 ? -4.061 5.100 25.390 1.00 61.22 363 GLN A CA 1
ATOM 2821 C C . GLN A 1 363 ? -4.464 4.815 23.932 1.00 61.22 363 GLN A C 1
ATOM 2823 O O . GLN A 1 363 ? -4.223 3.728 23.394 1.00 61.22 363 GLN A O 1
ATOM 2828 N N . SER A 1 364 ? -5.038 5.811 23.261 1.00 50.91 364 SER A N 1
ATOM 2829 C CA . SER A 1 364 ? -5.451 5.707 21.862 1.00 50.91 364 SER A CA 1
ATOM 2830 C C . SER A 1 364 ? -4.258 5.604 20.894 1.00 50.91 364 SER A C 1
ATOM 2832 O O . SER A 1 364 ? -4.285 4.794 19.966 1.00 50.91 364 SER A O 1
ATOM 2834 N N . GLN A 1 365 ? -3.176 6.364 21.106 1.00 52.38 365 GLN A N 1
ATOM 2835 C CA . GLN A 1 365 ? -1.970 6.301 20.263 1.00 52.38 365 GLN A CA 1
ATOM 2836 C C . GLN A 1 365 ? -1.197 4.989 20.405 1.00 52.38 365 GLN A C 1
ATOM 2838 O O . GLN A 1 365 ? -0.686 4.475 19.415 1.00 52.38 365 GLN A O 1
ATOM 2843 N N . ILE A 1 366 ? -1.164 4.398 21.595 1.00 58.97 366 ILE A N 1
ATOM 2844 C CA . ILE A 1 366 ? -0.576 3.073 21.832 1.00 58.97 366 ILE A CA 1
ATOM 2845 C C . ILE A 1 366 ? -1.295 1.993 21.017 1.00 58.97 366 ILE A C 1
ATOM 2847 O O . ILE A 1 366 ? -0.660 1.144 20.387 1.00 58.97 366 ILE A O 1
ATOM 2851 N N . THR A 1 367 ? -2.626 2.068 20.979 1.00 45.09 367 THR A N 1
ATOM 2852 C CA . THR A 1 367 ? -3.451 1.185 20.146 1.00 45.09 367 THR A CA 1
ATOM 2853 C C . THR A 1 367 ? -3.128 1.380 18.655 1.00 45.09 367 THR A C 1
ATOM 2855 O O . THR A 1 367 ? -3.056 0.409 17.900 1.00 45.09 367 THR A O 1
ATOM 2858 N N . LEU A 1 368 ? -2.856 2.619 18.224 1.00 53.09 368 LEU A N 1
ATOM 2859 C CA . LEU A 1 368 ? -2.438 2.940 16.855 1.00 53.09 368 LEU A CA 1
ATOM 2860 C C . LEU A 1 368 ? -1.014 2.451 16.527 1.00 53.09 368 LEU A C 1
ATOM 2862 O O . LEU A 1 368 ? -0.825 1.931 15.432 1.00 53.09 368 LEU A O 1
ATOM 2866 N N . LEU A 1 369 ? -0.059 2.545 17.466 1.00 46.31 369 LEU A N 1
ATOM 2867 C CA . LEU A 1 369 ? 1.332 2.073 17.346 1.00 46.31 369 LEU A CA 1
ATOM 2868 C C . LEU A 1 369 ? 1.400 0.550 17.120 1.00 46.31 369 LEU A C 1
ATOM 2870 O O . LEU A 1 369 ? 2.076 0.070 16.211 1.00 46.31 369 LEU A O 1
ATOM 2874 N N . VAL A 1 370 ? 0.608 -0.208 17.885 1.00 50.69 370 VAL A N 1
ATOM 2875 C CA . VAL A 1 370 ? 0.376 -1.649 17.680 1.00 50.69 370 VAL A CA 1
ATOM 2876 C C . VAL A 1 370 ? -0.227 -1.928 16.305 1.00 50.69 370 VAL A C 1
ATOM 2878 O O . VAL A 1 370 ? 0.206 -2.844 15.603 1.00 50.69 370 VAL A O 1
ATOM 2881 N N . GLY A 1 371 ? -1.194 -1.102 15.905 1.00 41.50 371 GLY A N 1
ATOM 2882 C CA . GLY A 1 371 ? -1.759 -1.119 14.563 1.00 41.50 371 GLY A CA 1
ATOM 2883 C C . GLY A 1 371 ? -0.730 -0.821 13.468 1.00 41.50 371 GLY A C 1
ATOM 2884 O O . GLY A 1 371 ? -0.863 -1.377 12.386 1.00 41.50 371 GLY A O 1
ATOM 2885 N N . THR A 1 372 ? 0.299 0.000 13.731 1.00 42.31 372 THR A N 1
ATOM 2886 C CA . THR A 1 372 ? 1.334 0.367 12.751 1.00 42.31 372 THR A CA 1
ATOM 2887 C C . THR A 1 372 ? 2.493 -0.647 12.595 1.00 42.31 372 THR A C 1
ATOM 2889 O O . THR A 1 372 ? 3.164 -0.663 11.564 1.00 42.31 372 THR A O 1
ATOM 2892 N N . GLU A 1 373 ? 2.745 -1.532 13.566 1.00 45.12 373 GLU A N 1
ATOM 2893 C CA . GLU A 1 373 ? 3.780 -2.581 13.415 1.00 45.12 373 GLU A CA 1
ATOM 2894 C C . GLU A 1 373 ? 3.330 -3.854 12.739 1.00 45.12 373 GLU A C 1
ATOM 2896 O O . GLU A 1 373 ? 4.149 -4.577 12.160 1.00 45.12 373 GLU A O 1
ATOM 2901 N N . LEU A 1 374 ? 2.033 -4.138 12.787 1.00 39.00 374 LEU A N 1
ATOM 2902 C CA . LEU A 1 374 ? 1.466 -5.119 11.877 1.00 39.00 374 LEU A CA 1
ATOM 2903 C C . LEU A 1 374 ? 1.766 -4.715 10.424 1.00 39.00 374 LEU A C 1
ATOM 2905 O O . LEU A 1 374 ? 2.089 -5.606 9.630 1.00 39.00 374 LEU A O 1
ATOM 2909 N N . ILE A 1 375 ? 1.842 -3.398 10.150 1.00 42.19 375 ILE A N 1
ATOM 2910 C CA 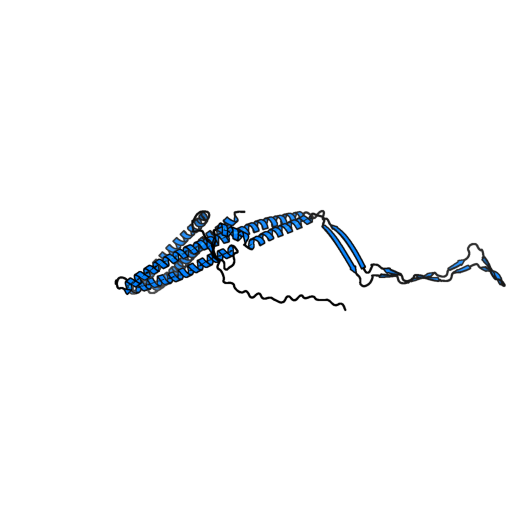. ILE A 1 375 ? 2.099 -2.857 8.810 1.00 42.19 375 ILE A CA 1
ATOM 2911 C C . ILE A 1 375 ? 3.465 -3.200 8.282 1.00 42.19 375 ILE A C 1
ATOM 2913 O O . ILE A 1 375 ? 3.624 -3.785 7.209 1.00 42.19 375 ILE A O 1
ATOM 2917 N N . LYS A 1 376 ? 4.470 -2.925 9.099 1.00 37.53 376 LYS A N 1
ATOM 2918 C CA . LYS A 1 376 ? 5.864 -3.172 8.760 1.00 37.53 376 LYS A CA 1
ATOM 2919 C C . LYS A 1 376 ? 6.254 -4.642 8.744 1.00 37.53 376 LYS A C 1
ATOM 2921 O O . LYS A 1 376 ? 7.107 -5.042 7.955 1.00 37.53 376 LYS A O 1
ATOM 2926 N N . ARG A 1 377 ? 5.661 -5.495 9.584 1.00 43.59 377 ARG A N 1
ATOM 2927 C CA . ARG A 1 377 ? 6.049 -6.921 9.619 1.00 43.59 377 ARG A CA 1
ATOM 2928 C C . ARG A 1 377 ? 5.590 -7.692 8.391 1.00 43.59 377 ARG A C 1
ATOM 2930 O O . ARG A 1 377 ? 6.102 -8.764 8.074 1.00 43.59 377 ARG A O 1
ATOM 2937 N N . ILE A 1 378 ? 4.591 -7.140 7.732 1.00 36.94 378 ILE A N 1
ATOM 2938 C CA . ILE A 1 378 ? 4.166 -7.585 6.433 1.00 36.94 378 ILE A CA 1
ATOM 2939 C C . ILE A 1 378 ? 5.120 -7.025 5.399 1.00 36.94 378 ILE A C 1
ATOM 2941 O O . ILE A 1 378 ? 5.580 -7.840 4.615 1.00 36.94 378 ILE A O 1
ATOM 2945 N N . GLU A 1 379 ? 5.540 -5.751 5.498 1.00 40.06 379 GLU A N 1
ATOM 2946 C CA . GLU A 1 379 ? 6.605 -5.164 4.662 1.00 40.06 379 GLU A CA 1
ATOM 2947 C C . GLU A 1 379 ? 7.939 -5.921 4.604 1.00 40.06 379 GLU A C 1
ATOM 2949 O O . GLU A 1 379 ? 8.613 -6.026 3.571 1.00 40.06 379 GLU A O 1
ATOM 2954 N N . GLY A 1 380 ? 8.267 -6.598 5.688 1.00 34.03 380 GLY A N 1
ATOM 2955 C CA . GLY A 1 380 ? 9.483 -7.387 5.809 1.00 34.03 380 GLY A CA 1
ATOM 2956 C C . GLY A 1 380 ? 9.535 -8.751 5.103 1.00 34.03 380 GLY A C 1
ATOM 2957 O O . GLY A 1 380 ? 10.559 -9.403 5.256 1.00 34.03 380 GLY A O 1
ATOM 2958 N N . ARG A 1 381 ? 8.524 -9.242 4.362 1.00 38.81 381 ARG A N 1
ATOM 2959 C CA . ARG A 1 381 ? 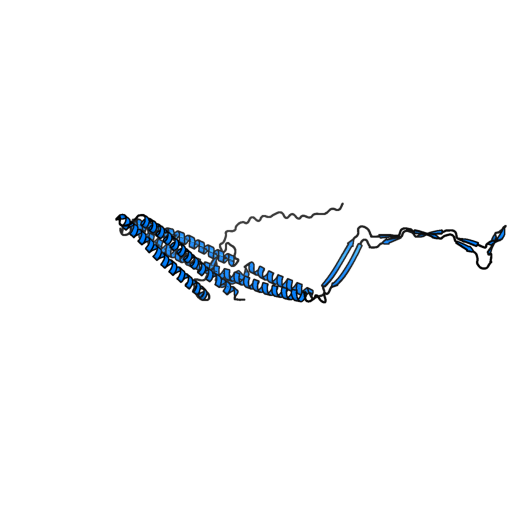8.529 -10.641 3.843 1.00 38.81 381 ARG A CA 1
ATOM 2960 C C . ARG A 1 381 ? 8.684 -10.819 2.321 1.00 38.81 381 ARG A C 1
ATOM 2962 O O . ARG A 1 381 ? 8.162 -11.784 1.764 1.00 38.81 381 ARG A O 1
ATOM 2969 N N . ARG A 1 382 ? 9.406 -9.922 1.652 1.00 34.94 382 ARG A N 1
ATOM 2970 C CA . ARG A 1 382 ? 9.911 -10.151 0.286 1.00 34.94 382 ARG A CA 1
ATOM 2971 C C . ARG A 1 382 ? 11.429 -10.170 0.202 1.00 34.94 382 ARG A C 1
ATOM 2973 O O . ARG A 1 382 ? 12.083 -9.864 1.222 1.00 34.94 382 ARG A O 1
#